Protein AF-0000000078038330 (afdb_homodimer)

pLDDT: mean 85.05, std 13.28, range [24.27, 97.88]

InterPro domains:
  IPR000515 ABC transporter type 1, transmembrane domain MetI-like [PF00528] (120-303)
  IPR000515 ABC transporter type 1, transmembrane domain MetI-like [PS50928] (102-296)
  IPR000515 ABC transporter type 1, transmembrane domain MetI-like [cd06261] (102-288)
  IPR035906 MetI-like superfamily [G3DSA:1.10.3720.10] (94-303)
  IPR035906 MetI-like superfamily [SSF161098] (97-295)

Foldseek 3Di:
DPPPPPPPPVVVVVVVVVVVVVLVVQQVVQQPDADPQGTQDGPVLLVVVVVVLVVVVVVVVVVQVVVVVVLVVVVVVVCVVPVVDDRDDDHDPDDDGQVSQAVLLVVLLVLLLVLLLVPQLVLLLVLLQDVVSVVVCVVVLVVLVPDQLVVCLVVLLVVLVVPQVDPDRPDDSLSSSLSNSLSSLLRRLLSVLLSVQLNVQCVVCVVVCVVVVDDPVCCCVPGRVLSSLLSNLVSSLVSSLVSLVVSLVSCCVSVRSHLNVLLNVLVVVSHSSSSSNNVNSVVVSVVVSVVVSVVSVVVSCVSNPPVPPPPD/DPPPPPPPPVVVVVVVVVVVVVLVVQQVVQQPDADPQGTQDGPVLLVVVVVVLVVVVVVVVVVQVVVVVVLVVVVVVVCVVPVPDDRDDDHDPDDDGQVSQAVLLVVLLVLLLVLLLVPQLVLLLVLLQDVVSVVVCVVVLVVLVPDQLVVCLVVLLVVLVVPQVDPDRPDDSLSSSLSNSLSSLLRRLLSVLLSVQLNVQCVVCVVVCVVVVDDPVCCCVPGRVLSSLLSNLVSSLVSSLRSLVVSLVSCCVSVRSHLNVLLNVLVVVSHSSSSSNNVNSVVVSVVVSVVVSVVSVVVSCVSNPPVPPPPD

Radius of gyration: 28.24 Å; Cα contacts (8 Å, |Δi|>4): 788; chains: 2; bounding box: 91×78×74 Å

Organism: Hydrogenophilus thermoluteolus (NCBI:txid297)

Structure (mmCIF, N/CA/C/O backbone):
data_AF-0000000078038330-model_v1
#
loop_
_entity.id
_entity.type
_entity.pdbx_description
1 polymer 'Nitrate ABC transporter, permease component'
#
loop_
_atom_site.group_PDB
_atom_site.id
_atom_site.type_symbol
_atom_site.label_atom_id
_atom_site.label_alt_id
_atom_site.label_comp_id
_atom_site.label_asym_id
_atom_site.label_entity_id
_atom_site.label_seq_id
_atom_site.pdbx_PDB_ins_code
_atom_site.Cartn_x
_atom_site.Cartn_y
_atom_site.Cartn_z
_atom_site.occupancy
_atom_site.B_iso_or_equiv
_atom_site.auth_seq_id
_atom_site.auth_comp_id
_atom_site.auth_asym_id
_atom_site.auth_atom_id
_atom_site.pdbx_PDB_model_num
ATOM 1 N N . MET A 1 1 ? 12.523 20.406 35.438 1 24.95 1 MET A N 1
ATOM 2 C CA . MET A 1 1 ? 12.234 18.984 35.438 1 24.95 1 MET A CA 1
ATOM 3 C C . MET A 1 1 ? 10.734 18.734 35.562 1 24.95 1 MET A C 1
ATOM 5 O O . MET A 1 1 ? 10.141 18.984 36.594 1 24.95 1 MET A O 1
ATOM 9 N N . VAL A 1 2 ? 9.953 19.109 34.594 1 35.09 2 VAL A N 1
ATOM 10 C CA . VAL A 1 2 ? 8.508 18.938 34.719 1 35.09 2 VAL A CA 1
ATOM 11 C C . VAL A 1 2 ? 8.18 17.469 35.031 1 35.09 2 VAL A C 1
ATOM 13 O O . VAL A 1 2 ? 8.719 16.562 34.406 1 35.09 2 VAL A O 1
ATOM 16 N N . PRO A 1 3 ? 7.789 17.141 36.188 1 35.69 3 PRO A N 1
ATOM 17 C CA . PRO A 1 3 ? 7.59 15.734 36.562 1 35.69 3 PRO A CA 1
ATOM 18 C C . PRO A 1 3 ? 6.773 14.953 35.531 1 35.69 3 PRO A C 1
ATOM 20 O O . PRO A 1 3 ? 5.914 15.523 34.844 1 35.69 3 PRO A O 1
ATOM 23 N N . PHE A 1 4 ? 7.371 14.062 34.844 1 39.66 4 PHE A N 1
ATOM 24 C CA . PHE A 1 4 ? 6.672 13.07 34.031 1 39.66 4 PHE A CA 1
ATOM 25 C C . PHE A 1 4 ? 5.445 12.547 34.781 1 39.66 4 PHE A C 1
ATOM 27 O O . PHE A 1 4 ? 5.57 11.805 35.75 1 39.66 4 PHE A O 1
ATOM 34 N N . ARG A 1 5 ? 4.488 13.359 35.219 1 39.62 5 ARG A N 1
ATOM 35 C CA . ARG A 1 5 ? 3.328 12.844 35.938 1 39.62 5 ARG A CA 1
ATOM 36 C C . ARG A 1 5 ? 2.727 11.648 35.188 1 39.62 5 ARG A C 1
ATOM 38 O O . ARG A 1 5 ? 2.434 11.719 34 1 39.62 5 ARG A O 1
ATOM 45 N N . LEU A 1 6 ? 3.057 10.445 35.531 1 45.06 6 LEU A N 1
ATOM 46 C CA . LEU A 1 6 ? 2.412 9.219 35.094 1 45.06 6 LEU A CA 1
ATOM 47 C C . LEU A 1 6 ? 0.909 9.414 34.938 1 45.06 6 LEU A C 1
ATOM 49 O O . LEU A 1 6 ? 0.263 10.031 35.781 1 45.06 6 LEU A O 1
ATOM 53 N N . PRO A 1 7 ? 0.403 9.539 33.75 1 52.84 7 PRO A N 1
ATOM 54 C CA . PRO A 1 7 ? -1.05 9.719 33.688 1 52.84 7 PRO A CA 1
ATOM 55 C C . PRO A 1 7 ? -1.791 8.914 34.75 1 52.84 7 PRO A C 1
ATOM 57 O O . PRO A 1 7 ? -1.314 7.859 35.188 1 52.84 7 PRO A O 1
ATOM 60 N N . PRO A 1 8 ? -2.543 9.43 35.688 1 54.97 8 PRO A N 1
ATOM 61 C CA . PRO A 1 8 ? -3.256 8.719 36.75 1 54.97 8 PRO A CA 1
ATOM 62 C C . PRO A 1 8 ? -3.875 7.406 36.281 1 54.97 8 PRO A C 1
ATOM 64 O O . PRO A 1 8 ? -4.125 7.234 35.062 1 54.97 8 PRO A O 1
ATOM 67 N N . LEU A 1 9 ? -3.781 6.281 37.062 1 53.94 9 LEU A N 1
ATOM 68 C CA . LEU A 1 9 ? -4.348 4.949 36.875 1 53.94 9 LEU A CA 1
ATOM 69 C C . LEU A 1 9 ? -5.695 5.023 36.156 1 53.94 9 LEU A C 1
ATOM 71 O O . LEU A 1 9 ? -6.027 4.148 35.344 1 53.94 9 LEU A O 1
ATOM 75 N N . ARG A 1 10 ? -6.395 6.062 36.344 1 60.06 10 ARG A N 1
ATOM 76 C CA . ARG A 1 10 ? -7.707 6.277 35.719 1 60.06 10 ARG A CA 1
ATOM 77 C C . ARG A 1 10 ? -7.582 6.504 34.219 1 60.06 10 ARG A C 1
ATOM 79 O O . ARG A 1 10 ? -8.461 6.102 33.469 1 60.06 10 ARG A O 1
ATOM 86 N N . SER A 1 11 ? -6.387 7.008 33.875 1 70.75 11 SER A N 1
ATOM 87 C CA . SER A 1 11 ? -6.203 7.305 32.469 1 70.75 11 SER A CA 1
ATOM 88 C C . SER A 1 11 ? -5.914 6.035 31.656 1 70.75 11 SER A C 1
ATOM 90 O O . SER A 1 11 ? -6.215 5.961 30.469 1 70.75 11 SER A O 1
ATOM 92 N N . LEU A 1 12 ? -5.492 4.961 32.406 1 77.56 12 LEU A N 1
ATOM 93 C CA . LEU A 1 12 ? -5.148 3.725 31.734 1 77.56 12 LEU A CA 1
ATOM 94 C C . LEU A 1 12 ? -6.332 2.764 31.719 1 77.56 12 LEU A C 1
ATOM 96 O O . LEU A 1 12 ? -6.293 1.737 31.031 1 77.56 12 LEU A O 1
ATOM 100 N N . LEU A 1 13 ? -7.344 3.102 32.438 1 82.38 13 LEU A N 1
ATOM 101 C CA . LEU A 1 13 ? -8.492 2.203 32.531 1 82.38 13 LEU A CA 1
ATOM 102 C C . LEU A 1 13 ? -9.234 2.137 31.188 1 82.38 13 LEU A C 1
ATOM 104 O O . LEU A 1 13 ? -9.648 1.059 30.75 1 82.38 13 LEU A O 1
ATOM 108 N N . ALA A 1 14 ? -9.336 3.297 30.594 1 83.38 14 ALA A N 1
ATOM 109 C CA . ALA A 1 14 ? -10.109 3.338 29.359 1 83.38 14 ALA A CA 1
ATOM 110 C C . ALA A 1 14 ? -9.43 2.518 28.266 1 83.38 14 ALA A C 1
ATOM 112 O O . ALA A 1 14 ? -10.055 1.657 27.641 1 83.38 14 ALA A O 1
ATOM 113 N N . PRO A 1 15 ? -8.141 2.672 28.125 1 84.75 15 PRO A N 1
ATOM 114 C CA . PRO A 1 15 ? -7.465 1.843 27.125 1 84.75 15 PRO A CA 1
ATOM 115 C C . PRO A 1 15 ? -7.52 0.354 27.453 1 84.75 15 PRO A C 1
ATOM 117 O O . PRO A 1 15 ? -7.637 -0.481 26.547 1 84.75 15 PRO A O 1
ATOM 120 N N . LEU A 1 16 ? -7.422 0.046 28.688 1 88.69 16 LEU A N 1
ATOM 121 C CA . LEU A 1 16 ? -7.461 -1.355 29.094 1 88.69 16 LEU A CA 1
ATOM 122 C C . LEU A 1 16 ? -8.836 -1.957 28.828 1 88.69 16 LEU A C 1
ATOM 124 O O . LEU A 1 16 ? -8.945 -3.115 28.422 1 88.69 16 LEU A O 1
ATOM 128 N N . ILE A 1 17 ? -9.82 -1.185 29.047 1 87.62 17 ILE A N 1
ATOM 129 C CA . ILE A 1 17 ? -11.18 -1.644 28.797 1 87.62 17 ILE A CA 1
ATOM 130 C C . ILE A 1 17 ? -11.391 -1.822 27.297 1 87.62 17 ILE A C 1
ATOM 132 O O . ILE A 1 17 ? -12 -2.805 26.859 1 87.62 17 ILE A O 1
ATOM 136 N N . GLY A 1 18 ? -10.898 -0.874 26.609 1 85.38 18 GLY A N 1
ATOM 137 C CA . GLY A 1 18 ? -11.023 -0.982 25.172 1 85.38 18 GLY A CA 1
ATOM 138 C C . GLY A 1 18 ? -10.344 -2.217 24.609 1 85.38 18 GLY A C 1
ATOM 139 O O . GLY A 1 18 ? -10.914 -2.914 23.766 1 85.38 18 GLY A O 1
ATOM 140 N N . LEU A 1 19 ? -9.203 -2.48 25.078 1 88.44 19 LEU A N 1
ATOM 141 C CA . LEU A 1 19 ? -8.445 -3.631 24.609 1 88.44 19 LEU A CA 1
ATOM 142 C C . LEU A 1 19 ? -9.125 -4.934 25 1 88.44 19 LEU A C 1
ATOM 144 O O . LEU A 1 19 ? -9.195 -5.875 24.203 1 88.44 19 LEU A O 1
ATOM 148 N N . THR A 1 20 ? -9.586 -4.973 26.25 1 89.44 20 THR A N 1
ATOM 149 C CA . THR A 1 20 ? -10.258 -6.172 26.734 1 89.44 20 THR A CA 1
ATOM 150 C C . THR A 1 20 ? -11.547 -6.422 25.953 1 89.44 20 THR A C 1
ATOM 152 O O . THR A 1 20 ? -11.852 -7.562 25.609 1 89.44 20 THR A O 1
ATOM 155 N N . LEU A 1 21 ? -12.219 -5.336 25.688 1 87.94 21 LEU A N 1
ATOM 156 C CA . LEU A 1 21 ? -13.438 -5.461 24.906 1 87.94 21 LEU A CA 1
ATOM 157 C C . LEU A 1 21 ? -13.133 -5.93 23.484 1 87.94 21 LEU A C 1
ATOM 159 O O . LEU A 1 21 ? -13.875 -6.73 22.906 1 87.94 21 LEU A O 1
ATOM 163 N N . PHE A 1 22 ? -12.125 -5.398 22.953 1 89 22 PHE A N 1
ATOM 164 C CA . PHE A 1 22 ? -11.727 -5.801 21.609 1 89 22 PHE A CA 1
ATOM 165 C C . PHE A 1 22 ? -11.375 -7.281 21.562 1 89 22 PHE A C 1
ATOM 167 O O . PHE A 1 22 ? -11.797 -8 20.656 1 89 22 PHE A O 1
ATOM 174 N N . LEU A 1 23 ? -10.648 -7.773 22.531 1 88.94 23 LEU A N 1
ATOM 175 C CA . LEU A 1 23 ? -10.242 -9.172 22.578 1 88.94 23 LEU A CA 1
ATOM 176 C C . LEU A 1 23 ? -11.453 -10.086 22.781 1 88.94 23 LEU A C 1
ATOM 178 O O . LEU A 1 23 ? -11.523 -11.172 22.203 1 88.94 23 LEU A O 1
ATOM 182 N N . ALA A 1 24 ? -12.375 -9.602 23.562 1 88.75 24 ALA A N 1
ATOM 183 C CA . ALA A 1 24 ? -13.594 -10.375 23.812 1 88.75 24 ALA A CA 1
ATOM 184 C C . ALA A 1 24 ? -14.453 -10.469 22.547 1 88.75 24 ALA A C 1
ATOM 186 O O . ALA A 1 24 ? -14.961 -11.539 22.219 1 88.75 24 ALA A O 1
ATOM 187 N N . VAL A 1 25 ? -14.523 -9.383 21.891 1 87.81 25 VAL A N 1
ATOM 188 C CA . VAL A 1 25 ? -15.297 -9.359 20.656 1 87.81 25 VAL A CA 1
ATOM 189 C C . VAL A 1 25 ? -14.617 -10.227 19.594 1 87.81 25 VAL A C 1
ATOM 191 O O . VAL A 1 25 ? -15.281 -10.977 18.875 1 87.81 25 VAL A O 1
ATOM 194 N N . TRP A 1 26 ? -13.344 -10.141 19.578 1 88.75 26 TRP A N 1
ATOM 195 C CA . TRP A 1 26 ? -12.57 -10.961 18.656 1 88.75 26 TRP A CA 1
ATOM 196 C C . TRP A 1 26 ? -12.789 -12.445 18.922 1 88.75 26 TRP A C 1
ATOM 198 O O . TRP A 1 26 ? -13.094 -13.211 18.016 1 88.75 26 TRP A O 1
ATOM 208 N N . GLN A 1 27 ? -12.734 -12.781 20.125 1 88.56 27 GLN A N 1
ATOM 209 C CA . GLN A 1 27 ? -12.938 -14.18 20.516 1 88.56 27 GLN A CA 1
ATOM 210 C C . GLN A 1 27 ? -14.352 -14.641 20.172 1 88.56 27 GLN A C 1
ATOM 212 O O . GLN A 1 27 ? -14.547 -15.75 19.672 1 88.56 27 GLN A O 1
ATOM 217 N N . GLY A 1 28 ? -15.289 -13.82 20.422 1 87.31 28 GLY A N 1
ATOM 218 C CA . GLY A 1 28 ? -16.688 -14.156 20.141 1 87.31 28 GLY A CA 1
ATOM 219 C C . GLY A 1 28 ? -16.984 -14.289 18.672 1 87.31 28 GLY A C 1
ATOM 220 O O . GLY A 1 28 ? -17.641 -15.242 18.25 1 87.31 28 GLY A O 1
ATOM 221 N N . VAL A 1 29 ? -16.5 -13.383 17.906 1 84.25 29 VAL A N 1
ATOM 222 C CA . VAL A 1 29 ? -16.766 -13.383 16.469 1 84.25 29 VAL A CA 1
ATOM 223 C C . VAL A 1 29 ? -16.016 -14.531 15.805 1 84.25 29 VAL A C 1
ATOM 225 O O . VAL A 1 29 ? -16.562 -15.211 14.93 1 84.25 29 VAL A O 1
ATOM 228 N N . ALA A 1 30 ? -14.82 -14.734 16.203 1 85.5 30 ALA A N 1
ATOM 229 C CA . ALA A 1 30 ? -14 -15.789 15.625 1 85.5 30 ALA A CA 1
ATOM 230 C C . ALA A 1 30 ? -14.633 -17.156 15.852 1 85.5 30 ALA A C 1
ATOM 232 O O . ALA A 1 30 ? -14.586 -18.031 14.977 1 85.5 30 ALA A O 1
ATOM 233 N N . SER A 1 31 ? -15.273 -17.312 16.984 1 84.25 31 SER A N 1
ATOM 234 C CA . SER A 1 31 ? -15.852 -18.609 17.359 1 84.25 31 SER A CA 1
ATOM 235 C C . SER A 1 31 ? -17.078 -18.922 16.516 1 84.25 31 SER A C 1
ATOM 237 O O . SER A 1 31 ? -17.484 -20.078 16.422 1 84.25 31 SER A O 1
ATOM 239 N N . GLN A 1 32 ? -17.562 -17.875 15.82 1 83.31 32 GLN A N 1
ATOM 240 C CA . GLN A 1 32 ? -18.781 -18.078 15.062 1 83.31 32 GLN A CA 1
ATOM 241 C C . GLN A 1 32 ? -18.5 -18.281 13.578 1 83.31 32 GLN A C 1
ATOM 243 O O . GLN A 1 32 ? -19.391 -18.594 12.797 1 83.31 32 GLN A O 1
ATOM 248 N N . ILE A 1 33 ? -17.344 -18.125 13.266 1 80.69 33 ILE A N 1
ATOM 249 C CA . ILE A 1 33 ? -16.984 -18.203 11.852 1 80.69 33 ILE A CA 1
ATOM 250 C C . ILE A 1 33 ? -16.328 -19.547 11.562 1 80.69 33 ILE A C 1
ATOM 252 O O . ILE A 1 33 ? -15.219 -19.812 12.031 1 80.69 33 ILE A O 1
ATOM 256 N N . ASP A 1 34 ? -17.031 -20.312 10.805 1 81.62 34 ASP A N 1
ATOM 257 C CA . ASP A 1 34 ? -16.516 -21.609 10.367 1 81.62 34 ASP A CA 1
ATOM 258 C C . ASP A 1 34 ? -15.977 -21.531 8.938 1 81.62 34 ASP A C 1
ATOM 260 O O . ASP A 1 34 ? -16.688 -21.094 8.023 1 81.62 34 ASP A O 1
ATOM 264 N N . THR A 1 35 ? -14.789 -21.859 8.844 1 80.44 35 THR A N 1
ATOM 265 C CA . THR A 1 35 ? -14.172 -21.828 7.523 1 80.44 35 THR A CA 1
ATOM 266 C C . THR A 1 35 ? -13.883 -23.234 7.02 1 80.44 35 THR A C 1
ATOM 268 O O . THR A 1 35 ? -14.117 -24.219 7.734 1 80.44 35 THR A O 1
ATOM 271 N N . SER A 1 36 ? -13.438 -23.312 5.812 1 77.81 36 SER A N 1
ATOM 272 C CA . SER A 1 36 ? -13.078 -24.594 5.234 1 77.81 36 SER A CA 1
ATOM 273 C C . SER A 1 36 ? -11.875 -25.203 5.953 1 77.81 36 SER A C 1
ATOM 275 O O . SER A 1 36 ? -11.695 -26.422 5.941 1 77.81 36 SER A O 1
ATOM 277 N N . LEU A 1 37 ? -11.109 -24.359 6.672 1 75.31 37 LEU A N 1
ATOM 278 C CA . LEU A 1 37 ? -9.906 -24.828 7.344 1 75.31 37 LEU A CA 1
ATOM 279 C C . LEU A 1 37 ? -10.117 -24.922 8.852 1 75.31 37 LEU A C 1
ATOM 281 O O . LEU A 1 37 ? -9.164 -25.094 9.609 1 75.31 37 LEU A O 1
ATOM 285 N N . GLY A 1 38 ? -11.375 -24.703 9.242 1 77.56 38 GLY A N 1
ATOM 286 C CA . GLY A 1 38 ? -11.68 -24.75 10.664 1 77.56 38 GLY A CA 1
ATOM 287 C C . GLY A 1 38 ? -12.211 -23.422 11.195 1 77.56 38 GLY A C 1
ATOM 288 O O . GLY A 1 38 ? -12.703 -22.594 10.422 1 77.56 38 GLY A O 1
ATOM 289 N N . LYS A 1 39 ? -12.125 -23.375 12.461 1 81.25 39 LYS A N 1
ATOM 290 C CA . LYS A 1 39 ? -12.641 -22.156 13.086 1 81.25 39 LYS A CA 1
ATOM 291 C C . LYS A 1 39 ? -11.672 -20.984 12.914 1 81.25 39 LYS A C 1
ATOM 293 O O . LYS A 1 39 ? -10.453 -21.172 12.961 1 81.25 39 LYS A O 1
ATOM 298 N N . PHE A 1 40 ? -12.273 -19.922 12.641 1 87.06 40 PHE A N 1
ATOM 299 C CA . PHE A 1 40 ? -11.461 -18.719 12.586 1 87.06 40 PHE A CA 1
ATOM 300 C C . PHE A 1 40 ? -10.719 -18.5 13.898 1 87.06 40 PHE A C 1
ATOM 302 O O . PHE A 1 40 ? -11.297 -18.625 14.977 1 87.06 40 PHE A O 1
ATOM 309 N N . PRO A 1 41 ? -9.445 -18.219 13.82 1 88.25 41 PRO A N 1
ATOM 310 C CA . PRO A 1 41 ? -8.641 -18.188 15.039 1 88.25 41 PRO A CA 1
ATOM 311 C C . PRO A 1 41 ? -8.938 -16.984 15.914 1 88.25 41 PRO A C 1
ATOM 313 O O . PRO A 1 41 ? -8.969 -15.844 15.422 1 88.25 41 PRO A O 1
ATOM 316 N N . GLY A 1 42 ? -9.188 -17.297 17.156 1 89.38 42 GLY A N 1
ATOM 317 C CA . GLY A 1 42 ? -9.328 -16.25 18.156 1 89.38 42 GLY A CA 1
ATOM 318 C C . GLY A 1 42 ? -8.023 -15.898 18.844 1 89.38 42 GLY A C 1
ATOM 319 O O . GLY A 1 42 ? -6.953 -16.359 18.422 1 89.38 42 GLY A O 1
ATOM 320 N N . PRO A 1 43 ? -8.117 -15.039 19.812 1 91.69 43 PRO A N 1
ATOM 321 C CA . PRO A 1 43 ? -6.902 -14.641 20.531 1 91.69 43 PRO A CA 1
ATOM 322 C C . PRO A 1 43 ? -6.223 -15.805 21.234 1 91.69 43 PRO A C 1
ATOM 324 O O . PRO A 1 43 ? -4.992 -15.844 21.328 1 91.69 43 PRO A O 1
ATOM 327 N N . ILE A 1 44 ? -6.965 -16.75 21.672 1 90.06 44 ILE A N 1
ATOM 328 C CA . ILE A 1 44 ? -6.414 -17.875 22.391 1 90.06 44 ILE A CA 1
ATOM 329 C C . ILE A 1 44 ? -5.621 -18.766 21.438 1 90.06 44 ILE A C 1
ATOM 331 O O . ILE A 1 44 ? -4.484 -19.156 21.734 1 90.06 44 ILE A O 1
ATOM 335 N N . GLU A 1 45 ? -6.199 -19.078 20.297 1 89.38 45 GLU A N 1
ATOM 336 C CA . GLU A 1 45 ? -5.523 -19.891 19.281 1 89.38 45 GLU A CA 1
ATOM 337 C C . GLU A 1 45 ? -4.285 -19.172 18.75 1 89.38 45 GLU A C 1
ATOM 339 O O . GLU A 1 45 ? -3.268 -19.812 18.469 1 89.38 45 GLU A O 1
ATOM 344 N N . THR A 1 46 ? -4.414 -17.938 18.609 1 91.88 46 THR A N 1
ATOM 345 C CA . THR A 1 46 ? -3.295 -17.141 18.109 1 91.88 46 THR A CA 1
ATOM 346 C C . THR A 1 46 ? -2.131 -17.188 19.094 1 91.88 46 THR A C 1
ATOM 348 O O . THR A 1 46 ? -0.975 -17.328 18.688 1 91.88 46 THR A O 1
ATOM 351 N N . TRP A 1 47 ? -2.434 -17.109 20.328 1 92.06 47 TRP A N 1
ATOM 352 C CA . TRP A 1 47 ? -1.398 -17.141 21.359 1 92.06 47 TRP A CA 1
ATOM 353 C C . TRP A 1 47 ? -0.736 -18.516 21.406 1 92.06 47 TRP A C 1
ATOM 355 O O . TRP A 1 47 ? 0.482 -18.609 21.578 1 92.06 47 TRP A O 1
ATOM 365 N N . GLN A 1 48 ? -1.494 -19.516 21.281 1 90.88 48 GLN A N 1
ATOM 366 C CA . GLN A 1 48 ? -0.96 -20.875 21.281 1 90.88 48 GLN A CA 1
ATOM 367 C C . GLN A 1 48 ? 0.013 -21.094 20.125 1 90.88 48 GLN A C 1
ATOM 369 O O . GLN A 1 48 ? 1.089 -21.656 20.312 1 90.88 48 GLN A O 1
ATOM 374 N N . GLN A 1 49 ? -0.401 -20.625 19 1 90.69 49 GLN A N 1
ATOM 375 C CA . GLN A 1 49 ? 0.467 -20.781 17.844 1 90.69 49 GLN A CA 1
ATOM 376 C C . GLN A 1 49 ? 1.71 -19.906 17.953 1 90.69 49 GLN A C 1
ATOM 378 O O . GLN A 1 49 ? 2.783 -20.281 17.484 1 90.69 49 GLN A O 1
ATOM 383 N N . PHE A 1 50 ? 1.541 -18.812 18.578 1 92.81 50 PHE A N 1
ATOM 384 C CA . PHE A 1 50 ? 2.705 -17.984 18.828 1 92.81 50 PHE A CA 1
ATOM 385 C C . PHE A 1 50 ? 3.738 -18.734 19.672 1 92.81 50 PHE A C 1
ATOM 387 O O . PHE A 1 50 ? 4.93 -18.703 19.359 1 92.81 50 PHE A O 1
ATOM 394 N N . THR A 1 51 ? 3.301 -19.406 20.656 1 91.81 51 THR A N 1
ATOM 395 C CA . THR A 1 51 ? 4.188 -20.156 21.531 1 91.81 51 THR A CA 1
ATOM 396 C C . THR A 1 51 ? 4.82 -21.328 20.781 1 91.81 51 THR A C 1
ATOM 398 O O . THR A 1 51 ? 5.992 -21.656 21 1 91.81 51 THR A O 1
ATOM 401 N N . ASN A 1 52 ? 4.016 -21.891 19.891 1 90.75 52 ASN A N 1
ATOM 402 C CA . ASN A 1 52 ? 4.547 -22.969 19.062 1 90.75 52 ASN A CA 1
ATOM 403 C C . ASN A 1 52 ? 5.68 -22.484 18.172 1 90.75 52 ASN A C 1
ATOM 405 O O . ASN A 1 52 ? 6.676 -23.188 17.984 1 90.75 52 ASN A O 1
ATOM 409 N N . LEU A 1 53 ? 5.496 -21.328 17.672 1 90.75 53 LEU A N 1
ATOM 410 C CA . LEU A 1 53 ? 6.504 -20.766 16.781 1 90.75 53 LEU A CA 1
ATOM 411 C C . LEU A 1 53 ? 7.777 -20.422 17.547 1 90.75 53 LEU A C 1
ATOM 413 O O . LEU A 1 53 ? 8.883 -20.594 17.016 1 90.75 53 LEU A O 1
ATOM 417 N N . ILE A 1 54 ? 7.613 -20.047 18.781 1 90.69 54 ILE A N 1
ATOM 418 C CA . ILE A 1 54 ? 8.766 -19.75 19.625 1 90.69 54 ILE A CA 1
ATOM 419 C C . ILE A 1 54 ? 9.5 -21.031 19.984 1 90.69 54 ILE A C 1
ATOM 421 O O . ILE A 1 54 ? 10.734 -21.078 20 1 90.69 54 ILE A O 1
ATOM 425 N N . GLU A 1 55 ? 8.734 -22.031 20.203 1 89.56 55 GLU A N 1
ATOM 426 C CA . GLU A 1 55 ? 9.32 -23.328 20.516 1 89.56 55 GLU A CA 1
ATOM 427 C C . GLU A 1 55 ? 10.07 -23.891 19.312 1 89.56 55 GLU A C 1
ATOM 429 O O . GLU A 1 55 ? 11.133 -24.5 19.469 1 89.56 55 GLU A O 1
ATOM 434 N N . GLU A 1 56 ? 9.484 -23.688 18.172 1 88.38 56 GLU A N 1
ATOM 435 C CA . GLU A 1 56 ? 10.164 -24.109 16.953 1 88.38 56 GLU A CA 1
ATOM 436 C C . GLU A 1 56 ? 11.5 -23.391 16.781 1 88.38 56 GLU A C 1
ATOM 438 O O . GLU A 1 56 ? 12.477 -24 16.328 1 88.38 56 GLU A O 1
ATOM 443 N N . TYR A 1 57 ? 11.547 -22.219 17.156 1 86.88 57 TYR A N 1
ATOM 444 C CA . TYR A 1 57 ? 12.773 -21.438 17.078 1 86.88 57 TYR A CA 1
ATOM 445 C C . TYR A 1 57 ? 13.828 -21.984 18.031 1 86.88 57 TYR A C 1
ATOM 447 O O . TYR A 1 57 ? 14.992 -22.141 17.656 1 86.88 57 TYR A O 1
ATOM 455 N N . GLN A 1 58 ? 13.375 -22.344 19.188 1 87.56 58 GLN A N 1
ATOM 456 C CA . GLN A 1 58 ? 14.297 -22.859 20.188 1 87.56 58 GLN A CA 1
ATOM 457 C C . GLN A 1 58 ? 14.836 -24.234 19.766 1 87.56 58 GLN A C 1
ATOM 459 O O . GLN A 1 58 ? 16.031 -24.5 19.938 1 87.56 58 GLN A O 1
ATOM 464 N N . GLN A 1 59 ? 13.953 -24.953 19.172 1 87.44 59 GLN A N 1
ATOM 465 C CA . GLN A 1 59 ? 14.367 -26.281 18.719 1 87.44 59 GLN A CA 1
ATOM 466 C C . GLN A 1 59 ? 15.352 -26.188 17.562 1 87.44 59 GLN A C 1
ATOM 468 O O . GLN A 1 59 ? 16.312 -26.953 17.5 1 87.44 59 GLN A O 1
ATOM 473 N N . GLU A 1 60 ? 15.078 -25.266 16.672 1 85.81 60 GLU A N 1
ATOM 474 C CA . GLU A 1 60 ? 15.977 -25.078 15.539 1 85.81 60 GLU A CA 1
ATOM 475 C C . GLU A 1 60 ? 17.344 -24.578 15.992 1 85.81 60 GLU A C 1
ATOM 477 O O . GLU A 1 60 ? 18.359 -24.922 15.398 1 85.81 60 GLU A O 1
ATOM 482 N N . LYS A 1 61 ? 17.344 -23.781 16.984 1 84.94 61 LYS A N 1
ATOM 483 C CA . LYS A 1 61 ? 18.625 -23.297 17.516 1 84.94 61 LYS A CA 1
ATOM 484 C C . LYS A 1 61 ? 19.422 -24.438 18.125 1 84.94 61 LYS A C 1
ATOM 486 O O . LYS A 1 61 ? 20.656 -24.484 17.984 1 84.94 61 LYS A O 1
ATOM 491 N N . VAL A 1 62 ? 18.766 -25.297 18.719 1 86.75 62 VAL A N 1
ATOM 492 C CA . VAL A 1 62 ? 19.422 -26.453 19.328 1 86.75 62 VAL A CA 1
ATOM 493 C C . VAL A 1 62 ? 19.969 -27.359 18.234 1 86.75 62 VAL A C 1
ATOM 495 O O . VAL A 1 62 ? 21.094 -27.859 18.344 1 86.75 62 VAL A O 1
ATOM 498 N N . ARG A 1 63 ? 19.156 -27.5 17.188 1 87 63 ARG A N 1
ATOM 499 C CA . ARG 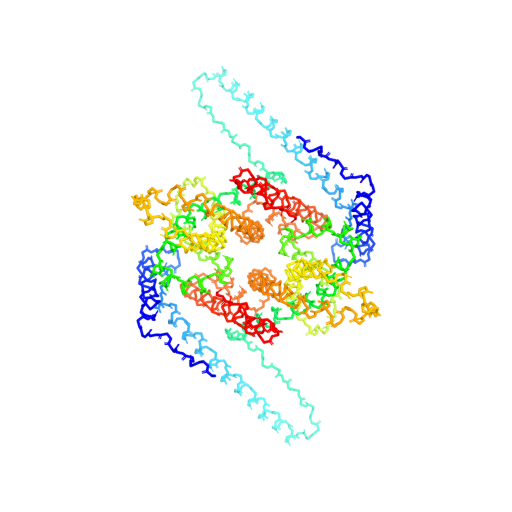A 1 63 ? 19.609 -28.312 16.062 1 87 63 ARG A CA 1
ATOM 500 C C . ARG A 1 63 ? 20.828 -27.703 15.391 1 87 63 ARG A C 1
ATOM 502 O O . ARG A 1 63 ? 21.75 -28.406 14.992 1 87 63 ARG A O 1
ATOM 509 N N . GLU A 1 64 ? 20.781 -26.469 15.234 1 86.25 64 GLU A N 1
ATOM 510 C CA . GLU A 1 64 ? 21.906 -25.75 14.641 1 86.25 64 GLU A CA 1
ATOM 511 C C . GLU A 1 64 ? 23.172 -25.906 15.492 1 86.25 64 GLU A C 1
ATOM 513 O O . GLU A 1 64 ? 24.25 -26.141 14.961 1 86.25 64 GLU A O 1
ATOM 518 N N . GLN A 1 65 ? 23.016 -25.766 16.75 1 86.44 65 GLN A N 1
ATOM 519 C CA . GLN A 1 65 ? 24.156 -25.906 17.656 1 86.44 65 GLN A CA 1
ATOM 520 C C . GLN A 1 65 ? 24.734 -27.312 17.578 1 86.44 65 GLN A C 1
ATOM 522 O O . GLN A 1 65 ? 25.953 -27.484 17.578 1 86.44 65 GLN A O 1
ATOM 527 N N . LYS A 1 66 ? 23.812 -28.203 17.453 1 87.5 66 LYS A N 1
ATOM 528 C CA . LYS A 1 66 ? 24.266 -29.578 17.359 1 87.5 66 LYS A CA 1
ATOM 529 C C . LYS A 1 66 ? 24.984 -29.844 16.031 1 87.5 66 LYS A C 1
ATOM 531 O O . LYS A 1 66 ? 25.969 -30.578 16 1 87.5 66 LYS A O 1
ATOM 536 N N . PHE A 1 67 ? 24.469 -29.266 15.016 1 87.56 67 PHE A N 1
ATOM 537 C CA . PHE A 1 67 ? 25.094 -29.391 13.703 1 87.56 67 PHE A CA 1
ATOM 538 C C . PHE A 1 67 ? 26.516 -28.859 13.727 1 87.56 67 PHE A C 1
ATOM 540 O O . PHE A 1 67 ? 27.438 -29.516 13.242 1 87.56 67 PHE A O 1
ATOM 547 N N . TYR A 1 68 ? 26.719 -27.703 14.258 1 87.69 68 TYR A N 1
ATOM 548 C CA . TYR A 1 68 ? 28.047 -27.094 14.289 1 87.69 68 TYR A CA 1
ATOM 549 C C . TYR A 1 68 ? 28.969 -27.844 15.258 1 87.69 68 TYR A C 1
ATOM 551 O O . TYR A 1 68 ? 30.172 -27.953 15.023 1 87.69 68 TYR A O 1
ATOM 559 N N . GLU A 1 69 ? 28.359 -28.344 16.312 1 89 69 GLU A N 1
ATOM 560 C CA . GLU A 1 69 ? 29.156 -29.141 17.25 1 89 69 GLU A CA 1
ATOM 561 C C . GLU A 1 69 ? 29.641 -30.422 16.609 1 89 69 GLU A C 1
ATOM 563 O O . GLU A 1 69 ? 30.797 -30.812 16.781 1 89 69 GLU A O 1
ATOM 568 N N . GLN A 1 70 ? 28.766 -31.016 15.852 1 89.44 70 GLN A N 1
ATOM 569 C CA . GLN A 1 70 ? 29.141 -32.219 15.141 1 89.44 70 GLN A CA 1
ATOM 570 C C . GLN A 1 70 ? 30.219 -31.938 14.094 1 89.44 70 GLN A C 1
ATOM 572 O O . GLN A 1 70 ? 31.141 -32.75 13.906 1 89.44 70 GLN A O 1
ATOM 577 N N . GLN A 1 71 ? 30 -30.828 13.406 1 89.19 71 GLN A N 1
ATOM 578 C CA . GLN A 1 71 ? 31 -30.422 12.422 1 89.19 71 GLN A CA 1
ATOM 579 C C . GLN A 1 71 ? 32.344 -30.188 13.078 1 89.19 71 GLN A C 1
ATOM 581 O O . GLN A 1 71 ? 33.375 -30.547 12.516 1 89.19 71 GLN A O 1
ATOM 586 N N . ARG A 1 72 ? 32.344 -29.547 14.234 1 88.25 72 ARG A N 1
ATOM 587 C CA . ARG A 1 72 ? 33.562 -29.297 14.969 1 88.25 72 ARG A CA 1
ATOM 588 C C . ARG A 1 72 ? 34.281 -30.594 15.352 1 88.25 72 ARG A C 1
ATOM 590 O O . ARG A 1 72 ? 35.469 -30.734 15.195 1 88.25 72 ARG A O 1
ATOM 597 N N . ILE A 1 73 ? 33.469 -31.5 15.812 1 90.44 73 ILE A N 1
ATOM 598 C CA . ILE A 1 73 ? 34 -32.781 16.234 1 90.44 73 ILE A CA 1
ATOM 599 C C . ILE A 1 73 ? 34.594 -33.531 15.031 1 90.44 73 ILE A C 1
ATOM 601 O O . ILE A 1 73 ? 35.688 -34.094 15.117 1 90.44 73 ILE A O 1
ATOM 605 N N . ARG A 1 74 ? 33.875 -33.406 13.906 1 89.12 74 ARG A N 1
ATOM 606 C CA . ARG A 1 74 ? 34.344 -34.062 12.688 1 89.12 74 ARG A CA 1
ATOM 607 C C . ARG A 1 74 ? 35.625 -33.438 12.164 1 89.12 74 ARG A C 1
ATOM 609 O O . ARG A 1 74 ? 36.531 -34.156 11.734 1 89.12 74 ARG A O 1
ATOM 616 N N . ASN A 1 75 ? 35.656 -32.156 12.164 1 89.5 75 ASN A N 1
ATOM 617 C CA . ASN A 1 75 ? 36.844 -31.438 11.703 1 89.5 75 ASN A CA 1
ATOM 618 C C . ASN A 1 75 ? 38.031 -31.719 12.602 1 89.5 75 ASN A C 1
ATOM 620 O O . ASN A 1 75 ? 39.156 -31.844 12.117 1 89.5 75 ASN A O 1
ATOM 624 N N . GLU A 1 76 ? 37.812 -31.75 13.906 1 89.12 76 GLU A N 1
ATOM 625 C CA . GLU A 1 76 ? 38.906 -32.062 14.844 1 89.12 76 GLU A CA 1
ATOM 626 C C . GLU A 1 76 ? 39.438 -33.438 14.609 1 89.12 76 GLU A C 1
ATOM 628 O O . GLU A 1 76 ? 40.656 -33.656 14.656 1 89.12 76 GLU A O 1
ATOM 633 N N . LYS A 1 77 ? 38.562 -34.344 14.367 1 90.44 77 LYS A N 1
ATOM 634 C CA . LYS A 1 77 ? 39 -35.719 14.086 1 90.44 77 LYS A CA 1
ATOM 635 C C . LYS A 1 77 ? 39.812 -35.812 12.797 1 90.44 77 LYS A C 1
ATOM 637 O O . LYS A 1 77 ? 40.812 -36.5 12.719 1 90.44 77 LYS A O 1
ATOM 642 N N . LYS A 1 78 ? 39.312 -35.062 11.758 1 89.12 78 LYS A N 1
ATOM 643 C CA . LYS A 1 78 ? 40 -35.031 10.469 1 89.12 78 LYS A CA 1
ATOM 644 C C . LYS A 1 78 ? 41.406 -34.438 10.617 1 89.12 78 LYS A C 1
ATOM 646 O O . LYS A 1 78 ? 42.375 -34.906 10 1 89.12 78 LYS A O 1
ATOM 651 N N . LEU A 1 79 ? 41.5 -33.406 11.422 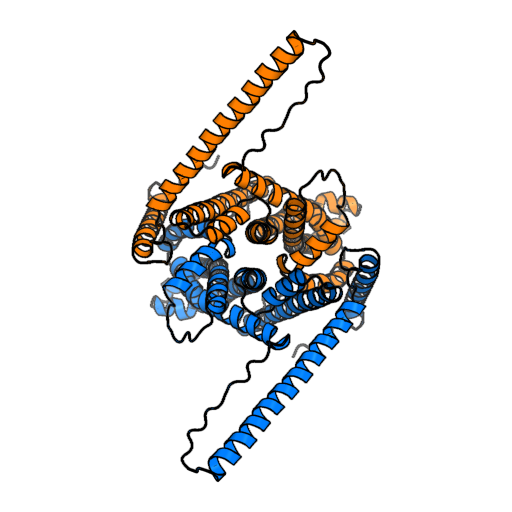1 89.12 79 LEU A N 1
ATOM 652 C CA . LEU A 1 79 ? 42.781 -32.75 11.625 1 89.12 79 LEU A CA 1
ATOM 653 C C . LEU A 1 79 ? 43.719 -33.625 12.445 1 89.12 79 LEU A C 1
ATOM 655 O O . LEU A 1 79 ? 44.938 -33.531 12.273 1 89.12 79 LEU A O 1
ATOM 659 N N . GLN A 1 80 ? 43.188 -34.406 13.367 1 89.44 80 GLN A N 1
ATOM 660 C CA . GLN A 1 80 ? 44 -35.344 14.141 1 89.44 80 GLN A CA 1
ATOM 661 C C . GLN A 1 80 ? 44.594 -36.438 13.242 1 89.44 80 GLN A C 1
ATOM 663 O O . GLN A 1 80 ? 45.75 -36.844 13.438 1 89.44 80 GLN A O 1
ATOM 668 N N . GLU A 1 81 ? 43.906 -36.781 12.172 1 89.81 81 GLU A N 1
ATOM 669 C CA . GLU A 1 81 ? 44.344 -37.812 11.242 1 89.81 81 GLU A CA 1
ATOM 670 C C . GLU A 1 81 ? 45.312 -37.25 10.203 1 89.81 81 GLU A C 1
ATOM 672 O O . GLU A 1 81 ? 46.281 -37.875 9.844 1 89.81 81 GLU A O 1
ATOM 677 N N . ASN A 1 82 ? 44.875 -36.062 9.773 1 88.31 82 ASN A N 1
ATOM 678 C CA . ASN A 1 82 ? 45.719 -35.344 8.82 1 88.31 82 ASN A CA 1
ATOM 679 C C . ASN A 1 82 ? 45.844 -33.875 9.156 1 88.31 82 ASN A C 1
ATOM 681 O O . ASN A 1 82 ? 44.938 -33.094 8.852 1 88.31 82 ASN A O 1
ATOM 685 N N . PRO A 1 83 ? 46.938 -33.5 9.734 1 87.44 83 PRO A N 1
ATOM 686 C CA . PRO A 1 83 ? 47.094 -32.094 10.18 1 87.44 83 PRO A CA 1
ATOM 687 C C . PRO A 1 83 ? 47 -31.109 9.023 1 87.44 83 PRO A C 1
ATOM 689 O O . PRO A 1 83 ? 46.75 -29.922 9.25 1 87.44 83 PRO A O 1
ATOM 692 N N . ASN A 1 84 ? 47.219 -31.594 7.82 1 86.56 84 ASN A N 1
ATOM 693 C CA . ASN A 1 84 ? 47.188 -30.688 6.68 1 86.56 84 ASN A CA 1
ATOM 694 C C . ASN A 1 84 ? 45.875 -30.781 5.922 1 86.56 84 ASN A C 1
ATOM 696 O O . ASN A 1 84 ? 45.781 -30.328 4.777 1 86.56 84 ASN A O 1
ATOM 700 N N . ALA A 1 85 ? 44.844 -31.422 6.562 1 85.06 85 ALA A N 1
ATOM 701 C CA . ALA A 1 85 ? 43.531 -31.609 5.902 1 85.06 85 ALA A CA 1
ATOM 702 C C . ALA A 1 85 ? 42.844 -30.266 5.68 1 85.06 85 ALA A C 1
ATOM 704 O O . ALA A 1 85 ? 42.906 -29.375 6.52 1 85.06 85 ALA A O 1
ATOM 705 N N . LYS A 1 86 ? 42.281 -30 4.488 1 83 86 LYS A N 1
ATOM 706 C CA . LYS A 1 86 ? 41.5 -28.812 4.188 1 83 86 LYS A CA 1
ATOM 707 C C . LYS A 1 86 ? 40.125 -28.875 4.848 1 83 86 LYS A C 1
ATOM 709 O O . LYS A 1 86 ? 39.344 -29.797 4.582 1 83 86 LYS A O 1
ATOM 714 N N . ILE A 1 87 ? 39.875 -28.047 5.957 1 81.81 87 ILE A N 1
ATOM 715 C CA . ILE A 1 87 ? 38.594 -28 6.695 1 81.81 87 ILE A CA 1
ATOM 716 C C . ILE A 1 87 ? 37.594 -27.125 5.957 1 81.81 87 ILE A C 1
ATOM 718 O O . ILE A 1 87 ? 37.969 -26.016 5.508 1 81.81 87 ILE A O 1
ATOM 722 N N . VAL A 1 88 ? 36.531 -27.766 5.547 1 78.56 88 VAL A N 1
ATOM 723 C CA . VAL A 1 88 ? 35.469 -27 4.91 1 78.56 88 VAL A CA 1
ATOM 724 C C . VAL A 1 88 ? 34.312 -26.828 5.875 1 78.56 88 VAL A C 1
ATOM 726 O O . VAL A 1 88 ? 33.781 -27.812 6.402 1 78.56 88 VAL A O 1
ATOM 729 N N . TRP A 1 89 ? 34 -25.672 6.379 1 79.25 89 TRP A N 1
ATOM 730 C CA . TRP A 1 89 ? 32.844 -25.391 7.215 1 79.25 89 TRP A CA 1
ATOM 731 C C . TRP A 1 89 ? 31.594 -25.203 6.367 1 79.25 89 TRP A C 1
ATOM 733 O O . TRP A 1 89 ? 31.578 -24.359 5.461 1 79.25 89 TRP A O 1
ATOM 743 N N . ARG A 1 90 ? 30.688 -26.172 6.652 1 78 90 ARG A N 1
ATOM 744 C CA . ARG A 1 90 ? 29.406 -26.047 5.969 1 78 90 ARG A CA 1
ATOM 745 C C . ARG A 1 90 ? 28.438 -25.219 6.781 1 78 90 ARG A C 1
ATOM 747 O O . ARG A 1 90 ? 28.406 -25.297 8.008 1 78 90 ARG A O 1
ATOM 754 N N . GLU A 1 91 ? 27.766 -24.281 6.145 1 76.88 91 GLU A N 1
ATOM 755 C CA . GLU A 1 91 ? 26.781 -23.453 6.824 1 76.88 91 GLU A CA 1
ATOM 756 C C . GLU A 1 91 ? 25.469 -24.203 7.012 1 76.88 91 GLU A C 1
ATOM 758 O O . GLU A 1 91 ? 25.094 -25.031 6.18 1 76.88 91 GLU A O 1
ATOM 763 N N . TYR A 1 92 ? 25 -24.078 8.281 1 77.31 92 TYR A N 1
ATOM 764 C CA . TYR A 1 92 ? 23.734 -24.719 8.594 1 77.31 92 TYR A CA 1
ATOM 765 C C . TYR A 1 92 ? 22.625 -24.219 7.684 1 77.31 92 TYR A C 1
ATOM 767 O O . TYR A 1 92 ? 22.391 -23.016 7.578 1 77.31 92 TYR A O 1
ATOM 775 N N . ARG A 1 93 ? 22.109 -25.094 6.867 1 69.12 93 ARG A N 1
ATOM 776 C CA . ARG A 1 93 ? 21.047 -24.734 5.938 1 69.12 93 ARG A CA 1
ATOM 777 C C . ARG A 1 93 ? 19.688 -25.172 6.457 1 69.12 93 ARG A C 1
ATOM 779 O O . ARG A 1 93 ? 19 -25.984 5.82 1 69.12 93 ARG A O 1
ATOM 786 N N . GLY A 1 94 ? 19.438 -24.75 7.723 1 71.75 94 GLY A N 1
ATOM 787 C CA . GLY A 1 94 ? 18.109 -25.109 8.211 1 71.75 94 GLY A CA 1
ATOM 788 C C . GLY A 1 94 ? 17.016 -24.203 7.695 1 71.75 94 GLY A C 1
ATOM 789 O O . GLY A 1 94 ? 17.297 -23.172 7.062 1 71.75 94 GLY A O 1
ATOM 790 N N . MET A 1 95 ? 15.797 -24.609 7.805 1 78.69 95 MET A N 1
ATOM 791 C CA . MET A 1 95 ? 14.656 -23.797 7.387 1 78.69 95 MET A CA 1
ATOM 792 C C . MET A 1 95 ? 14.562 -22.516 8.203 1 78.69 95 MET A C 1
ATOM 794 O O . MET A 1 95 ? 14.805 -22.531 9.414 1 78.69 95 MET A O 1
ATOM 798 N N . PRO A 1 96 ? 14.453 -21.469 7.598 1 83.94 96 PRO A N 1
ATOM 799 C CA . PRO A 1 96 ? 14.328 -20.219 8.352 1 83.94 96 PRO A CA 1
ATOM 800 C C . PRO A 1 96 ? 13.188 -20.25 9.367 1 83.94 96 PRO A C 1
ATOM 802 O O . PRO A 1 96 ? 12.102 -20.766 9.062 1 83.94 96 PRO A O 1
ATOM 805 N N . THR A 1 97 ? 13.547 -19.844 10.594 1 89.12 97 THR A N 1
ATOM 806 C CA . THR A 1 97 ? 12.562 -19.766 11.672 1 89.12 97 THR A CA 1
ATOM 807 C C . THR A 1 97 ? 11.719 -18.5 11.539 1 89.12 97 THR A C 1
ATOM 809 O O . THR A 1 97 ? 12.008 -17.641 10.711 1 89.12 97 THR A O 1
ATOM 812 N N . TYR A 1 98 ? 10.688 -18.453 12.367 1 93.62 98 TYR A N 1
ATOM 813 C CA . TYR A 1 98 ? 9.789 -17.312 12.375 1 93.62 98 TYR A CA 1
ATOM 814 C C . TYR A 1 98 ? 10.539 -16.031 12.711 1 93.62 98 TYR A C 1
ATOM 816 O O . TYR A 1 98 ? 10.336 -14.992 12.07 1 93.62 98 TYR A O 1
ATOM 824 N N . LEU A 1 99 ? 11.477 -16.062 13.609 1 92.75 99 LEU A N 1
ATOM 825 C CA . LEU A 1 99 ? 12.258 -14.898 14.008 1 92.75 99 LEU A CA 1
ATOM 826 C C . LEU A 1 99 ? 13.219 -14.484 12.898 1 92.75 99 LEU A C 1
ATOM 828 O O . LEU A 1 99 ? 13.5 -13.297 12.719 1 92.75 99 LEU A O 1
ATOM 832 N N . ASP A 1 100 ? 13.703 -15.461 12.18 1 92.31 100 ASP A N 1
ATOM 833 C CA . ASP A 1 100 ? 14.555 -15.156 11.031 1 92.31 100 ASP A CA 1
ATOM 834 C C . ASP A 1 100 ? 13.773 -14.398 9.961 1 92.31 100 ASP A C 1
ATOM 836 O O . ASP A 1 100 ? 14.312 -13.492 9.32 1 92.31 100 ASP A O 1
ATOM 840 N N . LYS A 1 101 ? 12.555 -14.781 9.828 1 95.06 101 LYS A N 1
ATOM 841 C CA . LYS A 1 101 ? 11.703 -14.125 8.836 1 95.06 101 LYS A CA 1
ATOM 842 C C . LYS A 1 101 ? 11.391 -12.688 9.242 1 95.06 101 LYS A C 1
ATOM 844 O O . LYS A 1 101 ? 11.32 -11.797 8.391 1 95.06 101 LYS A O 1
ATOM 849 N N . ILE A 1 102 ? 11.266 -12.492 10.547 1 96.25 102 ILE A N 1
ATOM 850 C CA . ILE A 1 102 ? 11.047 -11.148 11.062 1 96.25 102 ILE A CA 1
ATOM 851 C C . ILE A 1 102 ? 12.273 -10.281 10.789 1 96.25 102 ILE A C 1
ATOM 853 O O . ILE A 1 102 ? 12.148 -9.156 10.312 1 96.25 102 ILE A O 1
ATOM 857 N N . GLN A 1 103 ? 13.422 -10.812 11.047 1 95.69 103 GLN A N 1
ATOM 858 C CA . GLN A 1 103 ? 14.664 -10.086 10.836 1 95.69 103 GLN A CA 1
ATOM 859 C C . GLN A 1 103 ? 14.867 -9.758 9.359 1 95.69 103 GLN A C 1
ATOM 861 O O . GLN A 1 103 ? 15.328 -8.664 9.016 1 95.69 103 GLN A O 1
ATOM 866 N N . ARG A 1 104 ? 14.539 -10.711 8.555 1 95.44 104 ARG A N 1
ATOM 867 C CA . ARG A 1 104 ? 14.648 -10.5 7.113 1 95.44 104 ARG A CA 1
ATOM 868 C C . ARG A 1 104 ? 13.766 -9.344 6.66 1 95.44 104 ARG A C 1
ATOM 870 O O . ARG A 1 104 ? 14.195 -8.492 5.875 1 95.44 104 ARG A O 1
ATOM 877 N N . SER A 1 105 ? 12.555 -9.328 7.133 1 97.56 105 SER A N 1
ATOM 878 C CA . SER A 1 105 ? 11.641 -8.242 6.797 1 97.56 105 SER A CA 1
ATOM 879 C C . SER A 1 105 ? 12.164 -6.902 7.289 1 97.56 105 SER A C 1
ATOM 881 O O . SER A 1 105 ? 12.102 -5.902 6.566 1 97.56 105 SER A O 1
ATOM 883 N N . LEU A 1 106 ? 12.734 -6.895 8.461 1 97.88 106 LEU A N 1
ATOM 884 C CA . LEU A 1 106 ? 13.234 -5.656 9.055 1 97.88 106 LEU A CA 1
ATOM 885 C C . LEU A 1 106 ? 14.438 -5.137 8.281 1 97.88 106 LEU A C 1
ATOM 887 O O . LEU A 1 106 ? 14.555 -3.934 8.039 1 97.88 106 LEU A O 1
ATOM 891 N N . ILE A 1 107 ? 15.289 -6.016 7.879 1 97.25 107 ILE A N 1
ATOM 892 C CA . ILE A 1 107 ? 16.484 -5.629 7.121 1 97.25 107 ILE A CA 1
ATOM 893 C C . ILE A 1 107 ? 16.062 -5.129 5.738 1 97.25 107 ILE A C 1
ATOM 895 O O . ILE A 1 107 ? 16.625 -4.141 5.242 1 97.25 107 ILE A O 1
ATOM 899 N N . THR A 1 108 ? 15.141 -5.809 5.18 1 96.94 108 THR A N 1
ATOM 900 C CA . THR A 1 108 ? 14.688 -5.449 3.84 1 96.94 108 THR A CA 1
ATOM 901 C C . THR A 1 108 ? 14.039 -4.066 3.842 1 96.94 108 THR A C 1
ATOM 903 O O . THR A 1 108 ? 14.336 -3.236 2.98 1 96.94 108 THR A O 1
ATOM 906 N N . VAL A 1 109 ? 13.156 -3.824 4.789 1 97.31 109 VAL A N 1
ATOM 907 C CA . VAL A 1 109 ? 12.469 -2.537 4.84 1 97.31 109 VAL A CA 1
ATOM 908 C C . VAL A 1 109 ? 13.469 -1.432 5.176 1 97.31 109 VAL A C 1
ATOM 910 O O . VAL A 1 109 ? 13.391 -0.328 4.633 1 97.31 109 VAL A O 1
ATOM 913 N N . ALA A 1 110 ? 14.383 -1.708 6.082 1 97.31 110 ALA A N 1
ATOM 914 C CA . ALA A 1 110 ? 15.391 -0.725 6.461 1 97.31 110 ALA A CA 1
ATOM 915 C C . ALA A 1 110 ? 16.281 -0.368 5.27 1 97.31 110 ALA A C 1
ATOM 917 O O . ALA A 1 110 ? 16.578 0.806 5.043 1 97.31 110 ALA A O 1
ATOM 918 N N . SER A 1 111 ? 16.672 -1.357 4.566 1 97.19 111 SER A N 1
ATOM 919 C CA . SER A 1 111 ? 17.547 -1.14 3.414 1 97.19 111 SER A CA 1
ATOM 920 C C . SER A 1 111 ? 16.844 -0.326 2.3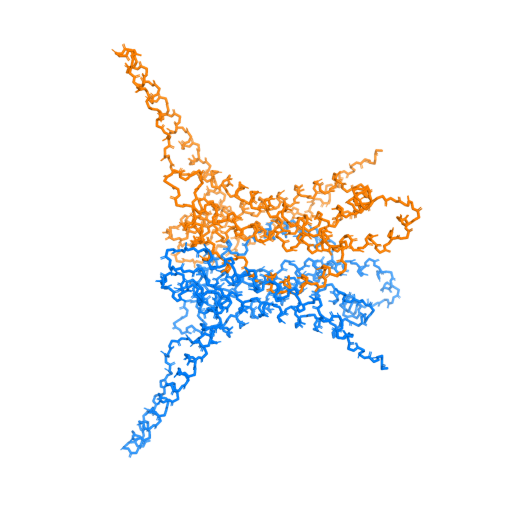34 1 97.19 111 SER A C 1
ATOM 922 O O . SER A 1 111 ? 17.406 0.625 1.794 1 97.19 111 SER A O 1
ATOM 924 N N . GLY A 1 112 ? 15.672 -0.721 1.994 1 97.19 112 GLY A N 1
ATOM 925 C CA . GLY A 1 112 ? 14.906 0.019 1.001 1 97.19 112 GLY A CA 1
ATOM 926 C C . GLY A 1 112 ? 14.594 1.441 1.428 1 97.19 112 GLY A C 1
ATOM 927 O O . GLY A 1 112 ? 14.719 2.375 0.633 1 97.19 112 GLY A O 1
ATOM 928 N N . PHE A 1 113 ? 14.18 1.583 2.689 1 97.38 113 PHE A N 1
ATOM 929 C CA . PHE A 1 113 ? 13.836 2.887 3.246 1 97.38 113 PHE A CA 1
ATOM 930 C C . PHE A 1 113 ? 15.055 3.809 3.246 1 97.38 113 PHE A C 1
ATOM 932 O O . PHE A 1 113 ? 14.953 4.977 2.857 1 97.38 113 PHE A O 1
ATOM 939 N N . LEU A 1 114 ? 16.156 3.297 3.67 1 97.19 114 LEU A N 1
ATOM 940 C CA . LEU A 1 114 ? 17.375 4.102 3.742 1 97.19 114 LEU A CA 1
ATOM 941 C C . LEU A 1 114 ? 17.844 4.496 2.348 1 97.19 114 LEU A C 1
ATOM 943 O O . LEU A 1 114 ? 18.234 5.645 2.121 1 97.19 114 LEU A O 1
ATOM 947 N N . LEU A 1 115 ? 17.828 3.568 1.467 1 96.94 115 LEU A N 1
ATOM 948 C CA . LEU A 1 115 ? 18.234 3.863 0.097 1 96.94 115 LEU A CA 1
ATOM 949 C C . LEU A 1 115 ? 17.297 4.883 -0.541 1 96.94 115 LEU A C 1
ATOM 951 O O . LEU A 1 115 ? 17.75 5.801 -1.23 1 96.94 115 LEU A O 1
ATOM 955 N N . GLY A 1 116 ? 16 4.688 -0.363 1 97.12 116 GLY A N 1
ATOM 956 C CA . GLY A 1 116 ? 15.031 5.641 -0.865 1 97.12 116 GLY A CA 1
ATOM 957 C C . GLY A 1 116 ? 15.188 7.027 -0.273 1 97.12 116 GLY A C 1
ATOM 958 O O . GLY A 1 116 ? 15.094 8.023 -0.988 1 97.12 116 GLY A O 1
ATOM 959 N N . SER A 1 117 ? 15.453 7.059 0.986 1 96.06 117 SER A N 1
ATOM 960 C CA . SER A 1 117 ? 15.633 8.336 1.671 1 96.06 117 SER A CA 1
ATOM 961 C C . SER A 1 117 ? 16.891 9.047 1.185 1 96.06 117 SER A C 1
ATOM 963 O O . SER A 1 117 ? 16.906 10.273 1.062 1 96.06 117 SER A O 1
ATOM 965 N N . LEU A 1 118 ? 17.953 8.258 0.971 1 96.38 118 LEU A N 1
ATOM 966 C CA . LEU A 1 118 ? 19.219 8.82 0.503 1 96.38 118 LEU A CA 1
ATOM 967 C C . LEU A 1 118 ? 19.047 9.5 -0.852 1 96.38 118 LEU A C 1
ATOM 969 O O . LEU A 1 118 ? 19.734 10.469 -1.158 1 96.38 118 LEU A O 1
ATOM 973 N N . ILE A 1 119 ? 18.125 9.039 -1.583 1 96.25 119 ILE A N 1
ATOM 974 C CA . ILE A 1 119 ? 17.859 9.609 -2.902 1 96.25 119 ILE A CA 1
ATOM 975 C C . ILE A 1 119 ? 16.828 10.719 -2.789 1 96.25 119 ILE A C 1
ATOM 977 O O . ILE A 1 119 ? 16.984 11.797 -3.363 1 96.25 119 ILE A O 1
ATOM 981 N N . ALA A 1 120 ? 15.797 10.508 -2.053 1 96.62 120 ALA A N 1
ATOM 982 C CA . ALA A 1 120 ? 14.641 11.398 -1.976 1 96.62 120 ALA A CA 1
ATOM 983 C C . ALA A 1 120 ? 15 12.719 -1.304 1 96.62 120 ALA A C 1
ATOM 985 O O . ALA A 1 120 ? 14.523 13.781 -1.707 1 96.62 120 ALA A O 1
ATOM 986 N N . ILE A 1 121 ? 15.812 12.672 -0.285 1 93.94 121 ILE A N 1
ATOM 987 C CA . ILE A 1 121 ? 16.141 13.859 0.493 1 93.94 121 ILE A CA 1
ATOM 988 C C . ILE A 1 121 ? 16.906 14.859 -0.382 1 93.94 121 ILE A C 1
ATOM 990 O O . ILE A 1 121 ? 16.5 16.016 -0.519 1 93.94 121 ILE A O 1
ATOM 994 N N . PRO A 1 122 ? 18.031 14.445 -1.063 1 92.88 122 PRO A N 1
ATOM 995 C CA . PRO A 1 122 ? 18.734 15.391 -1.932 1 92.88 122 PRO A CA 1
ATOM 996 C C . PRO A 1 122 ? 17.859 15.906 -3.07 1 92.88 122 PRO A C 1
ATOM 998 O O . PRO A 1 122 ? 17.922 17.094 -3.414 1 92.88 122 PRO A O 1
ATOM 1001 N N . VAL A 1 123 ? 17.062 15.078 -3.66 1 93.56 123 VAL A N 1
ATOM 1002 C CA . VAL A 1 123 ? 16.188 15.484 -4.75 1 93.56 123 VAL A CA 1
ATOM 1003 C C . VAL A 1 123 ? 15.164 16.484 -4.234 1 93.56 123 VAL A C 1
ATOM 1005 O O . VAL A 1 123 ? 14.883 17.5 -4.887 1 93.56 123 VAL A O 1
ATOM 1008 N N . GLY A 1 124 ? 14.562 16.172 -3.078 1 93.31 124 GLY A N 1
ATOM 1009 C CA . GLY A 1 124 ? 13.617 17.094 -2.463 1 93.31 124 GLY A CA 1
ATOM 1010 C C . GLY A 1 124 ? 14.219 18.453 -2.154 1 93.31 124 GLY A C 1
ATOM 1011 O O . GLY A 1 124 ? 13.57 19.484 -2.363 1 93.31 124 GLY A O 1
ATOM 1012 N N . LEU A 1 125 ? 15.445 18.453 -1.67 1 89.69 125 LEU A N 1
ATOM 1013 C CA . LEU A 1 125 ? 16.141 19.703 -1.373 1 89.69 125 LEU A CA 1
ATOM 1014 C C . LEU A 1 125 ? 16.375 20.5 -2.645 1 89.69 125 LEU A C 1
ATOM 1016 O O . LEU A 1 125 ? 16.141 21.719 -2.672 1 89.69 125 LEU A O 1
ATOM 1020 N N . LEU A 1 126 ? 16.766 19.781 -3.674 1 88.44 126 LEU A N 1
ATOM 1021 C CA . LEU A 1 126 ? 17.078 20.438 -4.938 1 88.44 126 LEU A CA 1
ATOM 1022 C C . LEU A 1 126 ? 15.828 21.062 -5.559 1 88.44 126 LEU A C 1
ATOM 1024 O O . LEU A 1 126 ? 15.867 22.188 -6.055 1 88.44 126 LEU A O 1
ATOM 1028 N N . ILE A 1 127 ? 14.758 20.406 -5.516 1 89.81 127 ILE A N 1
ATOM 1029 C CA . ILE A 1 127 ? 13.508 20.859 -6.121 1 89.81 127 ILE A CA 1
ATOM 1030 C C . ILE A 1 127 ? 12.883 21.953 -5.25 1 89.81 127 ILE A C 1
ATOM 1032 O O . ILE A 1 127 ? 12.203 22.844 -5.754 1 89.81 127 ILE A O 1
ATOM 1036 N N . GLY A 1 128 ? 13.156 21.875 -3.99 1 86.88 128 GLY A N 1
ATOM 1037 C CA . GLY A 1 128 ? 12.602 22.859 -3.07 1 86.88 128 GLY A CA 1
ATOM 1038 C C . GLY A 1 128 ? 13.281 24.219 -3.162 1 86.88 128 GLY A C 1
ATOM 1039 O O . GLY A 1 128 ? 12.664 25.25 -2.887 1 86.88 128 GLY A O 1
ATOM 1040 N N . ILE A 1 129 ? 14.508 24.266 -3.521 1 83.88 129 ILE A N 1
ATOM 1041 C CA . ILE A 1 129 ? 15.289 25.5 -3.566 1 83.88 129 ILE A CA 1
ATOM 1042 C C . ILE A 1 129 ? 14.969 26.266 -4.844 1 83.88 129 ILE A C 1
ATOM 1044 O O . ILE A 1 129 ? 14.922 27.5 -4.84 1 83.88 129 ILE A O 1
ATOM 1048 N N . SER A 1 130 ? 14.711 25.547 -5.914 1 84.56 130 SER A N 1
ATOM 1049 C CA . SER A 1 130 ? 14.5 26.172 -7.215 1 84.56 130 SER A CA 1
ATOM 1050 C C . SER A 1 130 ? 13.047 26.047 -7.664 1 84.56 130 SER A C 1
ATOM 1052 O O . SER A 1 130 ? 12.555 24.922 -7.863 1 84.56 130 SER A O 1
ATOM 1054 N N . LYS A 1 131 ? 12.438 27.125 -7.922 1 83.25 131 LYS A N 1
ATOM 1055 C CA . LYS A 1 131 ? 11.062 27.125 -8.414 1 83.25 131 LYS A CA 1
ATOM 1056 C C . LYS A 1 131 ? 10.977 26.516 -9.805 1 83.25 131 LYS A C 1
ATOM 1058 O O . LYS A 1 131 ? 9.992 25.828 -10.133 1 83.25 131 LYS A O 1
ATOM 1063 N N . THR A 1 132 ? 12.008 26.766 -10.562 1 84.94 132 THR A N 1
ATOM 1064 C CA . THR A 1 132 ? 12.039 26.219 -11.914 1 84.94 132 THR A CA 1
ATOM 1065 C C . THR A 1 132 ? 12.172 24.703 -11.891 1 84.94 132 THR A C 1
ATOM 1067 O O . THR A 1 132 ? 11.5 24 -12.656 1 84.94 132 THR A O 1
ATOM 1070 N N . ALA A 1 133 ? 13.008 24.281 -10.977 1 87.56 133 ALA A N 1
ATOM 1071 C CA . ALA A 1 133 ? 13.188 22.828 -10.844 1 87.56 133 ALA A CA 1
ATOM 1072 C C . ALA A 1 133 ? 11.906 22.172 -10.352 1 87.56 133 ALA A C 1
ATOM 1074 O O . ALA A 1 133 ? 11.523 21.094 -10.836 1 87.56 133 ALA A O 1
ATOM 1075 N N . TYR A 1 134 ? 11.258 22.828 -9.492 1 89.12 134 TYR A N 1
ATOM 1076 C CA . TYR A 1 134 ? 10.008 22.297 -8.961 1 89.12 134 TYR A CA 1
ATOM 1077 C C . TYR A 1 134 ? 8.945 22.219 -10.047 1 89.12 134 TYR A C 1
ATOM 1079 O O . TYR A 1 134 ? 8.273 21.188 -10.188 1 89.12 134 TYR A O 1
ATOM 1087 N N . SER A 1 135 ? 8.859 23.219 -10.812 1 88.81 135 SER A N 1
ATOM 1088 C CA . SER A 1 135 ? 7.844 23.281 -11.859 1 88.81 135 SER A CA 1
ATOM 1089 C C . SER A 1 135 ? 8.117 22.234 -12.945 1 88.81 135 SER A C 1
ATOM 1091 O O . SER A 1 135 ? 7.184 21.703 -13.555 1 88.81 135 SER A O 1
ATOM 1093 N N . ALA A 1 136 ? 9.359 21.953 -13.156 1 88.94 136 ALA A N 1
ATOM 1094 C CA . ALA A 1 136 ? 9.758 21 -14.188 1 88.94 136 ALA A CA 1
ATOM 1095 C C . ALA A 1 136 ? 9.523 19.562 -13.727 1 88.94 136 ALA A C 1
ATOM 1097 O O . ALA A 1 136 ? 9.117 18.703 -14.516 1 88.94 136 ALA A O 1
ATOM 1098 N N . ILE A 1 137 ? 9.672 19.297 -12.461 1 90.81 137 ILE A N 1
ATOM 1099 C CA . ILE A 1 137 ? 9.664 17.922 -11.969 1 90.81 137 ILE A CA 1
ATOM 1100 C C . ILE A 1 137 ? 8.281 17.578 -11.422 1 90.81 137 ILE A C 1
ATOM 1102 O O . ILE A 1 137 ? 7.895 16.406 -11.391 1 90.81 137 ILE A O 1
ATOM 1106 N N . ASN A 1 138 ? 7.539 18.547 -11.109 1 88.75 138 ASN A N 1
ATOM 1107 C CA . ASN A 1 138 ? 6.25 18.344 -10.445 1 88.75 138 ASN A CA 1
ATOM 1108 C C . ASN A 1 138 ? 5.309 17.5 -11.297 1 88.75 138 ASN A C 1
ATOM 1110 O O . ASN A 1 138 ? 4.676 16.578 -10.781 1 88.75 138 ASN A O 1
ATOM 1114 N N . PRO A 1 139 ? 5.246 17.75 -12.57 1 87.19 139 PRO A N 1
ATOM 1115 C CA . PRO A 1 139 ? 4.352 16.906 -13.367 1 87.19 139 PRO A CA 1
ATOM 1116 C C . PRO A 1 139 ? 4.77 15.438 -13.383 1 87.19 139 PRO A C 1
ATOM 1118 O O . PRO A 1 139 ? 3.914 14.547 -13.438 1 87.19 139 PRO A O 1
ATOM 1121 N N . ILE A 1 140 ? 6.008 15.195 -13.312 1 89.38 140 ILE A N 1
ATOM 1122 C CA . ILE A 1 140 ? 6.531 13.836 -13.281 1 89.38 140 ILE A CA 1
ATOM 1123 C C . ILE A 1 140 ? 6.145 13.164 -11.969 1 89.38 140 ILE A C 1
ATOM 1125 O O . ILE A 1 140 ? 5.676 12.023 -11.961 1 89.38 140 ILE A O 1
ATOM 1129 N N . ILE A 1 141 ? 6.242 13.906 -10.922 1 90.38 141 ILE A N 1
ATOM 1130 C CA . ILE A 1 141 ? 5.898 13.406 -9.602 1 90.38 141 ILE A CA 1
ATOM 1131 C C . ILE A 1 141 ? 4.406 13.078 -9.547 1 90.38 141 ILE A C 1
ATOM 1133 O O . ILE A 1 141 ? 4.016 12.023 -9.031 1 90.38 141 ILE A O 1
ATOM 1137 N N . GLN A 1 142 ? 3.574 13.859 -10.133 1 87.38 142 GLN A N 1
ATOM 1138 C CA . GLN A 1 142 ? 2.121 13.727 -10.07 1 87.38 142 GLN A CA 1
ATOM 1139 C C . GLN A 1 142 ? 1.653 12.477 -10.805 1 87.38 142 GLN A C 1
ATOM 1141 O O . GLN A 1 142 ? 0.66 11.852 -10.422 1 87.38 142 GLN A O 1
ATOM 1146 N N . VAL A 1 143 ? 2.389 12.078 -11.75 1 86.31 143 VAL A N 1
ATOM 1147 C CA . VAL A 1 143 ? 1.978 10.922 -12.539 1 86.31 143 VAL A CA 1
ATOM 1148 C C . VAL A 1 143 ? 2.594 9.648 -11.961 1 86.31 143 VAL A C 1
ATOM 1150 O O . VAL A 1 143 ? 1.97 8.586 -11.984 1 86.31 143 VAL A O 1
ATOM 1153 N N . LEU A 1 144 ? 3.76 9.758 -11.445 1 90.62 144 LEU A N 1
ATOM 1154 C CA . LEU A 1 144 ? 4.484 8.578 -10.977 1 90.62 144 LEU A CA 1
ATOM 1155 C C . LEU A 1 144 ? 4.074 8.219 -9.555 1 90.62 144 LEU A C 1
ATOM 1157 O O . LEU A 1 144 ? 4.055 7.043 -9.188 1 90.62 144 LEU A O 1
ATOM 1161 N N . LYS A 1 145 ? 3.701 9.211 -8.797 1 90.75 145 LYS A N 1
ATOM 1162 C CA . LYS A 1 145 ? 3.412 9.031 -7.375 1 90.75 145 LYS A CA 1
ATOM 1163 C C . LYS A 1 145 ? 2.229 8.094 -7.168 1 90.75 145 LYS A C 1
ATOM 1165 O O . LYS A 1 145 ? 2.268 7.219 -6.297 1 90.75 145 LYS A O 1
ATOM 1170 N N . PRO A 1 146 ? 1.209 8.188 -8.016 1 90.88 146 PRO A N 1
ATOM 1171 C CA . PRO A 1 146 ? 0.038 7.336 -7.781 1 90.88 146 PRO A CA 1
ATOM 1172 C C . PRO A 1 146 ? 0.263 5.891 -8.211 1 90.88 146 PRO A C 1
ATOM 1174 O O . PRO A 1 146 ? -0.532 5.012 -7.875 1 90.88 146 PRO A O 1
ATOM 1177 N N . ILE A 1 147 ? 1.309 5.68 -8.922 1 93.19 147 ILE A N 1
ATOM 1178 C CA . ILE A 1 147 ? 1.595 4.32 -9.367 1 93.19 147 ILE A CA 1
ATOM 1179 C C . ILE A 1 147 ? 1.974 3.457 -8.164 1 93.19 147 ILE A C 1
ATOM 1181 O O . ILE A 1 147 ? 2.893 3.795 -7.414 1 93.19 147 ILE A O 1
ATOM 1185 N N . SER A 1 148 ? 1.236 2.451 -7.996 1 93.06 148 SER A N 1
ATOM 1186 C CA . SER A 1 148 ? 1.562 1.514 -6.926 1 93.06 148 SER A CA 1
ATOM 1187 C C . SER A 1 148 ? 2.986 0.987 -7.066 1 93.06 148 SER A C 1
ATOM 1189 O O . SER A 1 148 ? 3.387 0.545 -8.148 1 93.06 148 SER A O 1
ATOM 1191 N N . PRO A 1 149 ? 3.723 1.034 -6.012 1 93.62 149 PRO A N 1
ATOM 1192 C CA . PRO A 1 149 ? 5.062 0.445 -6.086 1 93.62 149 PRO A CA 1
ATOM 1193 C C . PRO A 1 149 ? 5.039 -1.029 -6.48 1 93.62 149 PRO A C 1
ATOM 1195 O O . PRO A 1 149 ? 5.98 -1.521 -7.105 1 93.62 149 PRO A O 1
ATOM 1198 N N . LEU A 1 150 ? 3.975 -1.665 -6.176 1 93.69 150 LEU A N 1
ATOM 1199 C CA . LEU A 1 150 ? 3.867 -3.086 -6.492 1 93.69 150 LEU A CA 1
ATOM 1200 C C . LEU A 1 150 ? 3.592 -3.295 -7.977 1 93.69 150 LEU A C 1
ATOM 1202 O O . LEU A 1 150 ? 3.799 -4.391 -8.5 1 93.69 150 LEU A O 1
ATOM 1206 N N . ALA A 1 151 ? 3.072 -2.273 -8.656 1 94.44 151 ALA A N 1
ATOM 1207 C CA . ALA A 1 151 ? 2.889 -2.357 -10.102 1 94.44 151 ALA A CA 1
ATOM 1208 C C . ALA A 1 151 ? 4.23 -2.453 -10.82 1 94.44 151 ALA A C 1
ATOM 1210 O O . ALA A 1 151 ? 4.316 -3.004 -11.922 1 94.44 151 ALA A O 1
ATOM 1211 N N . TRP A 1 152 ? 5.273 -1.988 -10.141 1 94.25 152 TRP A N 1
ATOM 1212 C CA . TRP A 1 152 ? 6.617 -1.994 -10.711 1 94.25 152 TRP A CA 1
ATOM 1213 C C . TRP A 1 152 ? 7.305 -3.332 -10.461 1 94.25 152 TRP A C 1
ATOM 1215 O O . TRP A 1 152 ? 8.352 -3.613 -11.047 1 94.25 152 TRP A O 1
ATOM 1225 N N . LEU A 1 153 ? 6.746 -4.164 -9.641 1 94.38 153 LEU A N 1
ATOM 1226 C CA . LEU A 1 153 ? 7.422 -5.359 -9.148 1 94.38 153 LEU A CA 1
ATOM 1227 C C . LEU A 1 153 ? 7.844 -6.258 -10.305 1 94.38 153 LEU A C 1
ATOM 1229 O O . LEU A 1 153 ? 9 -6.691 -10.367 1 94.38 153 LEU A O 1
ATOM 1233 N N . PRO A 1 154 ? 6.949 -6.488 -11.266 1 92.38 154 PRO A N 1
ATOM 1234 C CA . PRO A 1 154 ? 7.363 -7.359 -12.375 1 92.38 154 PRO A CA 1
ATOM 1235 C C . PRO A 1 154 ? 8.539 -6.793 -13.164 1 92.38 154 PRO A C 1
ATOM 1237 O O . PRO A 1 154 ? 9.477 -7.523 -13.492 1 92.38 154 PRO A O 1
ATOM 1240 N N . LEU A 1 155 ? 8.508 -5.52 -13.406 1 90.75 155 LEU A N 1
ATOM 1241 C CA . LEU A 1 155 ? 9.586 -4.875 -14.156 1 90.75 155 LEU A CA 1
ATOM 1242 C C . LEU A 1 155 ? 10.883 -4.875 -13.352 1 90.75 155 LEU A C 1
ATOM 1244 O O . LEU A 1 155 ? 11.961 -5.113 -13.906 1 90.75 155 LEU A O 1
ATOM 1248 N N . VAL A 1 156 ? 10.773 -4.613 -12.07 1 92.31 156 VAL A N 1
ATOM 1249 C CA . VAL A 1 156 ? 11.938 -4.629 -11.188 1 92.31 156 VAL A CA 1
ATOM 1250 C C . VAL A 1 156 ? 12.547 -6.031 -11.156 1 92.31 156 VAL A C 1
ATOM 1252 O O . VAL A 1 156 ? 13.766 -6.188 -11.195 1 92.31 156 VAL A O 1
ATOM 1255 N N . THR A 1 157 ? 11.695 -7.012 -11.086 1 91.62 157 THR A N 1
ATOM 1256 C CA . THR A 1 157 ? 12.141 -8.398 -11.039 1 91.62 157 THR A CA 1
ATOM 1257 C C . THR A 1 157 ? 12.945 -8.75 -12.289 1 91.62 157 THR A C 1
ATOM 1259 O O . THR A 1 157 ? 14.016 -9.359 -12.188 1 91.62 157 THR A O 1
ATOM 1262 N N . ILE A 1 158 ? 12.453 -8.352 -13.422 1 88.31 158 ILE A N 1
ATOM 1263 C CA . ILE A 1 158 ? 13.102 -8.695 -14.68 1 88.31 158 ILE A CA 1
ATOM 1264 C C . ILE A 1 158 ? 14.43 -7.949 -14.797 1 88.31 158 ILE A C 1
ATOM 1266 O O . ILE A 1 158 ? 15.43 -8.516 -15.242 1 88.31 158 ILE A O 1
ATOM 1270 N N . VAL A 1 159 ? 14.461 -6.723 -14.375 1 87.81 159 VAL A N 1
ATOM 1271 C CA . VAL A 1 159 ? 15.672 -5.914 -14.453 1 87.81 159 VAL A CA 1
ATOM 1272 C C . VAL A 1 159 ? 16.734 -6.477 -13.508 1 87.81 159 VAL A C 1
ATOM 1274 O O . VAL A 1 159 ? 17.906 -6.59 -13.883 1 87.81 159 VAL A O 1
ATOM 1277 N N . ILE A 1 160 ? 16.344 -6.812 -12.312 1 88.88 160 ILE A N 1
ATOM 1278 C CA . ILE A 1 160 ? 17.281 -7.355 -11.336 1 88.88 160 ILE A CA 1
ATOM 1279 C C . ILE A 1 160 ? 17.812 -8.703 -11.828 1 88.88 160 ILE A C 1
ATOM 1281 O O . ILE A 1 160 ? 19 -9 -11.68 1 88.88 160 ILE A O 1
ATOM 1285 N N . SER A 1 161 ? 16.938 -9.516 -12.422 1 84.62 161 SER A N 1
ATOM 1286 C CA . SER A 1 161 ? 17.344 -10.82 -12.938 1 84.62 161 SER A CA 1
ATOM 1287 C C . SER A 1 161 ? 18.344 -10.672 -14.078 1 84.62 161 SER A C 1
ATOM 1289 O O . SER A 1 161 ? 19.234 -11.516 -14.25 1 84.62 161 SER A O 1
ATOM 1291 N N . ALA A 1 162 ? 18.219 -9.648 -14.781 1 80.88 162 ALA A N 1
ATOM 1292 C CA . ALA A 1 162 ? 19.078 -9.414 -15.938 1 80.88 162 ALA A CA 1
ATOM 1293 C C . ALA A 1 162 ? 20.422 -8.82 -15.508 1 80.88 162 ALA A C 1
ATOM 1295 O O . ALA A 1 162 ? 21.469 -9.148 -16.078 1 80.88 162 ALA A O 1
ATOM 1296 N N . VAL A 1 163 ? 20.375 -7.992 -14.547 1 78.19 163 VAL A N 1
ATOM 1297 C CA . VAL A 1 163 ? 21.562 -7.242 -14.18 1 78.19 163 VAL A CA 1
ATOM 1298 C C . VAL A 1 163 ? 22.375 -8.031 -13.148 1 78.19 163 VAL A C 1
ATOM 1300 O O . VAL A 1 163 ? 23.594 -8 -13.156 1 78.19 163 VAL A O 1
ATOM 1303 N N . TYR A 1 164 ? 21.672 -8.609 -12.281 1 74.25 164 TYR A N 1
ATOM 1304 C CA . TYR A 1 164 ? 22.344 -9.32 -11.203 1 74.25 164 TYR A CA 1
ATOM 1305 C C . TYR A 1 164 ? 22.609 -10.773 -11.594 1 74.25 164 TYR A C 1
ATOM 1307 O O . TYR A 1 164 ? 22.125 -11.695 -10.922 1 74.25 164 TYR A O 1
ATOM 1315 N N . GLU A 1 165 ? 23.062 -11.039 -12.68 1 67.12 165 GLU A N 1
ATOM 1316 C CA . GLU A 1 165 ? 23.391 -12.391 -13.133 1 67.12 165 GLU A CA 1
ATOM 1317 C C . GLU A 1 165 ? 24.703 -12.875 -12.516 1 67.12 165 GLU A C 1
ATOM 1319 O O . GLU A 1 165 ? 25.188 -13.953 -12.852 1 67.12 165 GLU A O 1
ATOM 1324 N N . SER A 1 166 ? 25 -12.359 -11.383 1 59.81 166 SER A N 1
ATOM 1325 C CA . SER A 1 166 ? 26.297 -12.789 -10.867 1 59.81 166 SER A CA 1
ATOM 1326 C C . SER A 1 166 ? 26.219 -14.203 -10.297 1 59.81 166 SER A C 1
ATOM 1328 O O . SER A 1 166 ? 25.172 -14.625 -9.805 1 59.81 166 SER A O 1
ATOM 1330 N N . GLU A 1 167 ? 27.078 -15.109 -10.664 1 56.09 167 GLU A N 1
ATOM 1331 C CA . GLU A 1 167 ? 27.266 -16.484 -10.203 1 56.09 167 GLU A CA 1
ATOM 1332 C C . GLU A 1 167 ? 27.281 -16.562 -8.68 1 56.09 167 GLU A C 1
ATOM 1334 O O . GLU A 1 167 ? 26.891 -17.578 -8.109 1 56.09 167 GLU A O 1
ATOM 1339 N N . SER A 1 168 ? 27.828 -15.656 -8.031 1 54.19 168 SER A N 1
ATOM 1340 C CA . SER A 1 168 ? 27.875 -15.656 -6.578 1 54.19 168 SER A CA 1
ATOM 1341 C C . SER A 1 168 ? 27.094 -14.477 -5.992 1 54.19 168 SER A C 1
ATOM 1343 O O . SER A 1 168 ? 27.688 -13.469 -5.609 1 54.19 168 SER A O 1
ATOM 1345 N N . PRO A 1 169 ? 25.766 -14.594 -5.977 1 61.78 169 PRO A N 1
ATOM 1346 C CA . PRO A 1 169 ? 24.984 -13.391 -5.676 1 61.78 169 PRO A CA 1
ATOM 1347 C C . PRO A 1 169 ? 25.094 -12.969 -4.211 1 61.78 169 PRO A C 1
ATOM 1349 O O . PRO A 1 169 ? 25.016 -13.82 -3.316 1 61.78 169 PRO A O 1
ATOM 1352 N N . LEU A 1 170 ? 25.797 -11.883 -3.84 1 64.75 170 LEU A N 1
ATOM 1353 C CA . LEU A 1 170 ? 25.875 -11.32 -2.494 1 64.75 170 LEU A CA 1
ATOM 1354 C C . LEU A 1 170 ? 24.484 -11.164 -1.891 1 64.75 170 LEU A C 1
ATOM 1356 O O . LEU A 1 170 ? 24.312 -11.305 -0.678 1 64.75 170 LEU A O 1
ATOM 1360 N N . PHE A 1 171 ? 23.516 -11.016 -2.805 1 80.88 171 PHE A N 1
ATOM 1361 C CA . PHE A 1 171 ? 22.172 -10.797 -2.301 1 80.88 171 PHE A CA 1
ATOM 1362 C C . PHE A 1 171 ? 21.172 -11.648 -3.066 1 80.88 171 PHE A C 1
ATOM 1364 O O . PHE A 1 171 ? 21.375 -11.969 -4.234 1 80.88 171 PHE A O 1
ATOM 1371 N N . ASP A 1 172 ? 20.219 -12.156 -2.324 1 87.31 172 ASP A N 1
ATOM 1372 C CA . ASP A 1 172 ? 19.094 -12.883 -2.91 1 87.31 172 ASP A CA 1
ATOM 1373 C C . ASP A 1 172 ? 18.281 -11.977 -3.83 1 87.31 172 ASP A C 1
ATOM 1375 O O . ASP A 1 172 ? 18.031 -10.805 -3.508 1 87.31 172 ASP A O 1
ATOM 1379 N N . LYS A 1 173 ? 17.984 -12.5 -5.047 1 90.56 173 LYS A N 1
ATOM 1380 C CA . LYS A 1 173 ? 17.219 -11.734 -6.023 1 90.56 173 LYS A CA 1
ATOM 1381 C C . LYS A 1 173 ? 15.883 -11.273 -5.426 1 90.56 173 LYS A C 1
ATOM 1383 O O . LYS A 1 173 ? 15.445 -10.148 -5.684 1 90.56 173 LYS A O 1
ATOM 1388 N N . ALA A 1 174 ? 15.312 -12.164 -4.602 1 92.69 174 ALA A N 1
ATOM 1389 C CA . ALA A 1 174 ? 14.039 -11.836 -3.967 1 92.69 174 ALA A CA 1
ATOM 1390 C C . ALA A 1 174 ? 14.195 -10.672 -2.992 1 92.69 174 ALA A C 1
ATOM 1392 O O . ALA A 1 174 ? 13.328 -9.805 -2.906 1 92.69 174 ALA A O 1
ATOM 1393 N N . TYR A 1 175 ? 15.352 -10.656 -2.346 1 94.31 175 TYR A N 1
ATOM 1394 C CA . TYR A 1 175 ? 15.664 -9.562 -1.428 1 94.31 175 TYR A CA 1
ATOM 1395 C C . TYR A 1 175 ? 15.82 -8.242 -2.178 1 94.31 175 TYR A C 1
ATOM 1397 O O . TYR A 1 175 ? 15.227 -7.234 -1.792 1 94.31 175 TYR A O 1
ATOM 1405 N N . LEU A 1 176 ? 16.547 -8.281 -3.23 1 94.56 176 LEU A N 1
ATOM 1406 C CA . LEU A 1 176 ? 16.812 -7.074 -4.012 1 94.56 176 LEU A CA 1
ATOM 1407 C C . LEU A 1 176 ? 15.523 -6.543 -4.629 1 94.56 176 LEU A C 1
ATOM 1409 O O . LEU A 1 176 ? 15.297 -5.328 -4.648 1 94.56 176 LEU A O 1
ATOM 1413 N N . THR A 1 177 ? 14.703 -7.434 -5.105 1 95.25 177 THR A N 1
ATOM 1414 C CA . THR A 1 177 ? 13.438 -7.047 -5.711 1 95.25 177 THR A CA 1
ATOM 1415 C C . THR A 1 177 ? 12.539 -6.355 -4.691 1 95.25 177 THR A C 1
ATOM 1417 O O . THR A 1 177 ? 12 -5.273 -4.953 1 95.25 177 THR A O 1
ATOM 1420 N N . SER A 1 178 ? 12.445 -6.98 -3.535 1 96.19 178 SER A N 1
ATOM 1421 C CA . SER A 1 178 ? 11.617 -6.41 -2.479 1 96.19 178 SER A CA 1
ATOM 1422 C C . SER A 1 178 ? 12.18 -5.082 -1.987 1 96.19 178 SER A C 1
ATOM 1424 O O . SER A 1 178 ? 11.43 -4.141 -1.731 1 96.19 178 SER A O 1
ATOM 1426 N N . MET A 1 179 ? 13.469 -5.031 -1.875 1 96.19 179 MET A N 1
ATOM 1427 C CA . MET A 1 179 ? 14.133 -3.818 -1.406 1 96.19 179 MET A CA 1
ATOM 1428 C C . MET A 1 179 ? 13.891 -2.66 -2.369 1 96.19 179 MET A C 1
ATOM 1430 O O . MET A 1 179 ? 13.602 -1.542 -1.942 1 96.19 179 MET A O 1
ATOM 1434 N N . PHE A 1 180 ? 13.977 -2.908 -3.617 1 96 180 PHE A N 1
ATOM 1435 C CA . PHE A 1 180 ? 13.805 -1.859 -4.617 1 96 180 PHE A CA 1
ATOM 1436 C C . PHE A 1 180 ? 12.367 -1.357 -4.637 1 96 180 PHE A C 1
ATOM 1438 O O . PHE A 1 180 ? 12.125 -0.164 -4.82 1 96 180 PHE A O 1
ATOM 1445 N N . VAL A 1 181 ? 11.445 -2.26 -4.527 1 95.31 181 VAL A N 1
ATOM 1446 C CA . VAL A 1 181 ? 10.039 -1.875 -4.48 1 95.31 181 VAL A CA 1
ATOM 1447 C C . VAL A 1 181 ? 9.789 -0.983 -3.268 1 95.31 181 VAL A C 1
ATOM 1449 O O . VAL A 1 181 ? 9.102 0.036 -3.371 1 95.31 181 VAL A O 1
ATOM 1452 N N . VAL A 1 182 ? 10.359 -1.351 -2.141 1 95.56 182 VAL A N 1
ATOM 1453 C CA . VAL A 1 182 ? 10.242 -0.568 -0.915 1 95.56 182 VAL A CA 1
ATOM 1454 C C . VAL A 1 182 ? 10.906 0.792 -1.102 1 95.56 182 VAL A C 1
ATOM 1456 O O . VAL A 1 182 ? 10.406 1.809 -0.612 1 95.56 182 VAL A O 1
ATOM 1459 N N . MET A 1 183 ? 12.016 0.809 -1.775 1 96.25 183 MET A N 1
ATOM 1460 C CA . MET A 1 183 ? 12.719 2.057 -2.059 1 96.25 183 MET A CA 1
ATOM 1461 C C . MET A 1 183 ? 11.82 3.029 -2.812 1 96.25 183 MET A C 1
ATOM 1463 O O . MET A 1 183 ? 11.789 4.219 -2.498 1 96.25 183 MET A O 1
ATOM 1467 N N . LEU A 1 184 ? 11.078 2.531 -3.746 1 93.94 184 LEU A N 1
ATOM 1468 C CA . LEU A 1 184 ? 10.211 3.363 -4.57 1 93.94 184 LEU A CA 1
ATOM 1469 C C . LEU A 1 184 ? 9.125 4.016 -3.729 1 93.94 184 LEU A C 1
ATOM 1471 O O . LEU A 1 184 ? 8.742 5.16 -3.977 1 93.94 184 LEU A O 1
ATOM 1475 N N . CYS A 1 185 ? 8.672 3.336 -2.691 1 89.19 185 CYS A N 1
ATOM 1476 C CA . CYS A 1 185 ? 7.621 3.832 -1.811 1 89.19 185 CYS A CA 1
ATOM 1477 C C . CYS A 1 185 ? 8.125 4.992 -0.96 1 89.19 185 CYS A C 1
ATOM 1479 O O . CYS A 1 185 ? 7.348 5.859 -0.561 1 89.19 185 CYS A O 1
ATOM 1481 N N . SER A 1 186 ? 9.352 5 -0.714 1 90.5 186 SER A N 1
ATOM 1482 C CA . SER A 1 186 ? 9.93 5.98 0.201 1 90.5 186 SER A CA 1
ATOM 1483 C C . SER A 1 186 ? 10.297 7.266 -0.528 1 90.5 186 SER A C 1
ATOM 1485 O O . SER A 1 186 ? 10.633 8.273 0.104 1 90.5 186 SER A O 1
ATOM 1487 N N . LEU A 1 187 ? 10.195 7.27 -1.812 1 94.25 187 LEU A N 1
ATOM 1488 C CA . LEU A 1 187 ? 10.68 8.383 -2.615 1 94.25 187 LEU A CA 1
ATOM 1489 C C . LEU A 1 187 ? 9.711 9.562 -2.561 1 94.25 187 LEU A C 1
ATOM 1491 O O . LEU A 1 187 ? 10.086 10.656 -2.15 1 94.25 187 LEU A O 1
ATOM 1495 N N . TRP A 1 188 ? 8.484 9.281 -2.738 1 93.12 188 TRP A N 1
ATOM 1496 C CA . TRP A 1 188 ? 7.551 10.344 -3.102 1 93.12 188 TRP A CA 1
ATOM 1497 C C . TRP A 1 188 ? 7.156 11.172 -1.88 1 93.12 188 TRP A C 1
ATOM 1499 O O . TRP A 1 188 ? 7.281 12.398 -1.884 1 93.12 188 TRP A O 1
ATOM 1509 N N . PRO A 1 189 ? 6.707 10.547 -0.776 1 92.19 189 PRO A N 1
ATOM 1510 C CA . PRO A 1 189 ? 6.375 11.375 0.39 1 92.19 189 PRO A CA 1
ATOM 1511 C C . PRO A 1 189 ? 7.574 12.172 0.909 1 92.19 189 PRO A C 1
ATOM 1513 O O . PRO A 1 189 ? 7.422 13.32 1.321 1 92.19 189 PRO A O 1
ATOM 1516 N N . THR A 1 190 ? 8.727 11.594 0.845 1 95.56 190 THR A N 1
ATOM 1517 C CA . THR A 1 190 ? 9.93 12.258 1.325 1 95.56 190 THR A CA 1
ATOM 1518 C C . THR A 1 190 ? 10.289 13.438 0.427 1 95.56 190 THR A C 1
ATOM 1520 O O . THR A 1 190 ? 10.602 14.523 0.916 1 95.56 190 THR A O 1
ATOM 1523 N N . ILE A 1 191 ? 10.195 13.258 -0.85 1 95.69 191 ILE A N 1
ATOM 1524 C CA . ILE A 1 191 ? 10.508 14.32 -1.802 1 95.69 191 ILE A CA 1
ATOM 1525 C C . ILE A 1 191 ? 9.547 15.484 -1.612 1 95.69 191 ILE A C 1
ATOM 1527 O O . ILE A 1 191 ? 9.977 16.641 -1.49 1 95.69 191 ILE A O 1
ATOM 1531 N N . ILE A 1 192 ? 8.305 15.203 -1.521 1 92.81 192 ILE A N 1
ATOM 1532 C CA . ILE A 1 192 ? 7.258 16.219 -1.48 1 92.81 192 ILE A CA 1
ATOM 1533 C C . ILE A 1 192 ? 7.344 17 -0.169 1 92.81 192 ILE A C 1
ATOM 1535 O O . ILE A 1 192 ? 7.312 18.234 -0.169 1 92.81 192 ILE A O 1
ATOM 1539 N N . ASN A 1 193 ? 7.508 16.297 0.951 1 92.94 193 ASN A N 1
ATOM 1540 C CA . ASN A 1 193 ? 7.562 16.969 2.248 1 92.94 193 ASN A CA 1
ATOM 1541 C C . ASN A 1 193 ? 8.852 17.766 2.414 1 92.94 193 ASN A C 1
ATOM 1543 O O . ASN A 1 193 ? 8.852 18.844 3.006 1 92.94 193 ASN A O 1
ATOM 1547 N N . THR A 1 194 ? 9.898 17.188 1.902 1 93.62 194 THR A N 1
ATOM 1548 C CA . THR A 1 194 ? 11.164 17.906 1.954 1 93.62 194 THR A CA 1
ATOM 1549 C C . THR A 1 194 ? 11.102 19.172 1.101 1 93.62 194 THR A C 1
ATOM 1551 O O . THR A 1 194 ? 11.5 20.25 1.546 1 93.62 194 THR A O 1
ATOM 1554 N N . ALA A 1 195 ? 10.586 19.062 -0.069 1 93.06 195 ALA A N 1
ATOM 1555 C CA . ALA A 1 195 ? 10.453 20.219 -0.96 1 93.06 195 ALA A CA 1
ATOM 1556 C C . ALA A 1 195 ? 9.531 21.281 -0.36 1 93.06 195 ALA A C 1
ATOM 1558 O O . ALA A 1 195 ? 9.812 22.469 -0.443 1 93.06 195 ALA A O 1
ATOM 1559 N N . ALA A 1 196 ? 8.477 20.828 0.193 1 89.38 196 ALA A N 1
ATOM 1560 C CA . ALA A 1 196 ? 7.543 21.75 0.83 1 89.38 196 ALA A CA 1
ATOM 1561 C C . ALA A 1 196 ? 8.195 22.469 2.004 1 89.38 196 ALA A C 1
ATOM 1563 O O . ALA A 1 196 ? 7.961 23.656 2.213 1 89.38 196 ALA A O 1
ATOM 1564 N N . GLY A 1 197 ? 8.93 21.719 2.775 1 87.81 197 GLY A N 1
ATOM 1565 C CA . GLY A 1 197 ? 9.656 22.328 3.879 1 87.81 197 GLY A CA 1
ATOM 1566 C C . GLY A 1 197 ? 10.625 23.406 3.43 1 87.81 197 GLY A C 1
ATOM 1567 O O . GLY A 1 197 ? 10.648 24.5 3.984 1 87.81 197 GLY A O 1
ATOM 1568 N N . VAL A 1 198 ? 11.367 23.125 2.432 1 87.38 198 VAL A N 1
ATOM 1569 C CA . VAL A 1 198 ? 12.336 24.078 1.89 1 87.38 198 VAL A CA 1
ATOM 1570 C C . VAL A 1 198 ? 11.609 25.281 1.309 1 87.38 198 VAL A C 1
ATOM 1572 O O . VAL A 1 198 ? 12.039 26.422 1.507 1 87.38 198 VAL A O 1
ATOM 1575 N N . GLY A 1 199 ? 10.586 25.016 0.629 1 84.25 199 GLY A N 1
ATOM 1576 C CA . GLY A 1 199 ? 9.812 26.094 0.045 1 84.25 199 GLY A CA 1
ATOM 1577 C C . GLY A 1 199 ? 9.258 27.062 1.078 1 84.25 199 GLY A C 1
ATOM 1578 O O . GLY A 1 199 ? 9.25 28.281 0.863 1 84.25 199 GLY A O 1
ATOM 1579 N N . SER A 1 200 ? 8.836 26.547 2.143 1 82.31 200 SER A N 1
ATOM 1580 C CA . SER A 1 200 ? 8.273 27.375 3.201 1 82.31 200 SER A CA 1
ATOM 1581 C C . SER A 1 200 ? 9.344 28.25 3.844 1 82.31 200 SER A C 1
ATOM 1583 O O . SER A 1 200 ? 9.102 29.422 4.148 1 82.31 200 SER A O 1
ATOM 1585 N N . VAL A 1 201 ? 10.453 27.734 3.996 1 78.31 201 VAL A N 1
ATOM 1586 C CA . VAL A 1 201 ? 11.555 28.453 4.637 1 78.31 201 VAL A CA 1
ATOM 1587 C C . VAL A 1 201 ? 12.086 29.547 3.699 1 78.31 201 VAL A C 1
ATOM 1589 O O . VAL A 1 201 ? 12.398 30.656 4.137 1 78.31 201 VAL A O 1
ATOM 1592 N N . THR A 1 202 ? 12.18 29.188 2.498 1 69.94 202 THR A N 1
ATOM 1593 C CA . THR A 1 202 ? 12.719 30.125 1.522 1 69.94 202 THR A CA 1
ATOM 1594 C C . THR A 1 202 ? 11.805 31.344 1.372 1 69.94 202 THR A C 1
ATOM 1596 O O . THR A 1 202 ? 12.281 32.469 1.185 1 69.94 202 THR A O 1
ATOM 1599 N N . ARG A 1 203 ? 10.664 31.062 1.474 1 72.31 203 ARG A N 1
ATOM 1600 C CA . ARG A 1 203 ? 9.711 32.156 1.367 1 72.31 203 ARG A CA 1
ATOM 1601 C C . ARG A 1 203 ? 9.758 33.062 2.607 1 72.31 203 ARG A C 1
ATOM 1603 O O . ARG A 1 203 ? 9.68 34.281 2.504 1 72.31 203 ARG A O 1
ATOM 1610 N N . ASP A 1 204 ? 9.953 32.438 3.688 1 68.88 204 ASP A N 1
ATOM 1611 C CA . ASP A 1 204 ? 9.914 33.156 4.945 1 68.88 204 ASP A CA 1
ATOM 1612 C C . ASP A 1 204 ? 11.258 33.812 5.242 1 68.88 204 ASP A C 1
ATOM 1614 O O . ASP A 1 204 ? 11.312 34.906 5.844 1 68.88 204 ASP A O 1
ATOM 1618 N N . MET A 1 205 ? 12.273 33.062 4.832 1 65.5 205 MET A N 1
ATOM 1619 C CA . MET A 1 205 ? 13.578 33.531 5.281 1 65.5 205 MET A CA 1
ATOM 1620 C C . MET A 1 205 ? 14.352 34.156 4.141 1 65.5 205 MET A C 1
ATOM 1622 O O . MET A 1 205 ? 15.539 34.438 4.266 1 65.5 205 MET A O 1
ATOM 1626 N N . GLN A 1 206 ? 13.75 34.25 2.928 1 63.06 206 GLN A N 1
ATOM 1627 C CA . GLN A 1 206 ? 14.461 34.812 1.783 1 63.06 206 GLN A CA 1
ATOM 1628 C C . GLN A 1 206 ? 14.969 36.219 2.094 1 63.06 206 GLN A C 1
ATOM 1630 O O . GLN A 1 206 ? 16.078 36.594 1.695 1 63.06 206 GLN A O 1
ATOM 1635 N N . ASN A 1 207 ? 14.203 36.812 2.865 1 63.19 207 ASN A N 1
ATOM 1636 C CA . ASN A 1 207 ? 14.594 38.188 3.188 1 63.19 207 ASN A CA 1
ATOM 1637 C C . ASN A 1 207 ? 15.75 38.219 4.188 1 63.19 207 ASN A C 1
ATOM 1639 O O . ASN A 1 207 ? 16.625 39.094 4.109 1 63.19 207 ASN A O 1
ATOM 1643 N N . VAL A 1 208 ? 15.703 37.219 4.969 1 62.88 208 VAL A N 1
ATOM 1644 C CA . VAL A 1 208 ? 16.719 37.188 6.016 1 62.88 208 VAL A CA 1
ATOM 1645 C C . VAL A 1 208 ? 18.078 36.844 5.414 1 62.88 208 VAL A C 1
ATOM 1647 O O . VAL A 1 208 ? 19.094 37.406 5.785 1 62.88 208 VAL A O 1
ATOM 1650 N N . SER A 1 209 ? 18.156 35.969 4.469 1 60.28 209 SER A N 1
ATOM 1651 C CA . SER A 1 209 ? 19.406 35.531 3.877 1 60.28 209 SER A CA 1
ATOM 1652 C C . SER A 1 209 ? 20.031 36.625 3.014 1 60.28 209 SER A C 1
ATOM 1654 O O . SER A 1 209 ? 21.25 36.719 2.91 1 60.28 209 SER A O 1
ATOM 1656 N N . ARG A 1 210 ? 19.203 37.344 2.41 1 62.44 210 ARG A N 1
ATOM 1657 C CA . ARG A 1 210 ? 19.672 38.438 1.56 1 62.44 210 ARG A CA 1
ATOM 1658 C C . ARG A 1 210 ? 20.375 39.5 2.385 1 62.44 210 ARG A C 1
ATOM 1660 O O . ARG A 1 210 ? 21.375 40.094 1.938 1 62.44 210 ARG A O 1
ATOM 1667 N N . VAL A 1 211 ? 19.906 39.531 3.525 1 63.78 211 VAL A N 1
ATOM 1668 C CA . VAL A 1 211 ? 20.484 40.562 4.379 1 63.78 211 VAL A CA 1
ATOM 1669 C C . VAL A 1 211 ? 21.812 40.062 4.945 1 63.78 211 VAL A C 1
ATOM 1671 O O . VAL A 1 211 ? 22.766 40.844 5.062 1 63.78 211 VAL A O 1
ATOM 1674 N N . LEU A 1 212 ? 21.922 38.812 5.164 1 67 212 LEU A N 1
ATOM 1675 C CA . LEU A 1 212 ? 23.109 38.281 5.816 1 67 212 LEU A CA 1
ATOM 1676 C C . LEU A 1 212 ? 24.172 37.875 4.785 1 67 212 LEU A C 1
ATOM 1678 O O . LEU A 1 212 ? 25.297 37.531 5.145 1 67 212 LEU A O 1
ATOM 1682 N N . ARG A 1 213 ? 23.984 38.156 3.564 1 68.69 213 ARG A N 1
ATOM 1683 C CA . ARG A 1 213 ? 24.906 37.906 2.465 1 68.69 213 ARG A CA 1
ATOM 1684 C C . ARG A 1 213 ? 25.5 36.5 2.576 1 68.69 213 ARG A C 1
ATOM 1686 O O . ARG A 1 213 ? 26.719 36.344 2.48 1 68.69 213 ARG A O 1
ATOM 1693 N N . LEU A 1 214 ? 24.844 35.5 2.975 1 69.31 214 LEU A N 1
ATOM 1694 C CA . LEU A 1 214 ? 25.328 34.125 3.129 1 69.31 214 LEU A CA 1
ATOM 1695 C C . LEU A 1 214 ? 25.5 33.469 1.771 1 69.31 214 LEU A C 1
ATOM 1697 O O . LEU A 1 214 ? 24.766 33.781 0.826 1 69.31 214 LEU A O 1
ATOM 1701 N N . SER A 1 215 ? 26.656 32.719 1.699 1 78.12 215 SER A N 1
ATOM 1702 C CA . SER A 1 215 ? 26.828 31.891 0.51 1 78.12 215 SER A CA 1
ATOM 1703 C C . SER A 1 215 ? 25.688 30.875 0.375 1 78.12 215 SER A C 1
ATOM 1705 O O . SER A 1 215 ? 25.094 30.484 1.372 1 78.12 215 SER A O 1
ATOM 1707 N N . PRO A 1 216 ? 25.281 30.609 -0.83 1 74.12 216 PRO A N 1
ATOM 1708 C CA . PRO A 1 216 ? 24.172 29.688 -1.052 1 74.12 216 PRO A CA 1
ATOM 1709 C C . PRO A 1 216 ? 24.344 28.375 -0.298 1 74.12 216 PRO A C 1
ATOM 1711 O O . PRO A 1 216 ? 23.359 27.812 0.211 1 74.12 216 PRO A O 1
ATOM 1714 N N . LEU A 1 217 ? 25.516 27.906 -0.197 1 79.5 217 LEU A N 1
ATOM 1715 C CA . LEU A 1 217 ? 25.75 26.641 0.491 1 79.5 217 LEU A CA 1
ATOM 1716 C C . LEU A 1 217 ? 25.625 26.812 2 1 79.5 217 LEU A C 1
ATOM 1718 O O . LEU A 1 217 ? 25.125 25.922 2.691 1 79.5 217 LEU A O 1
ATOM 1722 N N . THR A 1 218 ? 26.078 27.969 2.455 1 77.94 218 THR A N 1
ATOM 1723 C CA . THR A 1 218 ? 25.969 28.25 3.881 1 77.94 218 THR A CA 1
ATOM 1724 C C . THR A 1 218 ? 24.516 28.5 4.273 1 77.94 218 THR A C 1
ATOM 1726 O O . THR A 1 218 ? 24.078 28.078 5.348 1 77.94 218 THR A O 1
ATOM 1729 N N . HIS A 1 219 ? 23.844 29.156 3.381 1 76.5 219 HIS A N 1
ATOM 1730 C CA . HIS A 1 219 ? 22.422 29.391 3.6 1 76.5 219 HIS A CA 1
ATOM 1731 C C . HIS A 1 219 ? 21.641 28.078 3.652 1 76.5 219 HIS A C 1
ATOM 1733 O O . HIS A 1 219 ? 20.781 27.891 4.508 1 76.5 219 HIS A O 1
ATOM 1739 N N . LEU A 1 220 ? 22.031 27.203 2.836 1 75.81 220 LEU A N 1
ATOM 1740 C CA . LEU A 1 220 ? 21.359 25.906 2.773 1 75.81 220 LEU A CA 1
ATOM 1741 C C . LEU A 1 220 ? 21.672 25.078 4.02 1 75.81 220 LEU A C 1
ATOM 1743 O O . LEU A 1 220 ? 20.766 24.5 4.625 1 75.81 220 LEU A O 1
ATOM 1747 N N . ARG A 1 221 ? 22.812 25.062 4.406 1 80.06 221 ARG A N 1
ATOM 1748 C CA . ARG A 1 221 ? 23.266 24.188 5.484 1 80.06 221 ARG A CA 1
ATOM 1749 C C . ARG A 1 221 ? 22.875 24.75 6.844 1 80.06 221 ARG A C 1
ATOM 1751 O O . ARG A 1 221 ? 22.5 24 7.754 1 80.06 221 ARG A O 1
ATOM 1758 N N . LYS A 1 222 ? 22.812 26.078 6.969 1 77.94 222 LYS A N 1
ATOM 1759 C CA . LYS A 1 222 ? 22.656 26.672 8.297 1 77.94 222 LYS A CA 1
ATOM 1760 C C . LYS A 1 222 ? 21.234 27.156 8.531 1 77.94 222 LYS A C 1
ATOM 1762 O O . LYS A 1 222 ? 20.781 27.266 9.672 1 77.94 222 LYS A O 1
ATOM 1767 N N . ILE A 1 223 ? 20.578 27.359 7.477 1 76.5 223 ILE A N 1
ATOM 1768 C CA . ILE A 1 223 ? 19.25 27.922 7.672 1 76.5 223 ILE A CA 1
ATOM 1769 C C . ILE A 1 223 ? 18.188 26.984 7.098 1 76.5 223 ILE A C 1
ATOM 1771 O O . ILE A 1 223 ? 17.328 26.5 7.824 1 76.5 223 ILE A O 1
ATOM 1775 N N . VAL A 1 224 ? 18.391 26.656 5.895 1 78.75 224 VAL A N 1
ATOM 1776 C CA . VAL A 1 224 ? 17.359 25.922 5.188 1 78.75 224 VAL A CA 1
ATOM 1777 C C . VAL A 1 224 ? 17.266 24.5 5.742 1 78.75 224 VAL A C 1
ATOM 1779 O O . VAL A 1 224 ? 16.172 24.031 6.074 1 78.75 224 VAL A O 1
ATOM 1782 N N . LEU A 1 225 ? 18.391 23.859 5.938 1 82.25 225 LEU A N 1
ATOM 1783 C CA . LEU A 1 225 ? 18.406 22.453 6.328 1 82.25 225 LEU A CA 1
ATOM 1784 C C . LEU A 1 225 ? 17.828 22.281 7.727 1 82.25 225 LEU A C 1
ATOM 1786 O O . LEU A 1 225 ? 16.953 21.422 7.938 1 82.25 225 LEU A O 1
ATOM 1790 N N . PRO A 1 226 ? 18.234 23.078 8.641 1 81.25 226 PRO A N 1
ATOM 1791 C CA . PRO A 1 226 ? 17.672 22.938 9.977 1 81.25 226 PRO A CA 1
ATOM 1792 C C . PRO A 1 226 ? 16.172 23.234 10.023 1 81.25 226 PRO A C 1
ATOM 1794 O O . PRO A 1 226 ? 15.43 22.609 10.789 1 81.25 226 PRO A O 1
ATOM 1797 N N . CYS A 1 227 ? 15.688 24.156 9.227 1 81.44 227 CYS A N 1
ATOM 1798 C CA . CYS A 1 227 ? 14.289 24.547 9.227 1 81.44 227 CYS A CA 1
ATOM 1799 C C . CYS A 1 227 ? 13.43 23.531 8.484 1 81.44 227 CYS A C 1
ATOM 1801 O O . CYS A 1 227 ? 12.219 23.469 8.695 1 81.44 227 CYS A O 1
ATOM 1803 N N . THR A 1 228 ? 14.078 22.734 7.68 1 88.38 228 THR A N 1
ATOM 1804 C CA . THR A 1 228 ? 13.344 21.766 6.863 1 88.38 228 THR A CA 1
ATOM 1805 C C . THR A 1 228 ? 13.312 20.406 7.539 1 88.38 228 THR A C 1
ATOM 1807 O O . THR A 1 228 ? 12.562 19.516 7.125 1 88.38 228 THR A O 1
ATOM 1810 N N . ILE A 1 229 ? 14 20.203 8.641 1 88.5 229 ILE A N 1
ATOM 1811 C CA . ILE A 1 229 ? 14.195 18.922 9.289 1 88.5 229 ILE A CA 1
ATOM 1812 C C . ILE A 1 229 ? 12.852 18.375 9.758 1 88.5 229 ILE A C 1
ATOM 1814 O O . ILE A 1 229 ? 12.508 17.219 9.484 1 88.5 229 ILE A O 1
ATOM 1818 N N . PRO A 1 230 ? 11.984 19.234 10.367 1 86.62 230 PRO A N 1
ATOM 1819 C CA . PRO A 1 230 ? 10.703 18.688 10.828 1 86.62 230 PRO A CA 1
ATOM 1820 C C . PRO A 1 230 ? 9.82 18.203 9.68 1 86.62 230 PRO A C 1
ATOM 1822 O O . PRO A 1 230 ? 9.242 17.125 9.766 1 86.62 230 PRO A O 1
ATOM 1825 N N . SER A 1 231 ? 9.797 19 8.641 1 89.19 231 SER A N 1
ATOM 1826 C CA . SER A 1 231 ? 9.008 18.609 7.484 1 89.19 231 SER A CA 1
ATOM 1827 C C . SER A 1 231 ? 9.586 17.375 6.801 1 89.19 231 SER A C 1
ATOM 1829 O O . SER A 1 231 ? 8.852 16.516 6.312 1 89.19 231 SER A O 1
ATOM 1831 N N . MET A 1 232 ? 10.844 17.297 6.75 1 92.75 232 MET A N 1
ATOM 1832 C CA . MET A 1 232 ? 11.531 16.156 6.176 1 92.75 232 MET A CA 1
ATOM 1833 C C . MET A 1 232 ? 11.211 14.875 6.953 1 92.75 232 MET A C 1
ATOM 1835 O O . MET A 1 232 ? 10.938 13.836 6.359 1 92.75 232 MET A O 1
ATOM 1839 N N . PHE A 1 233 ? 11.188 14.992 8.258 1 92.5 233 PHE A N 1
ATOM 1840 C CA . PHE A 1 233 ? 10.938 13.82 9.094 1 92.5 233 PHE A CA 1
ATOM 1841 C C . PHE A 1 233 ? 9.477 13.398 9.008 1 92.5 233 PHE A C 1
ATOM 1843 O O . PHE A 1 233 ? 9.164 12.211 9.125 1 92.5 233 PHE A O 1
ATOM 1850 N N . THR A 1 234 ? 8.609 14.383 8.789 1 89.56 234 THR A N 1
ATOM 1851 C CA . THR A 1 234 ? 7.215 14.031 8.539 1 89.56 234 THR A CA 1
ATOM 1852 C C . THR A 1 234 ? 7.098 13.156 7.293 1 89.56 234 THR A C 1
ATOM 1854 O O . THR A 1 234 ? 6.387 12.148 7.297 1 89.56 234 THR A O 1
ATOM 1857 N N . GLY A 1 235 ? 7.848 13.523 6.277 1 92.88 235 GLY A N 1
ATOM 1858 C CA . GLY A 1 235 ? 7.875 12.734 5.059 1 92.88 235 GLY A CA 1
ATOM 1859 C C . GLY A 1 235 ? 8.492 11.359 5.254 1 92.88 235 GLY A C 1
ATOM 1860 O O . GLY A 1 235 ? 7.988 10.367 4.719 1 92.88 235 GLY A O 1
ATOM 1861 N N . LEU A 1 236 ? 9.516 11.336 6.082 1 95.5 236 LEU A N 1
ATOM 1862 C CA . LEU A 1 236 ? 10.188 10.07 6.363 1 95.5 236 LEU A CA 1
ATOM 1863 C C . LEU A 1 236 ? 9.281 9.141 7.16 1 95.5 236 LEU A C 1
ATOM 1865 O O . LEU A 1 236 ? 9.242 7.934 6.906 1 95.5 236 LEU A O 1
ATOM 1869 N N . ARG A 1 237 ? 8.555 9.695 8.07 1 93.38 237 ARG A N 1
ATOM 1870 C CA . ARG A 1 237 ? 7.637 8.898 8.867 1 93.38 237 ARG A CA 1
ATOM 1871 C C . ARG A 1 237 ? 6.523 8.312 8.008 1 93.38 237 ARG A C 1
ATOM 1873 O O . ARG A 1 237 ? 6.215 7.125 8.109 1 93.38 237 ARG A O 1
ATOM 1880 N N . ILE A 1 238 ? 5.992 9.094 7.148 1 90 238 ILE A N 1
ATOM 1881 C CA . ILE A 1 238 ? 4.941 8.641 6.238 1 90 238 ILE A CA 1
ATOM 1882 C C . ILE A 1 238 ? 5.488 7.562 5.309 1 90 238 ILE A C 1
ATOM 1884 O O . ILE A 1 238 ? 4.852 6.523 5.113 1 90 238 ILE A O 1
ATOM 1888 N N . SER A 1 239 ? 6.668 7.805 4.82 1 95.31 239 SER A N 1
ATOM 1889 C CA . SER A 1 239 ? 7.293 6.867 3.895 1 95.31 239 SER A CA 1
ATOM 1890 C C . SER A 1 239 ? 7.566 5.527 4.57 1 95.31 239 SER A C 1
ATOM 1892 O O . SER A 1 239 ? 7.406 4.473 3.951 1 95.31 239 SER A O 1
ATOM 1894 N N . LEU A 1 240 ? 7.984 5.582 5.797 1 95.81 240 LEU A N 1
ATOM 1895 C CA . LEU A 1 240 ? 8.273 4.34 6.508 1 95.81 240 LEU A CA 1
ATOM 1896 C C . LEU A 1 240 ? 6.996 3.531 6.727 1 95.81 240 LEU A C 1
ATOM 1898 O O . LEU A 1 240 ? 7.008 2.307 6.598 1 95.81 240 LEU A O 1
ATOM 1902 N N . GLY A 1 241 ? 5.965 4.242 7.109 1 93.12 241 GLY A N 1
ATOM 1903 C CA . GLY A 1 241 ? 4.684 3.566 7.254 1 93.12 241 GLY A CA 1
ATOM 1904 C C . GLY A 1 241 ? 4.223 2.887 5.98 1 93.12 241 GLY A C 1
ATOM 1905 O O . GLY A 1 241 ? 3.807 1.726 6.008 1 93.12 241 GLY A O 1
ATOM 1906 N N . ILE A 1 242 ? 4.375 3.557 4.91 1 91.88 242 ILE A N 1
ATOM 1907 C CA . ILE A 1 242 ? 3.969 3.021 3.615 1 91.88 242 ILE A CA 1
ATOM 1908 C C . ILE A 1 242 ? 4.898 1.879 3.213 1 91.88 242 ILE A C 1
ATOM 1910 O O . ILE A 1 242 ? 4.449 0.859 2.686 1 91.88 242 ILE A O 1
ATOM 1914 N N . ALA A 1 243 ? 6.164 2.098 3.479 1 96.06 243 ALA A N 1
ATOM 1915 C CA . ALA A 1 243 ? 7.16 1.084 3.145 1 96.06 243 ALA A CA 1
ATOM 1916 C C . ALA A 1 243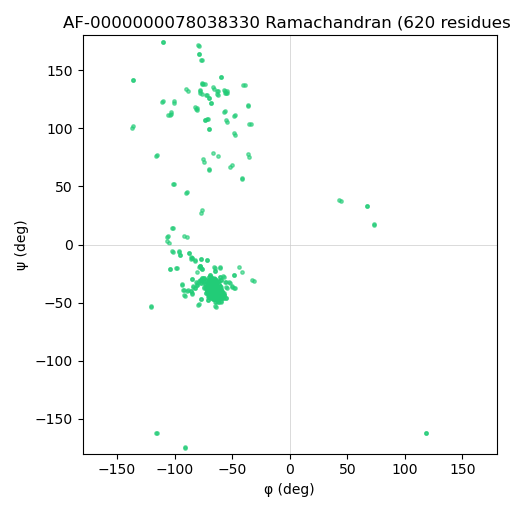 ? 6.863 -0.233 3.855 1 96.06 243 ALA A C 1
ATOM 1918 O O . ALA A 1 243 ? 6.941 -1.305 3.25 1 96.06 243 ALA A O 1
ATOM 1919 N N . TRP A 1 244 ? 6.527 -0.158 5.109 1 95.75 244 TRP A N 1
ATOM 1920 C CA . TRP A 1 244 ? 6.207 -1.348 5.891 1 95.75 244 TRP A CA 1
ATOM 1921 C C . TRP A 1 244 ? 4.969 -2.045 5.34 1 95.75 244 TRP A C 1
ATOM 1923 O O . TRP A 1 244 ? 4.945 -3.27 5.207 1 95.75 244 TRP A O 1
ATOM 1933 N N . MET A 1 245 ? 4.004 -1.262 4.957 1 93.25 245 MET A N 1
ATOM 1934 C CA . MET A 1 245 ? 2.754 -1.789 4.422 1 93.25 245 MET A CA 1
ATOM 1935 C C . MET A 1 245 ? 2.986 -2.496 3.09 1 93.25 245 MET A C 1
ATOM 1937 O O . MET A 1 245 ? 2.463 -3.59 2.863 1 93.25 245 MET A O 1
ATOM 1941 N N . VAL A 1 246 ? 3.785 -1.923 2.25 1 93.69 246 VAL A N 1
ATOM 1942 C CA . VAL A 1 246 ? 4.027 -2.432 0.904 1 93.69 246 VAL A CA 1
ATOM 1943 C C . VAL A 1 246 ? 4.969 -3.631 0.965 1 93.69 246 VAL A C 1
ATOM 1945 O O . VAL A 1 246 ? 4.852 -4.562 0.164 1 93.69 246 VAL A O 1
ATOM 1948 N N . LEU A 1 247 ? 5.852 -3.645 1.951 1 96.5 247 LEU A N 1
ATOM 1949 C CA . LEU A 1 247 ? 6.844 -4.707 2.08 1 96.5 247 LEU A CA 1
ATOM 1950 C C . LEU A 1 247 ? 6.172 -6.066 2.209 1 96.5 247 LEU A C 1
ATOM 1952 O O . LEU A 1 247 ? 6.621 -7.047 1.611 1 96.5 247 LEU A O 1
ATOM 1956 N N . ILE A 1 248 ? 5.121 -6.125 2.969 1 96.12 248 ILE A N 1
ATOM 1957 C CA . ILE A 1 248 ? 4.445 -7.395 3.225 1 96.12 248 ILE A CA 1
ATOM 1958 C C . ILE A 1 248 ? 3.936 -7.98 1.91 1 96.12 248 ILE A C 1
ATOM 1960 O O . ILE A 1 248 ? 4.145 -9.164 1.629 1 96.12 248 ILE A O 1
ATOM 1964 N N . ALA A 1 249 ? 3.383 -7.125 1.096 1 94.75 249 ALA A N 1
ATOM 1965 C CA . ALA A 1 249 ? 2.881 -7.578 -0.199 1 94.75 249 ALA A CA 1
ATOM 1966 C C . ALA A 1 249 ? 4.027 -7.938 -1.138 1 94.75 249 ALA A C 1
ATOM 1968 O O . ALA A 1 249 ? 3.947 -8.914 -1.882 1 94.75 249 ALA A O 1
ATOM 1969 N N . ALA A 1 250 ? 5.062 -7.145 -1.103 1 95.81 250 ALA A N 1
ATOM 1970 C CA . ALA A 1 250 ? 6.223 -7.398 -1.957 1 95.81 250 ALA A CA 1
ATOM 1971 C C . ALA A 1 250 ? 6.852 -8.75 -1.643 1 95.81 250 ALA A C 1
ATOM 1973 O O . ALA A 1 250 ? 7.258 -9.477 -2.551 1 95.81 250 ALA A O 1
ATOM 1974 N N . GLU A 1 251 ? 6.898 -9.086 -0.367 1 95.81 251 GLU A N 1
ATOM 1975 C CA . GLU A 1 251 ? 7.492 -10.352 0.054 1 95.81 251 GLU A CA 1
ATOM 1976 C C . GLU A 1 251 ? 6.621 -11.531 -0.358 1 95.81 251 GLU A C 1
ATOM 1978 O O . GLU A 1 251 ? 7.129 -12.625 -0.617 1 95.81 251 GLU A O 1
ATOM 1983 N N . MET A 1 252 ? 5.297 -11.289 -0.418 1 95.12 252 MET A N 1
ATOM 1984 C CA . MET A 1 252 ? 4.395 -12.336 -0.881 1 95.12 252 MET A CA 1
ATOM 1985 C C . MET A 1 252 ? 4.613 -12.625 -2.363 1 95.12 252 MET A C 1
ATOM 1987 O O . MET A 1 252 ? 4.668 -13.789 -2.771 1 95.12 252 MET A O 1
ATOM 1991 N N . LEU A 1 253 ? 4.805 -11.578 -3.109 1 94.12 253 LEU A N 1
ATOM 1992 C CA . LEU A 1 253 ? 4.836 -11.703 -4.562 1 94.12 253 LEU A CA 1
ATOM 1993 C C . LEU A 1 253 ? 6.23 -12.078 -5.043 1 94.12 253 LEU A C 1
ATOM 1995 O O . LEU A 1 253 ? 6.379 -12.891 -5.961 1 94.12 253 LEU A O 1
ATOM 1999 N N . ALA A 1 254 ? 7.246 -11.477 -4.414 1 93.69 254 ALA A N 1
ATOM 2000 C CA . ALA A 1 254 ? 8.625 -11.734 -4.805 1 93.69 254 ALA A CA 1
ATOM 2001 C C . ALA A 1 254 ? 9.172 -12.984 -4.109 1 93.69 254 ALA A C 1
ATOM 2003 O O . ALA A 1 254 ? 10.281 -13.43 -4.402 1 93.69 254 ALA A O 1
ATOM 2004 N N . GLN A 1 255 ? 8.469 -13.438 -3.17 1 92.06 255 GLN A N 1
ATOM 2005 C CA . GLN A 1 255 ? 8.828 -14.648 -2.436 1 92.06 255 GLN A CA 1
ATOM 2006 C C . GLN A 1 255 ? 10.102 -14.43 -1.615 1 92.06 255 GLN A C 1
ATOM 2008 O O . GLN A 1 255 ? 10.969 -15.305 -1.563 1 92.06 255 GLN A O 1
ATOM 2013 N N . ASN A 1 256 ? 10.273 -13.234 -1.146 1 92.81 256 ASN A N 1
ATOM 2014 C CA . ASN A 1 256 ? 11.312 -12.953 -0.16 1 92.81 256 ASN A CA 1
ATOM 2015 C C . ASN A 1 256 ? 10.984 -13.57 1.195 1 92.81 256 ASN A C 1
ATOM 2017 O O . ASN A 1 256 ? 9.883 -13.375 1.719 1 92.81 256 ASN A O 1
ATOM 2021 N N . PRO A 1 257 ? 11.875 -14.344 1.735 1 93.44 257 PRO A N 1
ATOM 2022 C CA . PRO A 1 257 ? 11.562 -15.102 2.951 1 93.44 257 PRO A CA 1
ATOM 2023 C C . PRO A 1 257 ? 11.43 -14.203 4.184 1 93.44 257 PRO A C 1
ATOM 2025 O O . PRO A 1 257 ? 12.164 -14.375 5.156 1 93.44 257 PRO A O 1
ATOM 2028 N N . GLY A 1 258 ? 10.523 -13.398 4.227 1 96.19 258 GLY A N 1
ATOM 2029 C CA . GLY A 1 258 ? 10.141 -12.555 5.344 1 96.19 258 GLY A CA 1
ATOM 2030 C C . GLY A 1 258 ? 8.75 -12.867 5.875 1 96.19 258 GLY A C 1
ATOM 2031 O O . GLY A 1 258 ? 8.25 -13.977 5.688 1 96.19 258 GLY A O 1
ATOM 2032 N N . LEU A 1 259 ? 8.172 -12.031 6.578 1 96.31 259 LEU A N 1
ATOM 2033 C CA . LEU A 1 259 ? 6.855 -12.203 7.18 1 96.31 259 LEU A CA 1
ATOM 2034 C C . LEU A 1 259 ? 5.785 -12.359 6.109 1 96.31 259 LEU A C 1
ATOM 2036 O O . LEU A 1 259 ? 4.848 -13.141 6.273 1 96.31 259 LEU A O 1
ATOM 2040 N N . GLY A 1 260 ? 5.953 -11.602 5.078 1 96.12 260 GLY A N 1
ATOM 2041 C CA . GLY A 1 260 ? 4.988 -11.703 3.996 1 96.12 260 GLY A CA 1
ATOM 2042 C C . GLY A 1 260 ? 4.941 -13.078 3.365 1 96.12 260 GLY A C 1
ATOM 2043 O O . GLY A 1 260 ? 3.861 -13.625 3.123 1 96.12 260 GLY A O 1
ATOM 2044 N N . LYS A 1 261 ? 6.062 -13.57 3.043 1 96 261 LYS A N 1
ATOM 2045 C CA . LYS A 1 261 ? 6.113 -14.914 2.473 1 96 261 LYS A CA 1
ATOM 2046 C C . LYS A 1 261 ? 5.574 -15.953 3.453 1 96 261 LYS A C 1
ATOM 2048 O O . LYS A 1 261 ? 4.953 -16.938 3.045 1 96 261 LYS A O 1
ATOM 2053 N N . PHE A 1 262 ? 5.895 -15.766 4.746 1 95.44 262 PHE A N 1
ATOM 2054 C CA . PHE A 1 262 ? 5.371 -16.672 5.762 1 95.44 262 PHE A CA 1
ATOM 2055 C C . PHE A 1 262 ? 3.85 -16.734 5.699 1 95.44 262 PHE A C 1
ATOM 2057 O O . PHE A 1 262 ? 3.27 -17.812 5.699 1 95.44 262 PHE A O 1
ATOM 2064 N N . VAL A 1 263 ? 3.234 -15.578 5.598 1 94.94 263 VAL A N 1
ATOM 2065 C CA . VAL A 1 263 ? 1.78 -15.484 5.531 1 94.94 263 VAL A CA 1
ATOM 2066 C C . VAL A 1 263 ? 1.272 -16.203 4.277 1 94.94 263 VAL A C 1
ATOM 2068 O O . VAL A 1 263 ? 0.319 -16.984 4.344 1 94.94 263 VAL A O 1
ATOM 2071 N N . TRP A 1 264 ? 1.951 -15.992 3.213 1 93.69 264 TRP A N 1
ATOM 2072 C CA . TRP A 1 264 ? 1.538 -16.562 1.933 1 93.69 264 TRP A CA 1
ATOM 2073 C C . TRP A 1 264 ? 1.717 -18.078 1.926 1 93.69 264 TRP A C 1
ATOM 2075 O O . TRP A 1 264 ? 0.854 -18.812 1.435 1 93.69 264 TRP A O 1
ATOM 2085 N N . ASP A 1 265 ? 2.811 -18.516 2.459 1 93.56 265 ASP A N 1
ATOM 2086 C CA . ASP A 1 265 ? 3.08 -19.953 2.523 1 93.56 265 ASP A CA 1
ATOM 2087 C C . ASP A 1 265 ? 2.049 -20.672 3.393 1 93.56 265 ASP A C 1
ATOM 2089 O O . ASP A 1 265 ? 1.574 -21.75 3.039 1 93.56 265 ASP A O 1
ATOM 2093 N N . GLU A 1 266 ? 1.776 -20.078 4.48 1 91.5 266 GLU A N 1
ATOM 2094 C CA . GLU A 1 266 ? 0.783 -20.672 5.367 1 91.5 266 GLU A CA 1
ATOM 2095 C C . GLU A 1 266 ? -0.594 -20.719 4.711 1 91.5 266 GLU A C 1
ATOM 2097 O O . GLU A 1 266 ? -1.356 -21.656 4.902 1 91.5 266 GLU A O 1
ATOM 2102 N N . PHE A 1 267 ? -0.889 -19.734 3.977 1 91.5 267 PHE A N 1
ATOM 2103 C CA . PHE A 1 267 ? -2.154 -19.672 3.252 1 91.5 267 PHE A CA 1
ATOM 2104 C C . PHE A 1 267 ? -2.246 -20.797 2.225 1 91.5 267 PHE A C 1
ATOM 2106 O O . PHE A 1 267 ? -3.297 -21.422 2.072 1 91.5 267 PHE A O 1
ATOM 2113 N N . GLN A 1 268 ? -1.181 -21.016 1.562 1 89 268 GLN A N 1
ATOM 2114 C CA . GLN A 1 268 ? -1.159 -22.031 0.515 1 89 268 GLN A CA 1
ATOM 2115 C C . GLN A 1 268 ? -1.175 -23.438 1.11 1 89 268 GLN A C 1
ATOM 2117 O O . GLN A 1 268 ? -1.694 -24.375 0.496 1 89 268 GLN A O 1
ATOM 2122 N N . ASN A 1 269 ? -0.552 -23.609 2.227 1 86.75 269 ASN A N 1
ATOM 2123 C CA . ASN A 1 269 ? -0.541 -24.906 2.898 1 86.75 269 ASN A CA 1
ATOM 2124 C C . ASN A 1 269 ? -1.947 -25.344 3.301 1 86.75 269 ASN A C 1
ATOM 2126 O O . ASN A 1 269 ? -2.283 -26.531 3.215 1 86.75 269 ASN A O 1
ATOM 2130 N N . GLY A 1 270 ? -2.775 -24.422 3.814 1 79.25 270 GLY A N 1
ATOM 2131 C CA . GLY A 1 270 ? -4.191 -24.672 4.047 1 79.25 270 GLY A CA 1
ATOM 2132 C C . GLY A 1 270 ? -4.449 -25.578 5.238 1 79.25 270 GLY A C 1
ATOM 2133 O O . GLY A 1 270 ? -5.512 -26.203 5.332 1 79.25 270 GLY A O 1
ATOM 2134 N N . SER A 1 271 ? -3.514 -25.734 6.086 1 78.44 271 SER A N 1
ATOM 2135 C CA . SER A 1 271 ? -3.736 -26.562 7.27 1 78.44 271 SER A CA 1
ATOM 2136 C C . SER A 1 271 ? -4.555 -25.812 8.312 1 78.44 271 SER A C 1
ATOM 2138 O O . SER A 1 271 ? -4.727 -24.594 8.219 1 78.44 271 SER A O 1
ATOM 2140 N N . SER A 1 272 ? -5.156 -26.547 9.18 1 74.88 272 SER A N 1
ATOM 2141 C CA . SER A 1 272 ? -5.969 -25.953 10.234 1 74.88 272 SER A CA 1
ATOM 2142 C C . SER A 1 272 ? -5.141 -25.016 11.117 1 74.88 272 SER A C 1
ATOM 2144 O O . SER A 1 272 ? -5.645 -24 11.594 1 74.88 272 SER A O 1
ATOM 2146 N N . GLN A 1 273 ? -3.922 -25.328 11.227 1 83.06 273 GLN A N 1
ATOM 2147 C CA . GLN A 1 273 ? -3.043 -24.516 12.055 1 83.06 273 GLN A CA 1
ATOM 2148 C C . GLN A 1 273 ? -2.557 -23.281 11.289 1 83.06 273 GLN A C 1
ATOM 2150 O O . GLN A 1 273 ? -2.084 -22.312 11.898 1 83.06 273 GLN A O 1
ATOM 2155 N N . SER A 1 274 ? -2.768 -23.328 10.062 1 88.25 274 SER A N 1
ATOM 2156 C CA . SER A 1 274 ? -2.26 -22.281 9.195 1 88.25 274 SER A CA 1
ATOM 2157 C C . SER A 1 274 ? -2.98 -20.953 9.445 1 88.25 274 SER A C 1
ATOM 2159 O O . SER A 1 274 ? -2.361 -19.891 9.43 1 88.25 274 SER A O 1
ATOM 2161 N N . LEU A 1 275 ? -4.211 -21.047 9.852 1 88.38 275 LEU A N 1
ATOM 2162 C CA . LEU A 1 275 ? -4.977 -19.828 10.062 1 88.38 275 LEU A CA 1
ATOM 2163 C C . LEU A 1 275 ? -4.5 -19.094 11.305 1 88.38 275 LEU A C 1
ATOM 2165 O O . LEU A 1 275 ? -4.348 -17.859 11.289 1 88.38 275 LEU A O 1
ATOM 2169 N N . ALA A 1 276 ? -4.223 -19.859 12.266 1 91.12 276 ALA A N 1
ATOM 2170 C CA . ALA A 1 276 ? -3.746 -19.266 13.508 1 91.12 276 ALA A CA 1
ATOM 2171 C C . ALA A 1 276 ? -2.336 -18.703 13.344 1 91.12 276 ALA A C 1
ATOM 2173 O O . ALA A 1 276 ? -1.998 -17.672 13.922 1 91.12 276 ALA A O 1
ATOM 2174 N N . ARG A 1 277 ? -1.544 -19.422 12.602 1 92.75 277 ARG A N 1
ATOM 2175 C CA . ARG A 1 277 ? -0.187 -18.953 12.344 1 92.75 277 ARG A CA 1
ATOM 2176 C C . ARG A 1 277 ? -0.202 -17.656 11.539 1 92.75 277 ARG A C 1
ATOM 2178 O O . ARG A 1 277 ? 0.625 -16.766 11.766 1 92.75 277 ARG A O 1
ATOM 2185 N N . ILE A 1 278 ? -1.146 -17.562 10.648 1 93.75 278 ILE A N 1
ATOM 2186 C CA . ILE A 1 278 ? -1.309 -16.344 9.875 1 93.75 278 ILE A CA 1
ATOM 2187 C C . ILE A 1 278 ? -1.709 -15.195 10.797 1 93.75 278 ILE A C 1
ATOM 2189 O O . ILE A 1 278 ? -1.193 -14.086 10.68 1 93.75 278 ILE A O 1
ATOM 2193 N N . MET A 1 279 ? -2.576 -15.523 11.742 1 93.69 279 MET A N 1
ATOM 2194 C CA . MET A 1 279 ? -3.016 -14.5 12.68 1 93.69 279 MET A CA 1
ATOM 2195 C C . MET A 1 279 ? -1.851 -14.016 13.539 1 93.69 279 MET A C 1
ATOM 2197 O O . MET A 1 279 ? -1.761 -12.828 13.852 1 93.69 279 MET A O 1
ATOM 2201 N N . VAL A 1 280 ? -1.009 -14.906 13.906 1 94.56 280 VAL A N 1
ATOM 2202 C CA . VAL A 1 280 ? 0.18 -14.523 14.656 1 94.56 280 VAL A CA 1
ATOM 2203 C C . VAL A 1 280 ? 1.019 -13.547 13.836 1 94.56 280 VAL A C 1
ATOM 2205 O O . VAL A 1 280 ? 1.506 -12.547 14.367 1 94.56 280 VAL A O 1
ATOM 2208 N N . ALA A 1 281 ? 1.184 -13.891 12.586 1 95.56 281 ALA A N 1
ATOM 2209 C CA . ALA A 1 281 ? 1.968 -13.031 11.703 1 95.56 281 ALA A CA 1
ATOM 2210 C C . ALA A 1 281 ? 1.321 -11.656 11.555 1 95.56 281 ALA A C 1
ATOM 2212 O O . ALA A 1 281 ? 2.014 -10.633 11.555 1 95.56 281 ALA A O 1
ATOM 2213 N N . VAL A 1 282 ? 0.032 -11.602 11.469 1 95.06 282 VAL A N 1
ATOM 2214 C CA . VAL A 1 282 ? -0.708 -10.352 11.312 1 95.06 282 VAL A CA 1
ATOM 2215 C C . VAL A 1 282 ? -0.521 -9.484 12.555 1 95.06 282 VAL A C 1
ATOM 2217 O O . VAL A 1 282 ? -0.258 -8.281 12.445 1 95.06 282 VAL A O 1
ATOM 2220 N N . VAL A 1 283 ? -0.614 -10.078 13.672 1 94.06 283 VAL A N 1
ATOM 2221 C CA . VAL A 1 283 ? -0.436 -9.352 14.93 1 94.06 283 VAL A CA 1
ATOM 2222 C C . VAL A 1 283 ? 1.01 -8.875 15.047 1 94.06 283 VAL A C 1
ATOM 2224 O O . VAL A 1 283 ? 1.263 -7.742 15.469 1 94.06 283 VAL A O 1
ATOM 2227 N N . THR A 1 284 ? 1.922 -9.719 14.672 1 96.12 284 THR A N 1
ATOM 2228 C CA . THR A 1 284 ? 3.338 -9.367 14.695 1 96.12 284 THR A CA 1
ATOM 2229 C C . THR A 1 284 ? 3.617 -8.18 13.781 1 96.12 284 THR A C 1
ATOM 2231 O O . THR A 1 284 ? 4.348 -7.258 14.156 1 96.12 284 THR A O 1
ATOM 2234 N N . ILE A 1 285 ? 3.023 -8.172 12.602 1 96.56 285 ILE A N 1
ATOM 2235 C CA . ILE A 1 285 ? 3.18 -7.09 11.641 1 96.56 285 ILE A CA 1
ATOM 2236 C C . ILE A 1 285 ? 2.662 -5.785 12.242 1 96.56 285 ILE A C 1
ATOM 2238 O O . ILE A 1 285 ? 3.301 -4.738 12.109 1 96.56 285 ILE A O 1
ATOM 2242 N N . GLY A 1 286 ? 1.554 -5.887 12.945 1 95.62 286 GLY A N 1
ATOM 2243 C CA . GLY A 1 286 ? 0.991 -4.715 13.594 1 95.62 286 GLY A CA 1
ATOM 2244 C C . GLY A 1 286 ? 1.874 -4.164 14.703 1 95.62 286 GLY A C 1
ATOM 2245 O O . GLY A 1 286 ? 2.127 -2.959 14.758 1 95.62 286 GLY A O 1
ATOM 2246 N N . ILE A 1 287 ? 2.389 -5 15.477 1 95.44 287 ILE A N 1
ATOM 2247 C CA . ILE A 1 287 ? 3.217 -4.594 16.609 1 95.44 287 ILE A CA 1
ATOM 2248 C C . ILE A 1 287 ? 4.52 -3.98 16.109 1 95.44 287 ILE A C 1
ATOM 2250 O O . ILE A 1 287 ? 4.945 -2.926 16.578 1 95.44 287 ILE A O 1
ATOM 2254 N N . ILE A 1 288 ? 5.133 -4.602 15.148 1 96.62 288 ILE A N 1
ATOM 2255 C CA . ILE A 1 288 ? 6.387 -4.102 14.602 1 96.62 288 ILE A CA 1
ATOM 2256 C C . ILE A 1 288 ? 6.148 -2.762 13.906 1 96.62 288 ILE A C 1
ATOM 2258 O O . ILE A 1 288 ? 6.941 -1.828 14.062 1 96.62 288 ILE A O 1
ATOM 2262 N N . GLY A 1 289 ? 5.066 -2.738 13.148 1 95.31 289 GLY A N 1
ATOM 2263 C CA . GLY A 1 289 ? 4.73 -1.468 12.531 1 95.31 289 GLY A CA 1
ATOM 2264 C C . GLY A 1 289 ? 4.547 -0.344 13.531 1 95.31 289 GLY A C 1
ATOM 2265 O O . GLY A 1 289 ? 4.996 0.78 13.305 1 95.31 289 GLY A O 1
ATOM 2266 N N . PHE A 1 290 ? 3.896 -0.61 14.578 1 94.5 290 PHE A N 1
ATOM 2267 C CA . PHE A 1 290 ? 3.705 0.361 15.648 1 94.5 290 PHE A CA 1
ATOM 2268 C C . PHE A 1 290 ? 5.043 0.78 16.25 1 94.5 290 PHE A C 1
ATOM 2270 O O . PHE A 1 290 ? 5.277 1.967 16.484 1 94.5 290 PHE A O 1
ATOM 2277 N N . LEU A 1 291 ? 5.879 -0.182 16.438 1 95.94 291 LEU A N 1
ATOM 2278 C CA . LEU A 1 291 ? 7.188 0.096 17 1 95.94 291 LEU A CA 1
ATOM 2279 C C . LEU A 1 291 ? 8.031 0.937 16.047 1 95.94 291 LEU A C 1
ATOM 2281 O O . LEU A 1 291 ? 8.766 1.826 16.484 1 95.94 291 LEU A O 1
ATOM 2285 N N . LEU A 1 292 ? 7.98 0.629 14.844 1 95.5 292 LEU A N 1
ATOM 2286 C CA . LEU A 1 292 ? 8.711 1.413 13.852 1 95.5 292 LEU A CA 1
ATOM 2287 C C . LEU A 1 292 ? 8.227 2.859 13.836 1 95.5 292 LEU A C 1
ATOM 2289 O O . LEU A 1 292 ? 9.031 3.787 13.742 1 95.5 292 LEU A O 1
ATOM 2293 N N . ASP A 1 293 ? 6.965 3.029 13.898 1 92.12 293 ASP A N 1
ATOM 2294 C CA . ASP A 1 293 ? 6.387 4.371 13.938 1 92.12 293 ASP A CA 1
ATOM 2295 C C . ASP A 1 293 ? 6.848 5.129 15.188 1 92.12 293 ASP A C 1
ATOM 2297 O O . ASP A 1 293 ? 7.172 6.316 15.109 1 92.12 293 ASP A O 1
ATOM 2301 N N . ARG A 1 294 ? 6.867 4.484 16.312 1 92.25 294 ARG A N 1
ATOM 2302 C CA . ARG A 1 294 ? 7.309 5.098 17.562 1 92.25 294 ARG A CA 1
ATOM 2303 C C . ARG A 1 294 ? 8.789 5.457 17.5 1 92.25 294 ARG A C 1
ATOM 2305 O O . ARG A 1 294 ? 9.203 6.496 18.031 1 92.25 294 ARG A O 1
ATOM 2312 N N . LEU A 1 295 ? 9.484 4.562 16.906 1 93.5 295 LEU A N 1
ATOM 2313 C CA . LEU A 1 295 ? 10.914 4.832 16.75 1 93.5 295 LEU A CA 1
ATOM 2314 C C . LEU A 1 295 ? 11.141 6.074 15.898 1 93.5 295 LEU A C 1
ATOM 2316 O O . LEU A 1 295 ? 12.031 6.883 16.203 1 93.5 295 LEU A O 1
ATOM 2320 N N . MET A 1 296 ? 10.414 6.188 14.891 1 91.94 296 MET A N 1
ATOM 2321 C CA . MET A 1 296 ? 10.539 7.352 14.023 1 91.94 296 MET A CA 1
ATOM 2322 C C . MET A 1 296 ? 10.109 8.625 14.75 1 91.94 296 MET A C 1
ATOM 2324 O O . MET A 1 296 ? 10.719 9.68 14.57 1 91.94 296 MET A O 1
ATOM 2328 N N . LEU A 1 297 ? 9.109 8.57 15.57 1 88.88 297 LEU A N 1
ATOM 2329 C CA . LEU A 1 297 ? 8.656 9.711 16.359 1 88.88 297 LEU A CA 1
ATOM 2330 C C . LEU A 1 297 ? 9.727 10.148 17.344 1 88.88 297 LEU A C 1
ATOM 2332 O O . LEU A 1 297 ? 9.953 11.344 17.547 1 88.88 297 LEU A O 1
ATOM 2336 N N . LEU A 1 298 ? 10.336 9.203 17.906 1 89.88 298 LEU A N 1
ATOM 2337 C CA . LEU A 1 298 ? 11.414 9.5 18.844 1 89.88 298 LEU A CA 1
ATOM 2338 C C . LEU A 1 298 ? 12.594 10.148 18.141 1 89.88 298 LEU A C 1
ATOM 2340 O O . LEU A 1 298 ? 13.195 11.094 18.656 1 89.88 298 LEU A O 1
ATOM 2344 N N . ALA A 1 299 ? 12.891 9.641 17 1 89.81 299 ALA A N 1
ATOM 2345 C CA . ALA A 1 299 ? 13.969 10.227 16.203 1 89.81 299 ALA A CA 1
ATOM 2346 C C . ALA A 1 299 ? 13.641 11.656 15.797 1 89.81 299 ALA A C 1
ATOM 2348 O O . ALA A 1 299 ? 14.516 12.531 15.812 1 89.81 299 ALA A O 1
ATOM 2349 N N . GLN A 1 300 ? 12.445 11.875 15.43 1 85.94 300 GLN A N 1
ATOM 2350 C CA . GLN A 1 300 ? 11.992 13.211 15.062 1 85.94 300 GLN A CA 1
ATOM 2351 C C . GLN A 1 300 ? 12.117 14.18 16.234 1 85.94 300 GLN A C 1
ATOM 2353 O O . GLN A 1 300 ? 12.531 15.328 16.062 1 85.94 300 GLN A O 1
ATOM 2358 N N . ARG A 1 301 ? 11.773 13.773 17.438 1 84.12 301 ARG A N 1
ATOM 2359 C CA . ARG A 1 301 ? 11.836 14.602 18.641 1 84.12 301 ARG A CA 1
ATOM 2360 C C . ARG A 1 301 ? 13.281 14.961 18.969 1 84.12 301 ARG A C 1
ATOM 2362 O O . ARG A 1 301 ? 13.555 16.062 19.469 1 84.12 301 ARG A O 1
ATOM 2369 N N . TRP A 1 302 ? 14.055 14.062 18.688 1 83.06 302 TRP A N 1
ATOM 2370 C CA . TRP A 1 302 ? 15.469 14.289 18.984 1 83.06 302 TRP A CA 1
ATOM 2371 C C . TRP A 1 302 ? 16.062 15.32 18.047 1 83.06 302 TRP A C 1
ATOM 2373 O O . TRP A 1 302 ? 16.953 16.094 18.438 1 83.06 302 TRP A O 1
ATOM 2383 N N . VAL A 1 303 ? 15.625 15.336 16.891 1 77.06 303 VAL A N 1
ATOM 2384 C CA . VAL A 1 303 ? 16.234 16.203 15.875 1 77.06 303 VAL A CA 1
ATOM 2385 C C . VAL A 1 303 ? 15.5 17.531 15.836 1 77.06 303 VAL A C 1
ATOM 2387 O O . VAL A 1 303 ? 16.094 18.578 15.531 1 77.06 303 VAL A O 1
ATOM 2390 N N . SER A 1 304 ? 14.133 17.484 15.977 1 69.25 304 SER A N 1
ATOM 2391 C CA . SER A 1 304 ? 13.367 18.719 15.891 1 69.25 304 SER A CA 1
ATOM 2392 C C . SER A 1 304 ? 13.617 19.609 17.109 1 69.25 304 SER A C 1
ATOM 2394 O O . SER A 1 304 ? 13.672 19.125 18.234 1 69.25 304 SER A O 1
ATOM 2396 N N . TRP A 1 305 ? 14.43 20.547 17 1 56.88 305 TRP A N 1
ATOM 2397 C CA . TRP A 1 305 ? 14.742 21.531 18.016 1 56.88 305 TRP A CA 1
ATOM 2398 C C . TRP A 1 305 ? 13.469 22.188 18.547 1 56.88 305 TRP A C 1
ATOM 2400 O O . TRP A 1 305 ? 13.477 22.812 19.609 1 56.88 305 TRP A O 1
ATOM 2410 N N . ASP A 1 306 ? 12.461 22.312 17.562 1 52.84 306 ASP A N 1
ATOM 2411 C CA . ASP A 1 306 ? 11.289 23.031 18.031 1 52.84 306 ASP A CA 1
ATOM 2412 C C . ASP A 1 306 ? 10.438 22.172 18.969 1 52.84 306 ASP A C 1
ATOM 2414 O O . ASP A 1 306 ? 9.758 21.25 18.516 1 52.84 306 ASP A O 1
ATOM 2418 N N . LYS A 1 307 ? 11.008 22 20.094 1 48.38 307 LYS A N 1
ATOM 2419 C CA . LYS A 1 307 ? 10.414 21.297 21.234 1 48.38 307 LYS A CA 1
ATOM 2420 C C . LYS A 1 307 ? 8.945 21.672 21.406 1 48.38 307 LYS A C 1
ATOM 2422 O O . LYS A 1 307 ? 8.258 21.125 22.281 1 48.38 307 LYS A O 1
ATOM 2427 N N . THR A 1 308 ? 8.453 22.75 20.969 1 43.59 308 THR A N 1
ATOM 2428 C CA . THR A 1 308 ? 7.102 23.219 21.25 1 43.59 308 THR A CA 1
ATOM 2429 C C . THR A 1 308 ? 6.074 22.469 20.406 1 43.59 308 THR A C 1
ATOM 2431 O O . THR A 1 308 ? 4.871 22.688 20.547 1 43.59 308 THR A O 1
ATOM 2434 N N . ALA A 1 309 ? 6.504 21.891 19.359 1 43.81 309 ALA A N 1
ATOM 2435 C CA . ALA A 1 309 ? 5.453 21.25 18.578 1 43.81 309 ALA A CA 1
ATOM 2436 C C . ALA A 1 309 ? 4.848 20.078 19.328 1 43.81 309 ALA A C 1
ATOM 2438 O O . ALA A 1 309 ? 5.555 19.109 19.672 1 43.81 309 ALA A O 1
ATOM 2439 N N . THR A 1 310 ? 4.023 20.266 20.219 1 38.66 310 THR A N 1
ATOM 2440 C CA . THR A 1 310 ? 3.252 19.281 20.969 1 38.66 310 THR A CA 1
ATOM 2441 C C . THR A 1 310 ? 2.865 18.109 20.062 1 38.66 310 THR A C 1
ATOM 2443 O O . THR A 1 310 ? 2.121 18.281 19.109 1 38.66 310 THR A O 1
ATOM 2446 N N . LEU A 1 311 ? 3.691 17.25 19.797 1 40.12 311 LEU A N 1
ATOM 2447 C CA . LEU A 1 311 ? 3.465 16 19.078 1 40.12 311 LEU A CA 1
ATOM 2448 C C . LEU A 1 311 ? 2.307 15.227 19.703 1 40.12 311 LEU A C 1
ATOM 2450 O O . LEU A 1 311 ? 2.453 14.625 20.766 1 40.12 311 LEU A O 1
ATOM 2454 N N . ARG A 1 312 ? 1.018 15.711 19.641 1 32.91 312 ARG A N 1
ATOM 2455 C CA . ARG A 1 312 ? -0.099 14.93 20.156 1 32.91 312 ARG A CA 1
ATOM 2456 C C . ARG A 1 312 ? -0.4 13.734 19.266 1 32.91 312 ARG A C 1
ATOM 2458 O O . ARG A 1 312 ? -0.281 13.82 18.047 1 32.91 312 ARG A O 1
ATOM 2465 N N . MET B 1 1 ? -15.141 38.469 -10.234 1 24.27 1 MET B N 1
ATOM 2466 C CA . MET B 1 1 ? -14.758 37.5 -11.258 1 24.27 1 MET B CA 1
ATOM 2467 C C . MET B 1 1 ? -13.25 37.5 -11.484 1 24.27 1 MET B C 1
ATOM 2469 O O . MET B 1 1 ? -12.703 38.469 -12.016 1 24.27 1 MET B O 1
ATOM 2473 N N . VAL B 1 2 ? -12.445 37.125 -10.555 1 33.84 2 VAL B N 1
ATOM 2474 C CA . VAL B 1 2 ? -11 37.188 -10.719 1 33.84 2 VAL B CA 1
ATOM 2475 C C . VAL B 1 2 ? -10.578 36.438 -11.969 1 33.84 2 VAL B C 1
ATOM 2477 O O . VAL B 1 2 ? -11.016 35.312 -12.18 1 33.84 2 VAL B O 1
ATOM 2480 N N . PRO B 1 3 ? -10.227 37.062 -13.016 1 35.12 3 PRO B N 1
ATOM 2481 C CA . PRO B 1 3 ? -9.938 36.375 -14.273 1 35.12 3 PRO B CA 1
ATOM 2482 C C . PRO B 1 3 ? -9.016 35.156 -14.086 1 35.12 3 PRO B C 1
ATOM 2484 O O . PRO B 1 3 ? -8.195 35.156 -13.164 1 35.12 3 PRO B O 1
ATOM 2487 N N . PHE B 1 4 ? -9.508 34 -14.273 1 39.62 4 PHE B N 1
ATOM 2488 C CA . PHE B 1 4 ? -8.703 32.812 -14.398 1 39.62 4 PHE B CA 1
ATOM 2489 C C . PHE B 1 4 ? -7.465 33.062 -15.242 1 39.62 4 PHE B C 1
ATOM 2491 O O . PHE B 1 4 ? -7.566 33.219 -16.469 1 39.62 4 PHE B O 1
ATOM 2498 N N . ARG B 1 5 ? -6.594 34.031 -14.93 1 39.34 5 ARG B N 1
ATOM 2499 C CA . ARG B 1 5 ? -5.426 34.281 -15.766 1 39.34 5 ARG B CA 1
ATOM 2500 C C . ARG B 1 5 ? -4.691 33 -16.094 1 39.34 5 ARG B C 1
ATOM 2502 O O . ARG B 1 5 ? -4.352 32.219 -15.188 1 39.34 5 ARG B O 1
ATOM 2509 N N . LEU B 1 6 ? -4.945 32.344 -17.203 1 44.69 6 LEU B N 1
ATOM 2510 C CA . LEU B 1 6 ? -4.172 31.25 -17.75 1 44.69 6 LEU B CA 1
ATOM 2511 C C . LEU B 1 6 ? -2.688 31.422 -17.453 1 44.69 6 LEU B C 1
ATOM 2513 O O . LEU B 1 6 ? -2.139 32.5 -17.609 1 44.69 6 LEU B O 1
ATOM 2517 N N . PRO B 1 7 ? -2.148 30.703 -16.516 1 52.44 7 PRO B N 1
ATOM 2518 C CA . PRO B 1 7 ? -0.717 30.938 -16.297 1 52.44 7 PRO B CA 1
ATOM 2519 C C . PRO B 1 7 ? 0.038 31.219 -17.594 1 52.44 7 PRO B C 1
ATOM 2521 O O . PRO B 1 7 ? -0.364 30.734 -18.672 1 52.44 7 PRO B O 1
ATOM 2524 N N . PRO B 1 8 ? 0.693 32.281 -17.859 1 54.97 8 PRO B N 1
ATOM 2525 C CA . PRO B 1 8 ? 1.414 32.625 -19.094 1 54.97 8 PRO B CA 1
ATOM 2526 C C . PRO B 1 8 ? 2.168 31.438 -19.672 1 54.97 8 PRO B C 1
ATOM 2528 O O . PRO B 1 8 ? 2.484 30.484 -18.953 1 54.97 8 PRO B O 1
ATOM 2531 N N . LEU B 1 9 ? 2.135 31.203 -21.031 1 53.53 9 LEU B N 1
ATOM 2532 C CA . LEU B 1 9 ? 2.83 30.219 -21.844 1 53.53 9 LEU B CA 1
ATOM 2533 C C . LEU B 1 9 ? 4.191 29.875 -21.234 1 53.53 9 LEU B C 1
ATOM 2535 O O . LEU B 1 9 ? 4.633 28.734 -21.297 1 53.53 9 LEU B O 1
ATOM 2539 N N . ARG B 1 10 ? 4.789 30.797 -20.594 1 59.94 10 ARG B N 1
ATOM 2540 C CA . ARG B 1 10 ? 6.098 30.625 -19.969 1 59.94 10 ARG B CA 1
ATOM 2541 C C . ARG B 1 10 ? 6.023 29.688 -18.766 1 59.94 10 ARG B C 1
ATOM 2543 O O . ARG B 1 10 ? 6.969 28.953 -18.484 1 59.94 10 ARG B O 1
ATOM 2550 N N . SER B 1 11 ? 4.805 29.672 -18.203 1 70.69 11 SER B N 1
ATOM 2551 C CA . SER B 1 11 ? 4.656 28.844 -17.016 1 70.69 11 SER B CA 1
ATOM 2552 C C . SER B 1 11 ? 4.523 27.375 -17.391 1 70.69 11 SER B C 1
ATOM 2554 O O . SER B 1 11 ? 4.887 26.5 -16.594 1 70.69 11 SER B O 1
ATOM 2556 N N . LEU B 1 12 ? 4.172 27.141 -18.703 1 77.5 12 LEU B N 1
ATOM 2557 C CA . LEU B 1 12 ? 3.98 25.75 -19.125 1 77.5 12 LEU B CA 1
ATOM 2558 C C . LEU B 1 12 ? 5.254 25.188 -19.75 1 77.5 12 LEU B C 1
ATOM 2560 O O . LEU B 1 12 ? 5.344 23.984 -20.016 1 77.5 12 LEU B O 1
ATOM 2564 N N . LEU B 1 13 ? 6.203 26.031 -19.969 1 82.38 13 LEU B N 1
ATOM 2565 C CA . LEU B 1 13 ? 7.426 25.594 -20.625 1 82.38 13 LEU B CA 1
ATOM 2566 C C . LEU B 1 13 ? 8.234 24.672 -19.719 1 82.38 13 LEU B C 1
ATOM 2568 O O . LEU B 1 13 ? 8.766 23.656 -20.172 1 82.38 13 LEU B O 1
ATOM 2572 N N . ALA B 1 14 ? 8.242 25.047 -18.469 1 83.5 14 ALA B N 1
ATOM 2573 C CA . ALA B 1 14 ? 9.055 24.266 -17.531 1 83.5 14 ALA B CA 1
ATOM 2574 C C . ALA B 1 14 ? 8.5 22.859 -17.391 1 83.5 14 ALA B C 1
ATOM 2576 O O . ALA B 1 14 ? 9.234 21.875 -17.547 1 83.5 14 ALA B O 1
ATOM 2577 N N . PRO B 1 15 ? 7.215 22.734 -17.234 1 84.94 15 PRO B N 1
ATOM 2578 C CA . PRO B 1 15 ? 6.668 21.375 -17.156 1 84.94 15 PRO B CA 1
ATOM 2579 C C . PRO B 1 15 ? 6.855 20.594 -18.453 1 84.94 15 PRO B C 1
ATOM 2581 O O . PRO B 1 15 ? 7.09 19.375 -18.422 1 84.94 15 PRO B O 1
ATOM 2584 N N . LEU B 1 16 ? 6.738 21.25 -19.547 1 88.75 16 LEU B N 1
ATOM 2585 C CA . LEU B 1 16 ? 6.895 20.562 -20.828 1 88.75 16 LEU B CA 1
ATOM 2586 C C . LEU B 1 16 ? 8.336 20.109 -21.031 1 88.75 16 LEU B C 1
ATOM 2588 O O . LEU B 1 16 ? 8.57 19.016 -21.562 1 88.75 16 LEU B O 1
ATOM 2592 N N . ILE B 1 17 ? 9.227 20.875 -20.578 1 87.75 17 ILE B N 1
ATOM 2593 C CA . ILE B 1 17 ? 10.633 20.516 -20.672 1 87.75 17 ILE B CA 1
ATOM 2594 C C . ILE B 1 17 ? 10.93 19.344 -19.75 1 87.75 17 ILE B C 1
ATOM 2596 O O . ILE B 1 17 ? 11.648 18.406 -20.125 1 87.75 17 ILE B O 1
ATOM 2600 N N . GLY B 1 18 ? 10.375 19.469 -18.609 1 85.38 18 GLY B N 1
ATOM 2601 C CA . GLY B 1 18 ? 10.562 18.375 -17.672 1 85.38 18 GLY B CA 1
ATOM 2602 C C . GLY B 1 18 ? 10.039 17.047 -18.188 1 85.38 18 GLY B C 1
ATOM 2603 O O . GLY B 1 18 ? 10.711 16.016 -18.078 1 85.38 18 GLY B O 1
ATOM 2604 N N . LEU B 1 19 ? 8.906 17.094 -18.766 1 88.5 19 LEU B N 1
ATOM 2605 C CA . LEU B 1 19 ? 8.289 15.875 -19.281 1 88.5 19 LEU B CA 1
ATOM 2606 C C . LEU B 1 19 ? 9.078 15.328 -20.469 1 88.5 19 LEU B C 1
ATOM 2608 O O . LEU B 1 19 ? 9.273 14.109 -20.578 1 88.5 19 LEU B O 1
ATOM 2612 N N . THR B 1 20 ? 9.484 16.234 -21.344 1 89.38 20 THR B N 1
ATOM 2613 C CA . THR B 1 20 ? 10.258 15.82 -22.516 1 89.38 20 THR B CA 1
ATOM 2614 C C . THR B 1 20 ? 11.594 15.219 -22.094 1 89.38 20 THR B C 1
ATOM 2616 O O . THR B 1 20 ? 12.031 14.211 -22.656 1 89.38 20 THR B O 1
ATOM 2619 N N . LEU B 1 21 ? 12.164 15.836 -21.094 1 87.75 21 LEU B N 1
ATOM 2620 C CA . LEU B 1 21 ? 13.422 15.312 -20.578 1 87.75 21 LEU B CA 1
ATOM 2621 C C . LEU B 1 21 ? 13.227 13.945 -19.938 1 87.75 21 LEU B C 1
ATOM 2623 O O . LEU B 1 21 ? 14.07 13.055 -20.078 1 87.75 21 LEU B O 1
ATOM 2627 N N . PHE B 1 22 ? 12.195 13.828 -19.234 1 88.88 22 PHE B N 1
ATOM 2628 C CA . PHE B 1 22 ? 11.891 12.555 -18.594 1 88.88 22 PHE B CA 1
ATOM 2629 C C . PHE B 1 22 ? 11.695 11.461 -19.641 1 88.88 22 PHE B C 1
ATOM 2631 O O . PHE B 1 22 ? 12.219 10.359 -19.5 1 88.88 22 PHE B O 1
ATOM 2638 N N . LEU B 1 23 ? 10.984 11.742 -20.703 1 88.94 23 LEU B N 1
ATOM 2639 C CA . LEU B 1 23 ? 10.719 10.766 -21.75 1 88.94 23 LEU B CA 1
ATOM 2640 C C . LEU B 1 23 ? 12 10.406 -22.5 1 88.94 23 LEU B C 1
ATOM 2642 O O . LEU B 1 23 ? 12.203 9.242 -22.859 1 88.94 23 LEU B O 1
ATOM 2646 N N . ALA B 1 24 ? 12.844 11.383 -22.656 1 88.69 24 ALA B N 1
ATOM 2647 C CA . ALA B 1 24 ? 14.117 11.148 -23.328 1 88.69 24 ALA B CA 1
ATOM 2648 C C . ALA B 1 24 ? 15.031 10.266 -22.484 1 88.69 24 ALA B C 1
ATOM 2650 O O . ALA B 1 24 ? 15.656 9.344 -22.984 1 88.69 24 ALA B O 1
ATOM 2651 N N . VAL B 1 25 ? 15.016 10.555 -21.25 1 87.88 25 VAL B N 1
ATOM 2652 C CA . VAL B 1 25 ? 15.836 9.758 -20.344 1 87.88 25 VAL B CA 1
ATOM 2653 C C . VAL B 1 25 ? 15.289 8.344 -20.234 1 87.88 25 VAL B C 1
ATOM 2655 O O . VAL B 1 25 ? 16.047 7.371 -20.25 1 87.88 25 VAL B O 1
ATOM 2658 N N . TRP B 1 26 ? 14.016 8.266 -20.219 1 88.75 26 TRP B N 1
ATOM 2659 C CA . TRP B 1 26 ? 13.367 6.961 -20.188 1 88.75 26 TRP B CA 1
ATOM 2660 C C . TRP B 1 26 ? 13.719 6.148 -21.438 1 88.75 26 TRP B C 1
ATOM 2662 O O . TRP B 1 26 ? 14.141 4.992 -21.328 1 88.75 26 TRP B O 1
ATOM 2672 N N . GLN B 1 27 ? 13.656 6.781 -22.516 1 88.56 27 GLN B N 1
ATOM 2673 C CA . GLN B 1 27 ? 13.977 6.105 -23.781 1 88.56 27 GLN B CA 1
ATOM 2674 C C . GLN B 1 27 ? 15.438 5.688 -23.812 1 88.56 27 GLN B C 1
ATOM 2676 O O . GLN B 1 27 ? 15.766 4.582 -24.25 1 88.56 27 GLN B O 1
ATOM 2681 N N . GLY B 1 28 ? 16.281 6.508 -23.359 1 87.25 28 GLY B N 1
ATOM 2682 C CA . GLY B 1 28 ? 17.703 6.227 -23.359 1 87.25 28 GLY B CA 1
ATOM 2683 C C . GLY B 1 28 ? 18.094 5.105 -22.406 1 87.25 28 GLY B C 1
ATOM 2684 O O . GLY B 1 28 ? 18.844 4.207 -22.766 1 87.25 28 GLY B O 1
ATOM 2685 N N . VAL B 1 29 ? 17.547 5.137 -21.234 1 84.31 29 VAL B N 1
ATOM 2686 C CA . VAL B 1 29 ? 17.875 4.141 -20.219 1 84.31 29 VAL B CA 1
ATOM 2687 C C . VAL B 1 29 ? 17.266 2.789 -20.609 1 84.31 29 VAL B C 1
ATOM 2689 O O . VAL B 1 29 ? 17.922 1.75 -20.469 1 84.31 29 VAL B O 1
ATOM 2692 N N . ALA B 1 30 ? 16.078 2.816 -21.078 1 85.38 30 ALA B N 1
ATOM 2693 C CA . ALA B 1 30 ? 15.398 1.588 -21.469 1 85.38 30 ALA B CA 1
ATOM 2694 C C . ALA B 1 30 ? 16.156 0.866 -22.594 1 85.38 30 ALA B C 1
ATOM 2696 O O . ALA B 1 30 ? 16.234 -0.365 -22.594 1 85.38 30 ALA B O 1
ATOM 2697 N N . SER B 1 31 ? 16.766 1.635 -23.469 1 84.06 31 SER B N 1
ATOM 2698 C CA . SER B 1 31 ? 17.453 1.061 -24.625 1 84.06 31 SER B CA 1
ATOM 2699 C C . SER B 1 31 ? 18.734 0.36 -24.203 1 84.06 31 SER B C 1
ATOM 2701 O O . SER B 1 31 ? 19.266 -0.471 -24.953 1 84.06 31 SER B O 1
ATOM 2703 N N . GLN B 1 32 ? 19.125 0.631 -22.953 1 83.12 32 GLN B N 1
ATOM 2704 C CA . GLN B 1 32 ? 20.391 0.073 -22.516 1 83.12 32 GLN B CA 1
ATOM 2705 C C . GLN B 1 32 ? 20.188 -1.154 -21.625 1 83.12 32 GLN B C 1
ATOM 2707 O O . GLN B 1 32 ? 21.141 -1.842 -21.281 1 83.12 32 GLN B O 1
ATOM 2712 N N . ILE B 1 33 ? 19.031 -1.383 -21.344 1 80.81 33 ILE B N 1
ATOM 2713 C CA . ILE B 1 33 ? 18.766 -2.488 -20.438 1 80.81 33 ILE B CA 1
ATOM 2714 C C . ILE B 1 33 ? 18.25 -3.691 -21.234 1 80.81 33 ILE B C 1
ATOM 2716 O O . ILE B 1 33 ? 17.156 -3.65 -21.797 1 80.81 33 ILE B O 1
ATOM 2720 N N . ASP B 1 34 ? 19.062 -4.688 -21.219 1 81.62 34 ASP B N 1
ATOM 2721 C CA . ASP B 1 34 ? 18.672 -5.941 -21.859 1 81.62 34 ASP B CA 1
ATOM 2722 C C . ASP B 1 34 ? 18.188 -6.961 -20.828 1 81.62 34 ASP B C 1
ATOM 2724 O O . ASP B 1 34 ? 18.891 -7.246 -19.859 1 81.62 34 ASP B O 1
ATOM 2728 N N . THR B 1 35 ? 17.047 -7.375 -21.047 1 80.5 35 THR B N 1
ATOM 2729 C CA . THR B 1 35 ? 16.484 -8.352 -20.125 1 80.5 35 THR B CA 1
ATOM 2730 C C . THR B 1 35 ? 16.359 -9.719 -20.797 1 80.5 35 THR B C 1
ATOM 2732 O O . THR B 1 35 ? 16.672 -9.867 -21.984 1 80.5 35 THR B O 1
ATOM 2735 N N . SER B 1 36 ? 15.977 -10.688 -20.031 1 78 36 SER B N 1
ATOM 2736 C CA . SER B 1 36 ? 15.766 -12.031 -20.562 1 78 36 SER B CA 1
ATOM 2737 C C . SER B 1 36 ? 14.609 -12.055 -21.547 1 78 36 SER B C 1
ATOM 2739 O O . SER B 1 36 ? 14.547 -12.93 -22.422 1 78 36 SER B O 1
ATOM 2741 N N . LEU B 1 37 ? 13.719 -11.031 -21.469 1 75.81 37 LEU B N 1
ATOM 2742 C CA . LEU B 1 37 ? 12.539 -10.992 -22.328 1 75.81 37 LEU B CA 1
ATOM 2743 C C . LEU B 1 37 ? 12.695 -9.961 -23.438 1 75.81 37 LEU B C 1
ATOM 2745 O O . LEU B 1 37 ? 11.734 -9.648 -24.141 1 75.81 37 LEU B O 1
ATOM 2749 N N . GLY B 1 38 ? 13.906 -9.406 -23.516 1 77.56 38 GLY B N 1
ATOM 2750 C CA . GLY B 1 38 ? 14.156 -8.391 -24.531 1 77.56 38 GLY B CA 1
ATOM 2751 C C . GLY B 1 38 ? 14.531 -7.043 -23.922 1 77.56 38 GLY B C 1
ATOM 2752 O O . GLY B 1 38 ? 14.961 -6.969 -22.781 1 77.56 38 GLY B O 1
ATOM 2753 N N . LYS B 1 39 ? 14.391 -6.105 -24.766 1 81.19 39 LYS B N 1
ATOM 2754 C CA . LYS B 1 39 ? 14.758 -4.77 -24.312 1 81.19 39 LYS B CA 1
ATOM 2755 C C . LYS B 1 39 ? 13.688 -4.184 -23.391 1 81.19 39 LYS B C 1
ATOM 2757 O O . LYS B 1 39 ? 12.492 -4.398 -23.609 1 81.19 39 LYS B O 1
ATOM 2762 N N . PHE B 1 40 ? 14.195 -3.584 -22.422 1 87 40 PHE B N 1
ATOM 2763 C CA . PHE B 1 40 ? 13.273 -2.863 -21.547 1 87 40 PHE B CA 1
ATOM 2764 C C . PHE B 1 40 ? 12.453 -1.852 -22.344 1 87 40 PHE B C 1
ATOM 2766 O O . PHE B 1 40 ? 13 -1.113 -23.172 1 87 40 PHE B O 1
ATOM 2773 N N . PRO B 1 41 ? 11.172 -1.838 -22.141 1 88.25 41 PRO B N 1
ATOM 2774 C CA . PRO B 1 41 ? 10.312 -1.026 -23.016 1 88.25 41 PRO B CA 1
ATOM 2775 C C . PRO B 1 41 ? 10.453 0.47 -22.75 1 88.25 41 PRO B C 1
ATOM 2777 O O . PRO B 1 41 ? 10.391 0.905 -21.594 1 88.25 41 PRO B O 1
ATOM 2780 N N . GLY B 1 42 ? 10.688 1.158 -23.828 1 89.38 42 GLY B N 1
ATOM 2781 C CA . GLY B 1 42 ? 10.688 2.611 -23.766 1 89.38 42 GLY B CA 1
ATOM 2782 C C . GLY B 1 42 ? 9.32 3.215 -24.047 1 89.38 42 GLY B C 1
ATOM 2783 O O . GLY B 1 42 ? 8.32 2.496 -24.141 1 89.38 42 GLY B O 1
ATOM 2784 N N . PRO B 1 43 ? 9.289 4.52 -24.125 1 91.69 43 PRO B N 1
ATOM 2785 C CA . PRO B 1 43 ? 8.008 5.191 -24.391 1 91.69 43 PRO B CA 1
ATOM 2786 C C . PRO B 1 43 ? 7.418 4.824 -25.734 1 91.69 43 PRO B C 1
ATOM 2788 O O . PRO B 1 43 ? 6.191 4.742 -25.875 1 91.69 43 PRO B O 1
ATOM 2791 N N . ILE B 1 44 ? 8.227 4.551 -26.672 1 90 44 ILE B N 1
ATOM 2792 C CA . ILE B 1 44 ? 7.758 4.23 -28.016 1 90 44 ILE B CA 1
ATOM 2793 C C . ILE B 1 44 ? 7.102 2.85 -28.016 1 90 44 ILE B C 1
ATOM 2795 O O . ILE B 1 44 ? 6 2.682 -28.547 1 90 44 ILE B O 1
ATOM 2799 N N . GLU B 1 45 ? 7.754 1.884 -27.422 1 89.38 45 GLU B N 1
ATOM 2800 C CA . GLU B 1 45 ? 7.203 0.535 -27.328 1 89.38 45 GLU B CA 1
ATOM 2801 C C . GLU B 1 45 ? 5.926 0.514 -26.5 1 89.38 45 GLU B C 1
ATOM 2803 O O . GLU B 1 45 ? 4.992 -0.231 -26.797 1 89.38 45 GLU B O 1
ATOM 2808 N N . THR B 1 46 ? 5.941 1.279 -25.5 1 91.94 46 THR B N 1
ATOM 2809 C CA . THR B 1 46 ? 4.773 1.366 -24.641 1 91.94 46 THR B CA 1
ATOM 2810 C C . THR B 1 46 ? 3.576 1.928 -25.406 1 91.94 46 THR B C 1
ATOM 2812 O O . THR B 1 46 ? 2.459 1.421 -25.281 1 91.94 46 THR B O 1
ATOM 2815 N N . TRP B 1 47 ? 3.822 2.902 -26.188 1 92.19 47 TRP B N 1
ATOM 2816 C CA . TRP B 1 47 ? 2.754 3.508 -26.969 1 92.19 47 TRP B CA 1
ATOM 2817 C C . TRP B 1 47 ? 2.227 2.531 -28.016 1 92.19 47 TRP B C 1
ATOM 2819 O O . TRP B 1 47 ? 1.018 2.461 -28.266 1 92.19 47 TRP B O 1
ATOM 2829 N N . GLN B 1 48 ? 3.082 1.814 -28.609 1 90.88 48 GLN B N 1
ATOM 2830 C CA . GLN B 1 48 ? 2.682 0.825 -29.609 1 90.88 48 GLN B CA 1
ATOM 2831 C C . GLN B 1 48 ? 1.785 -0.245 -28.984 1 90.88 48 GLN B C 1
ATOM 2833 O O . GLN B 1 48 ? 0.762 -0.614 -29.578 1 90.88 48 GLN B O 1
ATOM 2838 N N . GLN B 1 49 ? 2.203 -0.676 -27.859 1 90.69 49 GLN B N 1
ATOM 2839 C CA . GLN B 1 49 ? 1.405 -1.707 -27.203 1 90.69 49 GLN B CA 1
ATOM 2840 C C . GLN B 1 49 ? 0.078 -1.141 -26.703 1 90.69 49 GLN B C 1
ATOM 2842 O O . GLN B 1 49 ? -0.932 -1.847 -26.688 1 90.69 49 GLN B O 1
ATOM 2847 N N . PHE B 1 50 ? 0.106 0.071 -26.359 1 92.75 50 PHE B N 1
ATOM 2848 C CA . PHE B 1 50 ? -1.145 0.721 -25.984 1 92.75 50 PHE B CA 1
ATOM 2849 C C . PHE B 1 50 ? -2.135 0.698 -27.156 1 92.75 50 PHE B C 1
ATOM 2851 O O . PHE B 1 50 ? -3.309 0.376 -26.969 1 92.75 50 PHE B O 1
ATOM 2858 N N . THR B 1 51 ? -1.673 0.985 -28.297 1 91.75 51 THR B N 1
ATOM 2859 C CA . THR B 1 51 ? -2.52 0.996 -29.484 1 91.75 51 THR B CA 1
ATOM 2860 C C . THR B 1 51 ? -3.002 -0.414 -29.812 1 91.75 51 THR B C 1
ATOM 2862 O O . THR B 1 51 ? -4.141 -0.598 -30.25 1 91.75 51 THR B O 1
ATOM 2865 N N . ASN B 1 52 ? -2.109 -1.354 -29.578 1 90.81 52 ASN B N 1
ATOM 2866 C CA . ASN B 1 52 ? -2.498 -2.744 -29.797 1 90.81 52 ASN B CA 1
ATOM 2867 C C . ASN B 1 52 ? -3.633 -3.162 -28.875 1 90.81 52 ASN B C 1
ATOM 2869 O O . ASN B 1 52 ? -4.551 -3.873 -29.281 1 90.81 52 ASN B O 1
ATOM 2873 N N . LEU B 1 53 ? -3.541 -2.711 -27.688 1 90.81 53 LEU B N 1
ATOM 2874 C CA . LEU B 1 53 ? -4.559 -3.061 -26.703 1 90.81 53 LEU B CA 1
ATOM 2875 C C . LEU B 1 53 ? -5.895 -2.402 -27.047 1 90.81 53 LEU B C 1
ATOM 2877 O O . LEU B 1 53 ? -6.953 -3 -26.844 1 90.81 53 LEU B O 1
ATOM 2881 N N . ILE B 1 54 ? -5.812 -1.241 -27.625 1 90.69 54 ILE B N 1
ATOM 2882 C CA . ILE B 1 54 ? -7.027 -0.545 -28.047 1 90.69 54 ILE B CA 1
ATOM 2883 C C . ILE B 1 54 ? -7.645 -1.25 -29.25 1 90.69 54 ILE B C 1
ATOM 2885 O O . ILE B 1 54 ? -8.867 -1.378 -29.344 1 90.69 54 ILE B O 1
ATOM 2889 N N . GLU B 1 55 ? -6.797 -1.684 -30.094 1 89.56 55 GLU B N 1
ATOM 2890 C CA . GLU B 1 55 ? -7.266 -2.42 -31.25 1 89.56 55 GLU B CA 1
ATOM 2891 C C . GLU B 1 55 ? -7.914 -3.742 -30.859 1 89.56 55 GLU B C 1
ATOM 2893 O O . GLU B 1 55 ? -8.914 -4.152 -31.438 1 89.56 55 GLU B O 1
ATOM 2898 N N . GLU B 1 56 ? -7.301 -4.359 -29.891 1 88.31 56 GLU B N 1
ATOM 2899 C CA . GLU B 1 56 ? -7.879 -5.594 -29.375 1 88.31 56 GLU B CA 1
ATOM 2900 C C . GLU B 1 56 ? -9.273 -5.352 -28.797 1 88.31 56 GLU B C 1
ATOM 2902 O O . GLU B 1 56 ? -10.164 -6.188 -28.938 1 88.31 56 GLU B O 1
ATOM 2907 N N . TYR B 1 57 ? -9.445 -4.277 -28.203 1 86.88 57 TYR B N 1
ATOM 2908 C CA . TYR B 1 57 ? -10.742 -3.908 -27.641 1 86.88 57 TYR B CA 1
ATOM 2909 C C . TYR B 1 57 ? -11.773 -3.711 -28.75 1 86.88 57 TYR B C 1
ATOM 2911 O O . TYR B 1 57 ? -12.898 -4.199 -28.641 1 86.88 57 TYR B O 1
ATOM 2919 N N . GLN B 1 58 ? -11.328 -3.084 -29.781 1 87.38 58 GLN B N 1
ATOM 2920 C CA . GLN B 1 58 ? -12.242 -2.818 -30.891 1 87.38 58 GLN B CA 1
ATOM 2921 C C . GLN B 1 58 ? -12.625 -4.109 -31.609 1 87.38 58 GLN B C 1
ATOM 2923 O O . GLN B 1 58 ? -13.789 -4.297 -31.969 1 87.38 58 GLN B O 1
ATOM 2928 N N . GLN B 1 59 ? -11.656 -4.949 -31.688 1 87.25 59 GLN B N 1
ATOM 2929 C CA . GLN B 1 59 ? -11.914 -6.23 -32.344 1 87.25 59 GLN B CA 1
ATOM 2930 C C . GLN B 1 59 ? -12.867 -7.086 -31.5 1 87.25 59 GLN B C 1
ATOM 2932 O O . GLN B 1 59 ? -13.742 -7.758 -32.031 1 87.25 59 GLN B O 1
ATOM 2937 N N . GLU B 1 60 ? -12.641 -7.059 -30.203 1 85.69 60 GLU B N 1
ATOM 2938 C CA . GLU B 1 60 ? -13.5 -7.832 -29.312 1 85.69 60 GLU B CA 1
ATOM 2939 C C . GLU B 1 60 ? -14.93 -7.297 -29.328 1 85.69 60 GLU B C 1
ATOM 2941 O O . GLU B 1 60 ? -15.883 -8.07 -29.219 1 85.69 60 GLU B O 1
ATOM 2946 N N . LYS B 1 61 ? -15.055 -6.055 -29.453 1 84.75 61 LYS B N 1
ATOM 2947 C CA . LYS B 1 61 ? -16.391 -5.461 -29.531 1 84.75 61 LYS B CA 1
ATOM 2948 C C . LYS B 1 61 ? -17.109 -5.891 -30.812 1 84.75 61 LYS B C 1
ATOM 2950 O O . LYS B 1 61 ? -18.312 -6.141 -30.797 1 84.75 61 LYS B O 1
ATOM 2955 N N . VAL B 1 62 ? -16.375 -5.973 -31.812 1 86.56 62 VAL B N 1
ATOM 2956 C CA . VAL B 1 62 ? -16.938 -6.406 -33.094 1 86.56 62 VAL B CA 1
ATOM 2957 C C . VAL B 1 62 ? -17.359 -7.871 -33 1 86.56 62 VAL B C 1
ATOM 2959 O O . VAL B 1 62 ? -18.438 -8.25 -33.469 1 86.56 62 VAL B O 1
ATOM 2962 N N . ARG B 1 63 ? -16.5 -8.641 -32.344 1 86.75 63 ARG B N 1
ATOM 2963 C CA . ARG B 1 63 ? -16.812 -10.055 -32.156 1 86.75 63 ARG B CA 1
ATOM 2964 C C . ARG B 1 63 ? -18.047 -10.234 -31.297 1 86.75 63 ARG B C 1
ATOM 2966 O O . ARG B 1 63 ? -18.891 -11.102 -31.562 1 86.75 63 ARG B O 1
ATOM 2973 N N . GLU B 1 64 ? -18.125 -9.492 -30.312 1 86.19 64 GLU B N 1
ATOM 2974 C CA . GLU B 1 64 ? -19.297 -9.531 -29.438 1 86.19 64 GLU B CA 1
ATOM 2975 C C . GLU B 1 64 ? -20.562 -9.156 -30.188 1 86.19 64 GLU B C 1
ATOM 2977 O O . GLU B 1 64 ? -21.594 -9.805 -30.031 1 86.19 64 GLU B O 1
ATOM 2982 N N . GLN B 1 65 ? -20.484 -8.133 -30.953 1 86.31 65 GLN B N 1
ATOM 2983 C CA . GLN B 1 65 ? -21.641 -7.699 -31.734 1 86.31 65 GLN B CA 1
ATOM 2984 C C . GLN B 1 65 ? -22.078 -8.781 -32.719 1 86.31 65 GLN B C 1
ATOM 2986 O O . GLN B 1 65 ? -23.266 -9.023 -32.875 1 86.31 65 GLN B O 1
ATOM 2991 N N . LYS B 1 66 ? -21.062 -9.383 -33.219 1 87.31 66 LYS B N 1
ATOM 2992 C CA . LYS B 1 66 ? -21.375 -10.453 -34.156 1 87.31 66 LYS B CA 1
ATOM 2993 C C . LYS B 1 66 ? -22.016 -11.641 -33.469 1 87.31 66 LYS B C 1
ATOM 2995 O O . LYS B 1 66 ? -22.922 -12.273 -34.031 1 87.31 66 LYS B O 1
ATOM 3000 N N . PHE B 1 67 ? -21.516 -11.914 -32.312 1 87.38 67 PHE B N 1
ATOM 3001 C CA . PHE B 1 67 ? -22.062 -13.008 -31.516 1 87.38 67 PHE B CA 1
ATOM 3002 C C . PHE B 1 67 ? -23.531 -12.766 -31.219 1 87.38 67 PHE B C 1
ATOM 3004 O O . PHE B 1 67 ? -24.359 -13.656 -31.391 1 87.38 67 PHE B O 1
ATOM 3011 N N . TYR B 1 68 ? -23.875 -11.609 -30.75 1 87.5 68 TYR B N 1
ATOM 3012 C CA . TYR B 1 68 ? -25.25 -11.305 -30.406 1 87.5 68 TYR B CA 1
ATOM 3013 C C . TYR B 1 68 ? -26.125 -11.211 -31.641 1 87.5 68 TYR B C 1
ATOM 3015 O O . TYR B 1 68 ? -27.312 -11.57 -31.609 1 87.5 68 TYR B O 1
ATOM 3023 N N . GLU B 1 69 ? -25.531 -10.742 -32.719 1 88.88 69 GLU B N 1
ATOM 3024 C CA . GLU B 1 69 ? -26.266 -10.695 -33.969 1 88.88 69 GLU B CA 1
ATOM 3025 C C . GLU B 1 69 ? -26.609 -12.102 -34.469 1 88.88 69 GLU B C 1
ATOM 3027 O O . GLU B 1 69 ? -27.734 -12.352 -34.938 1 88.88 69 GLU B O 1
ATOM 3032 N N . GLN B 1 70 ? -25.641 -12.945 -34.344 1 89.12 70 GLN B N 1
ATOM 3033 C CA . GLN B 1 70 ? -25.875 -14.336 -34.75 1 89.12 70 GLN B CA 1
ATOM 3034 C C . GLN B 1 70 ? -26.922 -15 -33.844 1 89.12 70 GLN B C 1
ATOM 3036 O O . GLN B 1 70 ? -27.75 -15.781 -34.312 1 89.12 70 GLN B O 1
ATOM 3041 N N . GLN B 1 71 ? -26.781 -14.695 -32.562 1 89.19 71 GLN B N 1
ATOM 3042 C CA . GLN B 1 71 ? -27.766 -15.227 -31.625 1 89.19 71 GLN B CA 1
ATOM 3043 C C . GLN B 1 71 ? -29.172 -14.719 -31.969 1 89.19 71 GLN B C 1
ATOM 3045 O O . GLN B 1 71 ? -30.141 -15.469 -31.875 1 89.19 71 GLN B O 1
ATOM 3050 N N . ARG B 1 72 ? -29.266 -13.453 -32.312 1 88.19 72 ARG B N 1
ATOM 3051 C CA . ARG B 1 72 ? -30.547 -12.875 -32.688 1 88.19 72 ARG B CA 1
ATOM 3052 C C . ARG B 1 72 ? -31.125 -13.57 -33.906 1 88.19 72 ARG B C 1
ATOM 3054 O O . ARG B 1 72 ? -32.312 -13.898 -33.938 1 88.19 72 ARG B O 1
ATOM 3061 N N . ILE B 1 73 ? -30.266 -13.781 -34.875 1 90.38 73 ILE B N 1
ATOM 3062 C CA . ILE B 1 73 ? -30.688 -14.422 -36.094 1 90.38 73 ILE B CA 1
ATOM 3063 C C . ILE B 1 73 ? -31.141 -15.852 -35.812 1 90.38 73 ILE B C 1
ATOM 3065 O O . ILE B 1 73 ? -32.156 -16.297 -36.344 1 90.38 73 ILE B O 1
ATOM 3069 N N . ARG B 1 74 ? -30.406 -16.5 -34.906 1 89.19 74 ARG B N 1
ATOM 3070 C CA . ARG B 1 74 ? -30.734 -17.891 -34.562 1 89.19 74 ARG B CA 1
ATOM 3071 C C . ARG B 1 74 ? -32.062 -17.953 -33.812 1 89.19 74 ARG B C 1
ATOM 3073 O O . ARG B 1 74 ? -32.875 -18.844 -34.031 1 89.19 74 ARG B O 1
ATOM 3080 N N . ASN B 1 75 ? -32.188 -17.078 -32.875 1 89.62 75 ASN B N 1
ATOM 3081 C CA . ASN B 1 75 ? -33.438 -17.031 -32.094 1 89.62 75 ASN B CA 1
ATOM 3082 C C . ASN B 1 75 ? -34.625 -16.688 -32.969 1 89.62 75 ASN B C 1
ATOM 3084 O O . ASN B 1 75 ? -35.719 -17.25 -32.75 1 89.62 75 ASN B O 1
ATOM 3088 N N . GLU B 1 76 ? -34.469 -15.758 -33.875 1 89.25 76 GLU B N 1
ATOM 3089 C CA . GLU B 1 76 ? -35.562 -15.398 -34.781 1 89.25 76 GLU B CA 1
ATOM 3090 C C . GLU B 1 76 ? -35.969 -16.578 -35.656 1 89.25 76 GLU B C 1
ATOM 3092 O O . GLU B 1 76 ? -37.156 -16.812 -35.875 1 89.25 76 GLU B O 1
ATOM 3097 N N . LYS B 1 77 ? -35 -17.281 -36.094 1 90.31 77 LYS B N 1
ATOM 3098 C CA . LYS B 1 77 ? -35.281 -18.469 -36.906 1 90.31 77 LYS B CA 1
ATOM 3099 C C . LYS B 1 77 ? -36 -19.531 -36.094 1 90.31 77 LYS B C 1
ATOM 3101 O O . LYS B 1 77 ? -36.938 -20.188 -36.594 1 90.31 77 LYS B O 1
ATOM 3106 N N . LYS B 1 78 ? -35.562 -19.719 -34.812 1 89.12 78 LYS B N 1
ATOM 3107 C CA . LYS B 1 78 ? -36.188 -20.688 -33.938 1 89.12 78 LYS B CA 1
ATOM 3108 C C . LYS B 1 78 ? -37.656 -20.312 -33.656 1 89.12 78 LYS B C 1
ATOM 3110 O O . LYS B 1 78 ? -38.531 -21.188 -33.625 1 89.12 78 LYS B O 1
ATOM 3115 N N . LEU B 1 79 ? -37.875 -19.016 -33.5 1 89.12 79 LEU B N 1
ATOM 3116 C CA . LEU B 1 79 ? -39.219 -18.547 -33.188 1 89.12 79 LEU B CA 1
ATOM 3117 C C . LEU B 1 79 ? -40.094 -18.656 -34.438 1 89.12 79 LEU B C 1
ATOM 3119 O O . LEU B 1 79 ? -41.312 -18.844 -34.312 1 89.12 79 LEU B O 1
ATOM 3123 N N . GLN B 1 80 ? -39.531 -18.5 -35.625 1 89.25 80 GLN B N 1
ATOM 3124 C CA . GLN B 1 80 ? -40.281 -18.672 -36.844 1 89.25 80 GLN B CA 1
ATOM 3125 C C . GLN B 1 80 ? -40.75 -20.125 -37.031 1 89.25 80 GLN B C 1
ATOM 3127 O O . GLN B 1 80 ? -41.844 -20.391 -37.5 1 89.25 80 GLN B O 1
ATOM 3132 N N . GLU B 1 81 ? -39.969 -21.062 -36.5 1 89.75 81 GLU B N 1
ATOM 3133 C CA . GLU B 1 81 ? -40.25 -22.484 -36.625 1 89.75 81 GLU B CA 1
ATOM 3134 C C . GLU B 1 81 ? -41.219 -22.938 -35.531 1 89.75 81 GLU B C 1
ATOM 3136 O O . GLU B 1 81 ? -42.125 -23.719 -35.75 1 89.75 81 GLU B O 1
ATOM 3141 N N . ASN B 1 82 ? -40.906 -22.375 -34.375 1 88.31 82 ASN B N 1
ATOM 3142 C CA . ASN B 1 82 ? -41.75 -22.656 -33.219 1 88.31 82 ASN B CA 1
ATOM 3143 C C . ASN B 1 82 ? -42.031 -21.391 -32.406 1 88.31 82 ASN B C 1
ATOM 3145 O O . ASN B 1 82 ? -41.188 -20.984 -31.594 1 88.31 82 ASN B O 1
ATOM 3149 N N . PRO B 1 83 ? -43.188 -20.828 -32.594 1 87.56 83 PRO B N 1
ATOM 3150 C CA . PRO B 1 83 ? -43.5 -19.578 -31.906 1 87.56 83 PRO B CA 1
ATOM 3151 C C . PRO B 1 83 ? -43.469 -19.688 -30.391 1 87.56 83 PRO B C 1
ATOM 3153 O O . PRO B 1 83 ? -43.312 -18.688 -29.688 1 87.56 83 PRO B O 1
ATOM 3156 N N . ASN B 1 84 ? -43.562 -20.922 -29.906 1 86.62 84 ASN B N 1
ATOM 3157 C CA . ASN B 1 84 ? -43.562 -21.109 -28.453 1 86.62 84 ASN B CA 1
ATOM 3158 C C . ASN B 1 84 ? -42.219 -21.578 -27.938 1 86.62 84 ASN B C 1
ATOM 3160 O O . ASN B 1 84 ? -42.125 -22.078 -26.828 1 86.62 84 ASN B O 1
ATOM 3164 N N . ALA B 1 85 ? -41.156 -21.469 -28.812 1 84.88 85 ALA B N 1
ATOM 3165 C CA . ALA B 1 85 ? -39.844 -21.953 -28.438 1 84.88 85 ALA B CA 1
ATOM 3166 C C . ALA B 1 8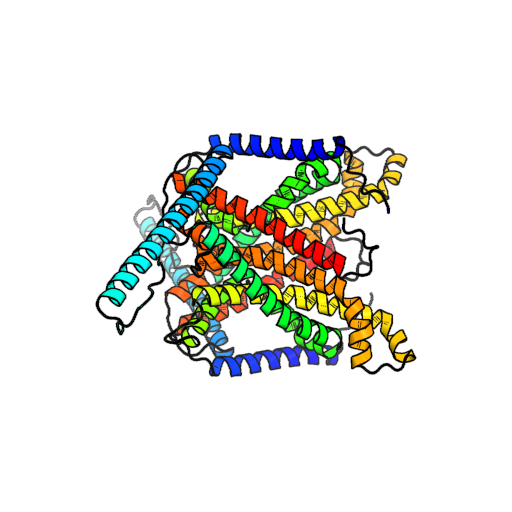5 ? -39.25 -21.125 -27.297 1 84.88 85 ALA B C 1
ATOM 3168 O O . ALA B 1 85 ? -39.469 -19.906 -27.234 1 84.88 85 ALA B O 1
ATOM 3169 N N . LYS B 1 86 ? -38.656 -21.734 -26.266 1 82.94 86 LYS B N 1
ATOM 3170 C CA . LYS B 1 86 ? -37.969 -21.047 -25.172 1 82.94 86 LYS B CA 1
ATOM 3171 C C . LYS B 1 86 ? -36.625 -20.484 -25.625 1 82.94 86 LYS B C 1
ATOM 3173 O O . LYS B 1 86 ? -35.75 -21.234 -26.062 1 82.94 86 LYS B O 1
ATOM 3178 N N . ILE B 1 87 ? -36.531 -19.109 -25.781 1 81.81 87 ILE B N 1
ATOM 3179 C CA . ILE B 1 87 ? -35.312 -18.422 -26.219 1 81.81 87 ILE B CA 1
ATOM 3180 C C . ILE B 1 87 ? -34.375 -18.234 -25.016 1 81.81 87 ILE B C 1
ATOM 3182 O O . ILE B 1 87 ? -34.812 -17.844 -23.938 1 81.81 87 ILE B O 1
ATOM 3186 N N . VAL B 1 88 ? -33.219 -18.859 -25.172 1 78.31 88 VAL B N 1
ATOM 3187 C CA . VAL B 1 88 ? -32.219 -18.672 -24.141 1 78.31 88 VAL B CA 1
ATOM 3188 C C . VAL B 1 88 ? -31.109 -17.75 -24.641 1 78.31 88 VAL B C 1
ATOM 3190 O O . VAL B 1 88 ? -30.516 -18 -25.703 1 78.31 88 VAL B O 1
ATOM 3193 N N . TRP B 1 89 ? -30.969 -16.562 -24.141 1 78.69 89 TRP B N 1
ATOM 3194 C CA . TRP B 1 89 ? -29.891 -15.656 -24.469 1 78.69 89 TRP B CA 1
ATOM 3195 C C . TRP B 1 89 ? -28.625 -16 -23.703 1 78.69 89 TRP B C 1
ATOM 3197 O O . TRP B 1 89 ? -28.641 -16.062 -22.469 1 78.69 89 TRP B O 1
ATOM 3207 N N . ARG B 1 90 ? -27.641 -16.391 -24.547 1 77.56 90 ARG B N 1
ATOM 3208 C CA . ARG B 1 90 ? -26.344 -16.672 -23.938 1 77.56 90 ARG B CA 1
ATOM 3209 C C . ARG B 1 90 ? -25.5 -15.422 -23.859 1 77.56 90 ARG B C 1
ATOM 3211 O O . ARG B 1 90 ? -25.5 -14.594 -24.781 1 77.56 90 ARG B O 1
ATOM 3218 N N . GLU B 1 91 ? -24.906 -15.156 -22.719 1 76.25 91 GLU B N 1
ATOM 3219 C CA . GLU B 1 91 ? -24.031 -14 -22.562 1 76.25 91 GLU B CA 1
ATOM 3220 C C . GLU B 1 91 ? -22.656 -14.266 -23.172 1 76.25 91 GLU B C 1
ATOM 3222 O O . GLU B 1 91 ? -22.172 -15.398 -23.156 1 76.25 91 GLU B O 1
ATOM 3227 N N . TYR B 1 92 ? -22.281 -13.227 -23.969 1 76.62 92 TYR B N 1
ATOM 3228 C CA . TYR B 1 92 ? -20.953 -13.32 -24.594 1 76.62 92 TYR B CA 1
ATOM 3229 C C . TYR B 1 92 ? -19.875 -13.508 -23.531 1 76.62 92 TYR B C 1
ATOM 3231 O O . TYR B 1 92 ? -19.766 -12.719 -22.594 1 76.62 92 TYR B O 1
ATOM 3239 N N . ARG B 1 93 ? -19.234 -14.664 -23.562 1 68.69 93 ARG B N 1
ATOM 3240 C CA . ARG B 1 93 ? -18.188 -14.969 -22.594 1 68.69 93 ARG B CA 1
ATOM 3241 C C . ARG B 1 93 ? -16.812 -14.773 -23.219 1 68.69 93 ARG B C 1
ATOM 3243 O O . ARG B 1 93 ? -16.016 -15.719 -23.312 1 68.69 93 ARG B O 1
ATOM 3250 N N . GLY B 1 94 ? -16.656 -13.555 -23.797 1 71.38 94 GLY B N 1
ATOM 3251 C CA . GLY B 1 94 ? -15.32 -13.32 -24.328 1 71.38 94 GLY B CA 1
ATOM 3252 C C . GLY B 1 94 ? -14.305 -12.945 -23.266 1 71.38 94 GLY B C 1
ATOM 3253 O O . GLY B 1 94 ? -14.664 -12.719 -22.109 1 71.38 94 GLY B O 1
ATOM 3254 N N . MET B 1 95 ? -13.062 -13.031 -23.562 1 78.44 95 MET B N 1
ATOM 3255 C CA . MET B 1 95 ? -11.984 -12.664 -22.656 1 78.44 95 MET B CA 1
ATOM 3256 C C . MET B 1 95 ? -12.055 -11.18 -22.297 1 78.44 95 MET B C 1
ATOM 3258 O O . MET B 1 95 ? -12.336 -10.352 -23.156 1 78.44 95 MET B O 1
ATOM 3262 N N . PRO B 1 96 ? -12.023 -10.875 -21.125 1 83.75 96 PRO B N 1
ATOM 3263 C CA . PRO B 1 96 ? -12.047 -9.461 -20.766 1 83.75 96 PRO B CA 1
ATOM 3264 C C . PRO B 1 96 ? -10.945 -8.656 -21.438 1 83.75 96 PRO B C 1
ATOM 3266 O O . PRO B 1 96 ? -9.812 -9.125 -21.562 1 83.75 96 PRO B O 1
ATOM 3269 N N . THR B 1 97 ? -11.398 -7.512 -22.016 1 89.06 97 THR B N 1
ATOM 3270 C CA . THR B 1 97 ? -10.461 -6.602 -22.672 1 89.06 97 THR B CA 1
ATOM 3271 C C . THR B 1 97 ? -9.742 -5.738 -21.641 1 89.06 97 THR B C 1
ATOM 3273 O O . THR B 1 97 ? -10.078 -5.766 -20.453 1 89.06 97 THR B O 1
ATOM 3276 N N . TYR B 1 98 ? -8.758 -5.012 -22.141 1 93.56 98 TYR B N 1
ATOM 3277 C CA . TYR B 1 98 ? -7.973 -4.125 -21.281 1 93.56 98 TYR B CA 1
ATOM 3278 C C . TYR B 1 98 ? -8.859 -3.072 -20.641 1 93.56 98 TYR B C 1
ATOM 3280 O O . TYR B 1 98 ? -8.727 -2.791 -19.438 1 93.56 98 TYR B O 1
ATOM 3288 N N . LEU B 1 99 ? -9.828 -2.545 -21.328 1 92.75 99 LEU B N 1
ATOM 3289 C CA . LEU B 1 99 ? -10.734 -1.535 -20.812 1 92.75 99 LEU B CA 1
ATOM 3290 C C . LEU B 1 99 ? -11.688 -2.141 -19.781 1 92.75 99 LEU B C 1
ATOM 3292 O O . LEU B 1 99 ? -12.07 -1.475 -18.812 1 92.75 99 LEU B O 1
ATOM 3296 N N . ASP B 1 100 ? -12.039 -3.367 -20 1 92.31 100 ASP B N 1
ATOM 3297 C CA . ASP B 1 100 ? -12.859 -4.066 -19.016 1 92.31 100 ASP B CA 1
ATOM 3298 C C . ASP B 1 100 ? -12.117 -4.23 -17.688 1 92.31 100 ASP B C 1
ATOM 3300 O O . ASP B 1 100 ? -12.711 -4.117 -16.625 1 92.31 100 ASP B O 1
ATOM 3304 N N . LYS B 1 101 ? -10.867 -4.473 -17.828 1 95 101 LYS B N 1
ATOM 3305 C CA . LYS B 1 101 ? -10.039 -4.645 -16.625 1 95 101 LYS B CA 1
ATOM 3306 C C . LYS B 1 101 ? -9.883 -3.33 -15.867 1 95 101 LYS B C 1
ATOM 3308 O O . LYS B 1 101 ? -9.875 -3.316 -14.641 1 95 101 LYS B O 1
ATOM 3313 N N . ILE B 1 102 ? -9.828 -2.26 -16.641 1 96.25 102 ILE B N 1
ATOM 3314 C CA . ILE B 1 102 ? -9.766 -0.936 -16.031 1 96.25 102 ILE B CA 1
ATOM 3315 C C . ILE B 1 102 ? -11.062 -0.654 -15.266 1 96.25 102 ILE B C 1
ATOM 3317 O O . ILE B 1 102 ? -11.031 -0.201 -14.125 1 96.25 102 ILE B O 1
ATOM 3321 N N . GLN B 1 103 ? -12.164 -0.949 -15.883 1 95.75 103 GLN B N 1
ATOM 3322 C CA . GLN B 1 103 ? -13.461 -0.713 -15.258 1 95.75 103 GLN B CA 1
ATOM 3323 C C . GLN B 1 103 ? -13.633 -1.559 -14 1 95.75 103 GLN B C 1
ATOM 3325 O O . GLN B 1 103 ? -14.18 -1.089 -13 1 95.75 103 GLN B O 1
ATOM 3330 N N . ARG B 1 104 ? -13.18 -2.766 -14.109 1 95.44 104 ARG B N 1
ATOM 3331 C CA . ARG B 1 104 ? -13.25 -3.658 -12.961 1 95.44 104 ARG B CA 1
ATOM 3332 C C . ARG B 1 104 ? -12.461 -3.094 -11.781 1 95.44 104 ARG B C 1
ATOM 3334 O O . ARG B 1 104 ? -12.945 -3.109 -10.641 1 95.44 104 ARG B O 1
ATOM 3341 N N . SER B 1 105 ? -11.281 -2.637 -12.039 1 97.56 105 SER B N 1
ATOM 3342 C CA . SER B 1 105 ? -10.469 -2.035 -10.992 1 97.56 105 SER B CA 1
ATOM 3343 C C . SER B 1 105 ? -11.148 -0.806 -10.398 1 97.56 105 SER B C 1
ATOM 3345 O O . SER B 1 105 ? -11.156 -0.623 -9.18 1 97.56 105 SER B O 1
ATOM 3347 N N . LEU B 1 106 ? -11.758 -0.011 -11.242 1 97.88 106 LEU B N 1
ATOM 3348 C CA . LEU B 1 106 ? -12.406 1.217 -10.789 1 97.88 106 LEU B CA 1
ATOM 3349 C C . LEU B 1 106 ? -13.625 0.904 -9.93 1 97.88 106 LEU B C 1
ATOM 3351 O O . LEU B 1 106 ? -13.852 1.553 -8.906 1 97.88 106 LEU B O 1
ATOM 3355 N N . ILE B 1 107 ? -14.367 -0.074 -10.312 1 97.25 107 ILE B N 1
ATOM 3356 C CA . ILE B 1 107 ? -15.547 -0.466 -9.555 1 97.25 107 ILE B CA 1
ATOM 3357 C C . ILE B 1 107 ? -15.133 -1.065 -8.219 1 97.25 107 ILE B C 1
ATOM 3359 O O . ILE B 1 107 ? -15.758 -0.794 -7.188 1 97.25 107 ILE B O 1
ATOM 3363 N N . THR B 1 108 ? -14.117 -1.844 -8.273 1 96.94 108 THR B N 1
ATOM 3364 C CA . THR B 1 108 ? -13.656 -2.504 -7.059 1 96.94 108 THR B CA 1
ATOM 3365 C C . THR B 1 108 ? -13.148 -1.481 -6.047 1 96.94 108 THR B C 1
ATOM 3367 O O . THR B 1 108 ? -13.484 -1.551 -4.863 1 96.94 108 THR B O 1
ATOM 3370 N N . VAL B 1 109 ? -12.328 -0.546 -6.5 1 97.31 109 VAL B N 1
ATOM 3371 C CA . VAL B 1 109 ? -11.773 0.45 -5.59 1 97.31 109 VAL B CA 1
ATOM 3372 C C . VAL B 1 109 ? -12.891 1.356 -5.078 1 97.31 109 VAL B C 1
ATOM 3374 O O . VAL B 1 109 ? -12.906 1.736 -3.904 1 97.31 109 VAL B O 1
ATOM 3377 N N . ALA B 1 110 ? -13.812 1.716 -5.941 1 97.31 110 ALA B N 1
ATOM 3378 C CA . ALA B 1 110 ? -14.93 2.566 -5.547 1 97.31 110 ALA B CA 1
ATOM 3379 C C . ALA B 1 110 ? -15.797 1.875 -4.496 1 97.31 110 ALA B C 1
ATOM 3381 O O . ALA B 1 110 ? -16.203 2.496 -3.514 1 97.31 110 ALA B O 1
ATOM 3382 N N . SER B 1 111 ? -16.062 0.649 -4.734 1 97.19 111 SER B N 1
ATOM 3383 C CA . SER B 1 111 ? -16.906 -0.108 -3.812 1 97.19 111 SER B CA 1
ATOM 3384 C C . SER B 1 111 ? -16.234 -0.247 -2.447 1 97.19 111 SER B C 1
ATOM 3386 O O . SER B 1 111 ? -16.875 -0.031 -1.415 1 97.19 111 SER B O 1
ATOM 3388 N N . GLY B 1 112 ? -15.023 -0.647 -2.432 1 97.25 112 GLY B N 1
ATOM 3389 C CA . GLY B 1 112 ? -14.305 -0.768 -1.177 1 97.25 112 GLY B CA 1
ATOM 3390 C C . GLY B 1 112 ? -14.148 0.552 -0.445 1 97.25 112 GLY B C 1
ATOM 3391 O O . GLY B 1 112 ? -14.336 0.618 0.771 1 97.25 112 GLY B O 1
ATOM 3392 N N . PHE B 1 113 ? -13.797 1.596 -1.206 1 97.31 113 PHE B N 1
ATOM 3393 C CA . PHE B 1 113 ? -13.609 2.93 -0.647 1 97.31 113 PHE B CA 1
ATOM 3394 C C . PHE B 1 113 ? -14.906 3.449 -0.04 1 97.31 113 PHE B C 1
ATOM 3396 O O . PHE B 1 113 ? -14.906 3.988 1.068 1 97.31 113 PHE B O 1
ATOM 3403 N N . LEU B 1 114 ? -15.969 3.287 -0.76 1 97.19 114 LEU B N 1
ATOM 3404 C CA . LEU B 1 114 ? -17.266 3.777 -0.289 1 97.19 114 LEU B CA 1
ATOM 3405 C C . LEU B 1 114 ? -17.719 3.008 0.947 1 97.19 114 LEU B C 1
ATOM 3407 O O . LEU B 1 114 ? -18.203 3.604 1.909 1 97.19 114 LEU B O 1
ATOM 3411 N N . LEU B 1 115 ? -17.578 1.736 0.901 1 96.94 115 LEU B N 1
ATOM 3412 C CA . LEU B 1 115 ? -17.953 0.923 2.053 1 96.94 115 LEU B CA 1
ATOM 3413 C C . LEU B 1 115 ? -17.094 1.265 3.264 1 96.94 115 LEU B C 1
ATOM 3415 O O . LEU B 1 115 ? -17.594 1.365 4.383 1 96.94 115 LEU B O 1
ATOM 3419 N N . GLY B 1 116 ? -15.797 1.386 3.057 1 97.06 116 GLY B N 1
ATOM 3420 C CA . GLY B 1 116 ? -14.898 1.781 4.129 1 97.06 116 GLY B CA 1
ATOM 3421 C C . GLY B 1 116 ? -15.219 3.15 4.703 1 97.06 116 GLY B C 1
ATOM 3422 O O . GLY B 1 116 ? -15.195 3.34 5.918 1 97.06 116 GLY B O 1
ATOM 3423 N N . SER B 1 117 ? -15.539 4.047 3.832 1 96 117 SER B N 1
ATOM 3424 C CA . SER B 1 117 ? -15.875 5.402 4.258 1 96 117 SER B CA 1
ATOM 3425 C C . SER B 1 117 ? -17.172 5.426 5.055 1 96 117 SER B C 1
ATOM 3427 O O . SER B 1 117 ? -17.312 6.184 6.016 1 96 117 SER B O 1
ATOM 3429 N N . LEU B 1 118 ? -18.141 4.621 4.594 1 96.38 118 LEU B N 1
ATOM 3430 C CA . LEU B 1 118 ? -19.438 4.551 5.266 1 96.38 118 LEU B CA 1
ATOM 3431 C C . LEU B 1 118 ? -19.281 4.07 6.703 1 96.38 118 LEU B C 1
ATOM 3433 O O . LEU B 1 118 ? -20.047 4.457 7.582 1 96.38 118 LEU B O 1
ATOM 3437 N N . ILE B 1 119 ? -18.281 3.322 6.934 1 96.25 119 ILE B N 1
ATOM 3438 C CA . ILE B 1 119 ? -18.031 2.797 8.273 1 96.25 119 ILE B CA 1
ATOM 3439 C C . ILE B 1 119 ? -17.109 3.748 9.031 1 96.25 119 ILE B C 1
ATOM 3441 O O . ILE B 1 119 ? -17.359 4.066 10.195 1 96.25 119 ILE B O 1
ATOM 3445 N N . ALA B 1 120 ? -16.094 4.23 8.406 1 96.56 120 ALA B N 1
ATOM 3446 C CA . ALA B 1 120 ? -15.039 5.012 9.039 1 96.56 120 ALA B CA 1
ATOM 3447 C C . ALA B 1 120 ? -15.562 6.371 9.5 1 96.56 120 ALA B C 1
ATOM 3449 O O . ALA B 1 120 ? -15.172 6.863 10.562 1 96.56 120 ALA B O 1
ATOM 3450 N N . ILE B 1 121 ? -16.406 6.988 8.719 1 93.94 121 ILE B N 1
ATOM 3451 C CA . ILE B 1 121 ? -16.891 8.336 9.016 1 93.94 121 ILE B CA 1
ATOM 3452 C C . ILE B 1 121 ? -17.703 8.32 10.305 1 93.94 121 ILE B C 1
ATOM 3454 O O . ILE B 1 121 ? -17.406 9.062 11.242 1 93.94 121 ILE B O 1
ATOM 3458 N N . PRO B 1 122 ? -18.75 7.438 10.438 1 92.88 122 PRO B N 1
ATOM 3459 C CA . PRO B 1 122 ? -19.5 7.402 11.688 1 92.88 122 PRO B CA 1
ATOM 3460 C C . PRO B 1 122 ? -18.641 7.035 12.891 1 92.88 122 PRO B C 1
ATOM 3462 O O . PRO B 1 122 ? -18.812 7.602 13.969 1 92.88 122 PRO B O 1
ATOM 3465 N N . VAL B 1 123 ? -17.766 6.113 12.742 1 93.56 123 VAL B N 1
ATOM 3466 C CA . VAL B 1 123 ? -16.891 5.703 13.836 1 93.56 123 VAL B CA 1
ATOM 3467 C C . VAL B 1 123 ? -15.984 6.867 14.234 1 93.56 123 VAL B C 1
ATOM 3469 O O . VAL B 1 123 ? -15.781 7.125 15.422 1 93.56 123 VAL B O 1
ATOM 3472 N N . GLY B 1 124 ? -15.398 7.539 13.234 1 93.25 124 GLY B N 1
ATOM 3473 C CA . GLY B 1 124 ? -14.57 8.711 13.5 1 93.25 124 GLY B CA 1
ATOM 3474 C C . GLY B 1 124 ? -15.32 9.812 14.227 1 93.25 124 GLY B C 1
ATOM 3475 O O . GLY B 1 124 ? -14.773 10.438 15.133 1 93.25 124 GLY B O 1
ATOM 3476 N N . LEU B 1 125 ? -16.562 10.031 13.844 1 89.56 125 LEU B N 1
ATOM 3477 C CA . LEU B 1 125 ? -17.391 11.039 14.5 1 89.56 125 LEU B CA 1
ATOM 3478 C C . LEU B 1 125 ? -17.656 10.664 15.953 1 89.56 125 LEU B C 1
ATOM 3480 O O . LEU B 1 125 ? -17.547 11.508 16.844 1 89.56 125 LEU B O 1
ATOM 3484 N N . LEU B 1 126 ? -17.922 9.391 16.125 1 88.31 126 LEU B N 1
ATOM 3485 C CA . LEU B 1 126 ? -18.25 8.914 17.469 1 88.31 126 LEU B CA 1
ATOM 3486 C C . LEU B 1 126 ? -17.031 9.016 18.391 1 88.31 126 LEU B C 1
ATOM 3488 O O . LEU B 1 126 ? -17.156 9.445 19.547 1 88.31 126 LEU B O 1
ATOM 3492 N N . ILE B 1 127 ? -15.906 8.703 17.953 1 89.69 127 ILE B N 1
ATOM 3493 C CA . ILE B 1 127 ? -14.695 8.711 18.75 1 89.69 127 ILE B CA 1
ATOM 3494 C C . ILE B 1 127 ? -14.211 10.148 18.953 1 89.69 127 ILE B C 1
ATOM 3496 O O . ILE B 1 127 ? -13.594 10.469 19.969 1 89.69 127 ILE B O 1
ATOM 3500 N N . GLY B 1 128 ? -14.523 10.969 18.016 1 86.75 128 GLY B N 1
ATOM 3501 C CA . GLY B 1 128 ? -14.109 12.359 18.094 1 86.75 128 GLY B CA 1
ATOM 3502 C C . GLY B 1 128 ? -14.914 13.164 19.094 1 86.75 128 GLY B C 1
ATOM 3503 O O . GLY B 1 128 ? -14.406 14.133 19.672 1 86.75 128 GLY B O 1
ATOM 3504 N N . ILE B 1 129 ? -16.125 12.82 19.328 1 83.81 129 ILE B N 1
ATOM 3505 C CA . ILE B 1 129 ? -17.016 13.57 20.203 1 83.81 129 ILE B CA 1
ATOM 3506 C C . ILE B 1 129 ? -16.719 13.219 21.656 1 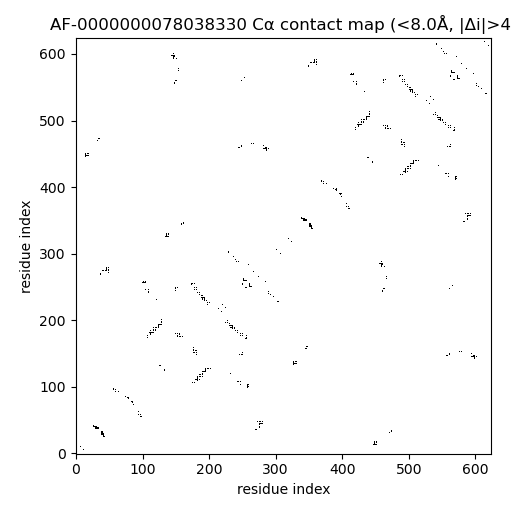83.81 129 ILE B C 1
ATOM 3508 O O . ILE B 1 129 ? -16.812 14.078 22.547 1 83.81 129 ILE B O 1
ATOM 3512 N N . SER B 1 130 ? -16.359 11.969 21.906 1 84.5 130 SER B N 1
ATOM 3513 C CA . SER B 1 130 ? -16.156 11.5 23.281 1 84.5 130 SER B CA 1
ATOM 3514 C C . SER B 1 130 ? -14.68 11.234 23.547 1 84.5 130 SER B C 1
ATOM 3516 O O . SER B 1 130 ? -14.07 10.367 22.922 1 84.5 130 SER B O 1
ATOM 3518 N N . LYS B 1 131 ? -14.172 11.859 24.531 1 83.12 131 LYS B N 1
ATOM 3519 C CA . LYS B 1 131 ? -12.781 11.648 24.922 1 83.12 131 LYS B CA 1
ATOM 3520 C C . LYS B 1 131 ? -12.57 10.242 25.469 1 83.12 131 LYS B C 1
ATOM 3522 O O . LYS B 1 131 ? -11.516 9.641 25.25 1 83.12 131 LYS B O 1
ATOM 3527 N N . THR B 1 132 ? -13.586 9.766 26.141 1 85 132 THR B N 1
ATOM 3528 C CA . THR B 1 132 ? -13.5 8.414 26.688 1 85 132 THR B CA 1
ATOM 3529 C C . THR B 1 132 ? -13.484 7.371 25.578 1 85 132 THR B C 1
ATOM 3531 O O . THR B 1 132 ? -12.719 6.41 25.641 1 85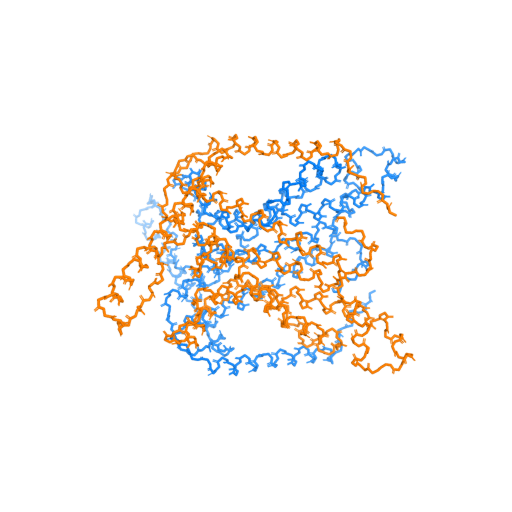 132 THR B O 1
ATOM 3534 N N . ALA B 1 133 ? -14.32 7.645 24.609 1 87.5 133 ALA B N 1
ATOM 3535 C CA . ALA B 1 133 ? -14.352 6.719 23.469 1 87.5 133 ALA B CA 1
ATOM 3536 C C . ALA B 1 133 ? -13.039 6.746 22.703 1 87.5 133 ALA B C 1
ATOM 3538 O O . ALA B 1 133 ? -12.531 5.699 22.297 1 87.5 133 ALA B O 1
ATOM 3539 N N . TYR B 1 134 ? -12.5 7.879 22.594 1 89.12 134 TYR B N 1
ATOM 3540 C CA . TYR B 1 134 ? -11.227 8.023 21.906 1 89.12 134 TYR B CA 1
ATOM 3541 C C . TYR B 1 134 ? -10.117 7.293 22.641 1 89.12 134 TYR B C 1
ATOM 3543 O O . TYR B 1 134 ? -9.336 6.551 22.031 1 89.12 134 TYR B O 1
ATOM 3551 N N . SER B 1 135 ? -10.094 7.445 23.906 1 88.81 135 SER B N 1
ATOM 3552 C CA . SER B 1 135 ? -9.047 6.836 24.719 1 88.81 135 SER B CA 1
ATOM 3553 C C . SER B 1 135 ? -9.172 5.312 24.719 1 88.81 135 SER B C 1
ATOM 3555 O O . SER B 1 135 ? -8.164 4.605 24.797 1 88.81 135 SER B O 1
ATOM 3557 N N . ALA B 1 136 ? -10.367 4.852 24.609 1 88.94 136 ALA B N 1
ATOM 3558 C CA . ALA B 1 136 ? -10.625 3.414 24.625 1 88.94 136 ALA B CA 1
ATOM 3559 C C . ALA B 1 136 ? -10.273 2.771 23.297 1 88.94 136 ALA B C 1
ATOM 3561 O O . ALA B 1 136 ? -9.75 1.657 23.25 1 88.94 136 ALA B O 1
ATOM 3562 N N . ILE B 1 137 ? -10.445 3.477 22.219 1 90.81 137 ILE B N 1
ATOM 3563 C CA . ILE B 1 137 ? -10.328 2.881 20.891 1 90.81 137 ILE B CA 1
ATOM 3564 C C . ILE B 1 137 ? -8.945 3.172 20.328 1 90.81 137 ILE B C 1
ATOM 3566 O O . ILE B 1 137 ? -8.445 2.418 19.484 1 90.81 137 ILE B O 1
ATOM 3570 N N . ASN B 1 138 ? -8.312 4.133 20.828 1 88.81 138 ASN B N 1
ATOM 3571 C CA . ASN B 1 138 ? -7.047 4.602 20.281 1 88.81 138 ASN B CA 1
ATOM 3572 C C . ASN B 1 138 ? -5.988 3.506 20.297 1 88.81 138 ASN B C 1
ATOM 3574 O O . ASN B 1 138 ? -5.293 3.289 19.312 1 88.81 138 ASN B O 1
ATOM 3578 N N . PRO B 1 139 ? -5.887 2.77 21.359 1 87.12 139 PRO B N 1
ATOM 3579 C CA . PRO B 1 139 ? -4.879 1.709 21.359 1 87.12 139 PRO B CA 1
ATOM 3580 C C . PRO B 1 139 ? -5.145 0.639 20.312 1 87.12 139 PRO B C 1
ATOM 3582 O O . PRO B 1 139 ? -4.203 0.069 19.75 1 87.12 139 PRO B O 1
ATOM 3585 N N . ILE B 1 140 ? -6.359 0.406 20.047 1 89.31 140 ILE B N 1
ATOM 3586 C CA . ILE B 1 140 ? -6.746 -0.57 19.031 1 89.31 140 ILE B CA 1
ATOM 3587 C C . ILE B 1 140 ? -6.352 -0.061 17.641 1 89.31 140 ILE B C 1
ATOM 3589 O O . ILE B 1 140 ? -5.77 -0.8 16.844 1 89.31 140 ILE B O 1
ATOM 3593 N N . ILE B 1 141 ? -6.57 1.186 17.438 1 90.38 141 ILE B N 1
ATOM 3594 C CA . ILE B 1 141 ? -6.234 1.812 16.172 1 90.38 141 ILE B CA 1
ATOM 3595 C C . ILE B 1 141 ? -4.723 1.778 15.961 1 90.38 141 ILE B C 1
ATOM 3597 O O . ILE B 1 141 ? -4.246 1.458 14.867 1 90.38 141 ILE B O 1
ATOM 3601 N N . GLN B 1 142 ? -3.943 1.983 16.953 1 87.38 142 GLN B N 1
ATOM 3602 C CA . GLN B 1 142 ? -2.49 2.078 16.875 1 87.38 142 GLN B CA 1
ATOM 3603 C C . GLN B 1 142 ? -1.869 0.731 16.516 1 87.38 142 GLN B C 1
ATOM 3605 O O . GLN B 1 142 ? -0.834 0.677 15.852 1 87.38 142 GLN B O 1
ATOM 3610 N N . VAL B 1 143 ? -2.521 -0.288 16.859 1 86.38 143 VAL B N 1
ATOM 3611 C CA . VAL B 1 143 ? -1.966 -1.614 16.609 1 86.38 143 VAL B CA 1
ATOM 3612 C C . VAL B 1 143 ? -2.475 -2.141 15.266 1 86.38 143 VAL B C 1
ATOM 3614 O O . VAL B 1 143 ? -1.747 -2.828 14.547 1 86.38 143 VAL B O 1
ATOM 3617 N N . LEU B 1 144 ? -3.668 -1.814 14.938 1 90.56 144 LEU B N 1
ATOM 3618 C CA . LEU B 1 144 ? -4.289 -2.363 13.742 1 90.56 144 LEU B CA 1
ATOM 3619 C C . LEU B 1 144 ? -3.9 -1.553 12.508 1 90.56 144 LEU B C 1
ATOM 3621 O O . LEU B 1 144 ? -3.777 -2.102 11.406 1 90.56 144 LEU B O 1
ATOM 3625 N N . LYS B 1 145 ? -3.654 -0.294 12.695 1 90.62 145 LYS B N 1
ATOM 3626 C CA . LYS B 1 145 ? -3.406 0.631 11.594 1 90.62 145 LYS B CA 1
ATOM 3627 C C . LYS B 1 145 ? -2.146 0.243 10.82 1 90.62 145 LYS B C 1
ATOM 3629 O O . LYS B 1 145 ? -2.137 0.259 9.594 1 90.62 145 LYS B O 1
ATOM 3634 N N . PRO B 1 146 ? -1.109 -0.19 11.531 1 90.88 146 PRO B N 1
ATOM 3635 C CA . PRO B 1 146 ? 0.128 -0.495 10.812 1 90.88 146 PRO B CA 1
ATOM 3636 C C . PRO B 1 146 ? 0.066 -1.827 10.07 1 90.88 146 PRO B C 1
ATOM 3638 O O . PRO B 1 146 ? 0.928 -2.115 9.234 1 90.88 146 PRO B O 1
ATOM 3641 N N . ILE B 1 147 ? -0.925 -2.586 10.367 1 93.19 147 ILE B N 1
ATOM 3642 C CA . ILE B 1 147 ? -1.057 -3.871 9.688 1 93.19 147 ILE B CA 1
ATOM 3643 C C . ILE B 1 147 ? -1.396 -3.648 8.219 1 93.19 147 ILE B C 1
ATOM 3645 O O . ILE B 1 147 ? -2.375 -2.971 7.895 1 93.19 147 ILE B O 1
ATOM 3649 N N . SER B 1 148 ? -0.571 -4.148 7.41 1 93.06 148 SER B N 1
ATOM 3650 C CA . SER B 1 148 ? -0.845 -4.066 5.98 1 93.06 148 SER B CA 1
ATOM 3651 C C . SER B 1 148 ? -2.203 -4.672 5.645 1 93.06 148 SER B C 1
ATOM 3653 O O . SER B 1 148 ? -2.514 -5.785 6.066 1 93.06 148 SER B O 1
ATOM 3655 N N . PRO B 1 149 ? -2.98 -3.961 4.91 1 93.62 149 PRO B N 1
ATOM 3656 C CA . PRO B 1 149 ? -4.25 -4.551 4.48 1 93.62 149 PRO B CA 1
ATOM 3657 C C . PRO B 1 149 ? -4.062 -5.855 3.707 1 93.62 149 PRO B C 1
ATOM 3659 O O . PRO B 1 149 ? -4.926 -6.734 3.758 1 93.62 149 PRO B O 1
ATOM 3662 N N . LEU B 1 150 ? -2.963 -5.977 3.082 1 93.69 150 LEU B N 1
ATOM 3663 C CA . LEU B 1 150 ? -2.703 -7.176 2.293 1 93.69 150 LEU B CA 1
ATOM 3664 C C . LEU B 1 150 ? -2.346 -8.352 3.193 1 93.69 150 LEU B C 1
ATOM 3666 O O . LEU B 1 150 ? -2.426 -9.508 2.771 1 93.69 150 LEU B O 1
ATOM 3670 N N . ALA B 1 151 ? -1.897 -8.07 4.414 1 94.56 151 ALA B N 1
ATOM 3671 C CA . ALA B 1 151 ? -1.646 -9.148 5.371 1 94.56 151 ALA B CA 1
ATOM 3672 C C . ALA B 1 151 ? -2.941 -9.859 5.75 1 94.56 151 ALA B C 1
ATOM 3674 O O . ALA B 1 151 ? -2.928 -11.031 6.121 1 94.56 151 ALA B O 1
ATOM 3675 N N . TRP B 1 152 ? -4.051 -9.156 5.57 1 94.38 152 TRP B N 1
ATOM 3676 C CA . TRP B 1 152 ? -5.363 -9.695 5.906 1 94.38 152 TRP B CA 1
ATOM 3677 C C . TRP B 1 152 ? -5.926 -10.523 4.75 1 94.38 152 TRP B C 1
ATOM 3679 O O . TRP B 1 152 ? -6.914 -11.242 4.918 1 94.38 152 TRP B O 1
ATOM 3689 N N . LEU B 1 153 ? -5.332 -10.445 3.6 1 94.44 153 LEU B N 1
ATOM 3690 C CA . LEU B 1 153 ? -5.902 -10.984 2.373 1 94.44 153 LEU B CA 1
ATOM 3691 C C . LEU B 1 153 ? -6.184 -12.477 2.52 1 94.44 153 LEU B C 1
ATOM 3693 O O . LEU B 1 153 ? -7.285 -12.938 2.203 1 94.44 153 LEU B O 1
ATOM 3697 N N . PRO B 1 154 ? -5.227 -13.242 3.061 1 92.56 154 PRO B N 1
ATOM 3698 C CA . PRO B 1 154 ? -5.504 -14.672 3.191 1 92.56 154 PRO B CA 1
ATOM 3699 C C . PRO B 1 154 ? -6.695 -14.961 4.105 1 92.56 154 PRO B C 1
ATOM 3701 O O . PRO B 1 154 ? -7.539 -15.797 3.775 1 92.56 154 PRO B O 1
ATOM 3704 N N . LEU B 1 155 ? -6.785 -14.258 5.184 1 90.81 155 LEU B N 1
ATOM 3705 C CA . LEU B 1 155 ? -7.883 -14.453 6.125 1 90.81 155 LEU B CA 1
ATOM 3706 C C . LEU B 1 155 ? -9.211 -14.008 5.516 1 90.81 155 LEU B C 1
ATOM 3708 O O . LEU B 1 155 ? -10.234 -14.68 5.688 1 90.81 155 LEU B O 1
ATOM 3712 N N . VAL B 1 156 ? -9.18 -12.906 4.812 1 92.31 156 VAL B N 1
ATOM 3713 C CA . VAL B 1 156 ? -10.367 -12.406 4.137 1 92.31 156 VAL B CA 1
ATOM 3714 C C . VAL B 1 156 ? -10.836 -13.414 3.09 1 92.31 156 VAL B C 1
ATOM 3716 O O . VAL B 1 156 ? -12.039 -13.664 2.953 1 92.31 156 VAL B O 1
ATOM 3719 N N . THR B 1 157 ? -9.906 -13.953 2.369 1 91.62 157 THR B N 1
ATOM 3720 C CA . THR B 1 157 ? -10.219 -14.922 1.327 1 91.62 157 THR B CA 1
ATOM 3721 C C . THR B 1 157 ? -10.93 -16.141 1.914 1 91.62 157 THR B C 1
ATOM 3723 O O . THR B 1 157 ? -11.938 -16.594 1.368 1 91.62 157 THR B O 1
ATOM 3726 N N . ILE B 1 158 ? -10.422 -16.625 3.016 1 88.31 158 ILE B N 1
ATOM 3727 C CA . ILE B 1 158 ? -10.984 -17.828 3.627 1 88.31 158 ILE B CA 1
ATOM 3728 C C . ILE B 1 158 ? -12.367 -17.516 4.184 1 88.31 158 ILE B C 1
ATOM 3730 O O . ILE B 1 158 ? -13.289 -18.328 4.051 1 88.31 158 ILE B O 1
ATOM 3734 N N . VAL B 1 159 ? -12.547 -16.375 4.758 1 87.75 159 VAL B N 1
ATOM 3735 C CA . VAL B 1 159 ? -13.828 -15.992 5.344 1 87.75 159 VAL B CA 1
ATOM 3736 C C . VAL B 1 159 ? -14.867 -15.82 4.238 1 87.75 159 VAL B C 1
ATOM 3738 O O . VAL B 1 159 ? -16 -16.281 4.375 1 87.75 159 VAL B O 1
ATOM 3741 N N . ILE B 1 160 ? -14.5 -15.156 3.189 1 88.81 160 ILE B N 1
ATOM 3742 C CA . ILE B 1 160 ? -15.422 -14.93 2.082 1 88.81 160 ILE B CA 1
ATOM 3743 C C . ILE B 1 160 ? -15.797 -16.266 1.44 1 88.81 160 ILE B C 1
ATOM 3745 O O . ILE B 1 160 ? -16.953 -16.484 1.078 1 88.81 160 ILE B O 1
ATOM 3749 N N . SER B 1 161 ? -14.82 -17.156 1.306 1 84.62 161 SER B N 1
ATOM 3750 C CA . SER B 1 161 ? -15.078 -18.469 0.717 1 84.62 161 SER B CA 1
ATOM 3751 C C . SER B 1 161 ? -16.031 -19.281 1.577 1 84.62 161 SER B C 1
ATOM 3753 O O . SER B 1 161 ? -16.828 -20.078 1.058 1 84.62 161 SER B O 1
ATOM 3755 N N . ALA B 1 162 ? -15.984 -19.062 2.805 1 80.75 162 ALA B N 1
ATOM 3756 C CA . ALA B 1 162 ? -16.812 -19.812 3.744 1 80.75 162 ALA B CA 1
ATOM 3757 C C . ALA B 1 162 ? -18.219 -19.234 3.814 1 80.75 162 ALA B C 1
ATOM 3759 O O . ALA B 1 162 ? -19.203 -19.969 3.936 1 80.75 162 ALA B O 1
ATOM 3760 N N . VAL B 1 163 ? -18.281 -17.953 3.738 1 78.19 163 VAL B N 1
ATOM 3761 C CA . VAL B 1 163 ? -19.562 -17.297 3.965 1 78.19 163 VAL B CA 1
ATOM 3762 C C . VAL B 1 163 ? -20.328 -17.188 2.648 1 78.19 163 VAL B C 1
ATOM 3764 O O . VAL B 1 163 ? -21.562 -17.281 2.629 1 78.19 163 VAL B O 1
ATOM 3767 N N . TYR B 1 164 ? -19.625 -16.906 1.651 1 74.06 164 TYR B N 1
ATOM 3768 C CA . TYR B 1 164 ? -20.266 -16.688 0.364 1 74.06 164 TYR B CA 1
ATOM 3769 C C . TYR B 1 164 ? -20.375 -18 -0.416 1 74.06 164 TYR B C 1
ATOM 3771 O O . TYR B 1 164 ? -19.844 -18.109 -1.527 1 74.06 164 TYR B O 1
ATOM 3779 N N . GLU B 1 165 ? -20.734 -19 0.146 1 67.25 165 GLU B N 1
ATOM 3780 C CA . GLU B 1 165 ? -20.922 -20.297 -0.517 1 67.25 165 GLU B CA 1
ATOM 3781 C C . GLU B 1 165 ? -22.219 -20.312 -1.331 1 67.25 165 GLU B C 1
ATOM 3783 O O . GLU B 1 165 ? -22.578 -21.359 -1.895 1 67.25 165 GLU B O 1
ATOM 3788 N N . SER B 1 166 ? -22.578 -19.188 -1.794 1 60 166 SER B N 1
ATOM 3789 C CA . SER B 1 166 ? -23.859 -19.25 -2.51 1 60 166 SER B CA 1
ATOM 3790 C C . SER B 1 166 ? -23.672 -19.828 -3.91 1 60 166 SER B C 1
ATOM 3792 O O . SER B 1 166 ? -22.609 -19.672 -4.516 1 60 166 SER B O 1
ATOM 3794 N N . GLU B 1 167 ? -24.438 -20.781 -4.328 1 56.06 167 GLU B N 1
ATOM 3795 C CA . GLU B 1 167 ? -24.516 -21.438 -5.633 1 56.06 167 GLU B CA 1
ATOM 3796 C C . GLU B 1 167 ? -24.578 -20.406 -6.758 1 56.06 167 GLU B C 1
ATOM 3798 O O . GLU B 1 167 ? -24.125 -20.672 -7.871 1 56.06 167 GLU B O 1
ATOM 3803 N N . SER B 1 168 ? -25.219 -19.359 -6.578 1 54.25 168 SER B N 1
ATOM 3804 C CA . SER B 1 168 ? -25.344 -18.312 -7.598 1 54.25 168 SER B CA 1
ATOM 3805 C C . SER B 1 168 ? -24.703 -17.016 -7.133 1 54.25 168 SER B C 1
ATOM 3807 O O . SER B 1 168 ? -25.406 -16.094 -6.703 1 54.25 168 SER B O 1
ATOM 3809 N N . PRO B 1 169 ? -23.375 -16.953 -7.156 1 61.94 169 PRO B N 1
ATOM 3810 C CA . PRO B 1 169 ? -22.734 -15.82 -6.477 1 61.94 169 PRO B CA 1
ATOM 3811 C C . PRO B 1 169 ?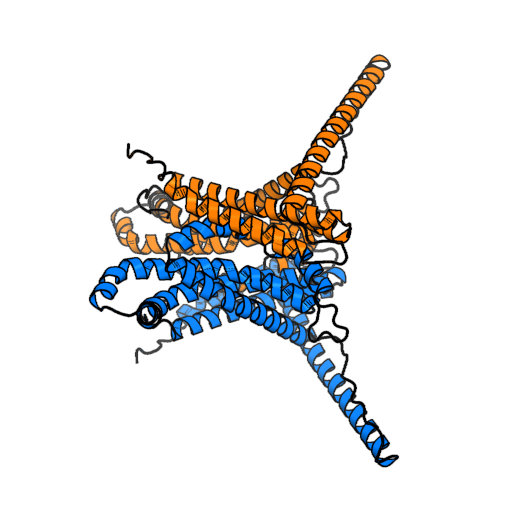 -22.922 -14.5 -7.207 1 61.94 169 PRO B C 1
ATOM 3813 O O . PRO B 1 169 ? -22.812 -14.445 -8.438 1 61.94 169 PRO B O 1
ATOM 3816 N N . LEU B 1 170 ? -23.75 -13.547 -6.719 1 65.25 170 LEU B N 1
ATOM 3817 C CA . LEU B 1 170 ? -23.938 -12.203 -7.266 1 65.25 170 LEU B CA 1
ATOM 3818 C C . LEU B 1 170 ? -22.594 -11.531 -7.527 1 65.25 170 LEU B C 1
ATOM 3820 O O . LEU B 1 170 ? -22.469 -10.742 -8.469 1 65.25 170 LEU B O 1
ATOM 3824 N N . PHE B 1 171 ? -21.609 -11.984 -6.75 1 81 171 PHE B N 1
ATOM 3825 C CA . PHE B 1 171 ? -20.312 -11.336 -6.898 1 81 171 PHE B CA 1
ATOM 3826 C C . PHE B 1 171 ? -19.203 -12.367 -6.93 1 81 171 PHE B C 1
ATOM 3828 O O . PHE B 1 171 ? -19.328 -13.453 -6.359 1 81 171 PHE B O 1
ATOM 3835 N N . ASP B 1 172 ? -18.234 -12.094 -7.766 1 87.5 172 ASP B N 1
ATOM 3836 C CA . ASP B 1 172 ? -17.031 -12.906 -7.828 1 87.5 172 ASP B CA 1
ATOM 3837 C C . ASP B 1 172 ? -16.266 -12.852 -6.504 1 87.5 172 ASP B C 1
ATOM 3839 O O . ASP B 1 172 ? -16.156 -11.789 -5.887 1 87.5 172 ASP B O 1
ATOM 3843 N N . LYS B 1 173 ? -15.875 -14.055 -6.027 1 90.44 173 LYS B N 1
ATOM 3844 C CA . LYS B 1 173 ? -15.133 -14.148 -4.773 1 90.44 173 LYS B CA 1
ATOM 3845 C C . LYS B 1 173 ? -13.891 -13.273 -4.805 1 90.44 173 LYS B C 1
ATOM 3847 O O . LYS B 1 173 ? -13.539 -12.641 -3.803 1 90.44 173 LYS B O 1
ATOM 3852 N N . ALA B 1 174 ? -13.266 -13.242 -5.98 1 92.62 174 ALA B N 1
ATOM 3853 C CA . ALA B 1 174 ? -12.062 -12.438 -6.137 1 92.62 174 ALA B CA 1
ATOM 3854 C C . ALA B 1 174 ? -12.375 -10.945 -5.988 1 92.62 174 ALA B C 1
ATOM 3856 O O . ALA B 1 174 ? -11.594 -10.203 -5.395 1 92.62 174 ALA B O 1
ATOM 3857 N N . TYR B 1 175 ? -13.547 -10.594 -6.484 1 94.31 175 TYR B N 1
ATOM 3858 C CA . TYR B 1 175 ? -14.008 -9.211 -6.355 1 94.31 175 TYR B CA 1
ATOM 3859 C C . TYR B 1 175 ? -14.258 -8.852 -4.898 1 94.31 175 TYR B C 1
ATOM 3861 O O . TYR B 1 175 ? -13.781 -7.816 -4.418 1 94.31 175 TYR B O 1
ATOM 3869 N N . LEU B 1 176 ? -14.93 -9.703 -4.219 1 94.56 176 LEU B N 1
ATOM 3870 C CA . LEU B 1 176 ? -15.273 -9.453 -2.82 1 94.56 176 LEU B CA 1
ATOM 3871 C C . LEU B 1 176 ? -14.023 -9.391 -1.957 1 94.56 176 LEU B C 1
ATOM 3873 O O . LEU B 1 176 ? -13.914 -8.539 -1.071 1 94.56 176 LEU B O 1
ATOM 3877 N N . THR B 1 177 ? -13.109 -10.273 -2.223 1 95.25 177 THR B N 1
ATOM 3878 C CA . THR B 1 177 ? -11.859 -10.312 -1.472 1 95.25 177 THR B CA 1
ATOM 3879 C C . THR B 1 177 ? -11.07 -9.016 -1.658 1 95.25 177 THR B C 1
ATOM 3881 O O . THR B 1 177 ? -10.633 -8.398 -0.682 1 95.25 177 THR B O 1
ATOM 3884 N N . SER B 1 178 ? -10.969 -8.609 -2.908 1 96.19 178 SER B N 1
ATOM 3885 C CA . SER B 1 178 ? -10.242 -7.379 -3.207 1 96.19 178 SER B CA 1
ATOM 3886 C C . SER B 1 178 ? -10.953 -6.16 -2.627 1 96.19 178 SER B C 1
ATOM 3888 O O . SER B 1 178 ? -10.312 -5.25 -2.104 1 96.19 178 SER B O 1
ATOM 3890 N N . MET B 1 179 ? -12.25 -6.18 -2.721 1 96.12 179 MET B N 1
ATOM 3891 C CA . MET B 1 179 ? -13.047 -5.066 -2.211 1 96.12 179 MET B CA 1
ATOM 3892 C C . MET B 1 179 ? -12.883 -4.926 -0.702 1 96.12 179 MET B C 1
ATOM 3894 O O . MET B 1 179 ? -12.727 -3.816 -0.191 1 96.12 179 MET B O 1
ATOM 3898 N N . PHE B 1 180 ? -12.883 -5.996 -0.003 1 96.06 180 PHE B N 1
ATOM 3899 C CA . PHE B 1 180 ? -12.773 -5.961 1.451 1 96.06 180 PHE B CA 1
ATOM 3900 C C . PHE B 1 180 ? -11.391 -5.484 1.88 1 96.06 180 PHE B C 1
ATOM 3902 O O . PHE B 1 180 ? -11.258 -4.766 2.873 1 96.06 180 PHE B O 1
ATOM 3909 N N . VAL B 1 181 ? -10.391 -5.941 1.193 1 95.25 181 VAL B N 1
ATOM 3910 C CA . VAL B 1 181 ? -9.031 -5.5 1.491 1 95.25 181 VAL B CA 1
ATOM 3911 C C . VAL B 1 181 ? -8.93 -3.99 1.29 1 95.25 181 VAL B C 1
ATOM 3913 O O . VAL B 1 181 ? -8.344 -3.287 2.119 1 95.25 181 VAL B O 1
ATOM 3916 N N . VAL B 1 182 ? -9.508 -3.498 0.221 1 95.5 182 VAL B N 1
ATOM 3917 C CA . VAL B 1 182 ? -9.523 -2.068 -0.071 1 95.5 182 VAL B CA 1
ATOM 3918 C C . VAL B 1 182 ? -10.312 -1.327 1.005 1 95.5 182 VAL B C 1
ATOM 3920 O O . VAL B 1 182 ? -9.938 -0.225 1.412 1 95.5 182 VAL B O 1
ATOM 3923 N N . MET B 1 183 ? -11.383 -1.911 1.44 1 96.31 183 MET B N 1
ATOM 3924 C CA . MET B 1 183 ? -12.195 -1.321 2.5 1 96.31 183 MET B CA 1
ATOM 3925 C C . MET B 1 183 ? -11.367 -1.098 3.76 1 96.31 183 MET B C 1
ATOM 3927 O O . MET B 1 183 ? -11.469 -0.045 4.395 1 96.31 183 MET B O 1
ATOM 3931 N N . LEU B 1 184 ? -10.547 -2.033 4.086 1 93.94 184 LEU B N 1
ATOM 3932 C CA . LEU B 1 184 ? -9.734 -1.96 5.293 1 93.94 184 LEU B CA 1
ATOM 3933 C C . LEU B 1 184 ? -8.75 -0.799 5.219 1 93.94 184 LEU B C 1
ATOM 3935 O O . LEU B 1 184 ? -8.469 -0.144 6.227 1 93.94 184 LEU B O 1
ATOM 3939 N N . CYS B 1 185 ? -8.273 -0.491 4.023 1 89.31 185 CYS B N 1
ATOM 3940 C CA . CYS B 1 185 ? -7.316 0.59 3.805 1 89.31 185 CYS B CA 1
ATOM 3941 C C . CYS B 1 185 ? -7.969 1.948 4.023 1 89.31 185 CYS B C 1
ATOM 3943 O O . CYS B 1 185 ? -7.297 2.912 4.398 1 89.31 185 CYS B O 1
ATOM 3945 N N . SER B 1 186 ? -9.203 2.008 3.807 1 90.62 186 SER B N 1
ATOM 3946 C CA . SER B 1 186 ? -9.906 3.283 3.846 1 90.62 186 SER B CA 1
ATOM 3947 C C . SER B 1 186 ? -10.367 3.615 5.262 1 90.62 186 SER B C 1
ATOM 3949 O O . SER B 1 186 ? -10.82 4.73 5.527 1 90.62 186 SER B O 1
ATOM 3951 N N . LEU B 1 187 ? -10.219 2.703 6.16 1 94.19 187 LEU B N 1
ATOM 3952 C CA . LEU B 1 187 ? -10.781 2.852 7.5 1 94.19 187 LEU B CA 1
ATOM 3953 C C . LEU B 1 187 ? -9.938 3.797 8.344 1 94.19 187 LEU B C 1
ATOM 3955 O O . LEU B 1 187 ? -10.43 4.816 8.828 1 94.19 187 LEU B O 1
ATOM 3959 N N . TRP B 1 188 ? -8.68 3.604 8.32 1 93.12 188 TRP B N 1
ATOM 3960 C CA . TRP B 1 188 ? -7.84 4.168 9.375 1 93.12 188 TRP B CA 1
ATOM 3961 C C . TRP B 1 188 ? -7.578 5.652 9.125 1 93.12 188 TRP B C 1
ATOM 3963 O O . TRP B 1 188 ? -7.824 6.484 10 1 93.12 188 TRP B O 1
ATOM 3973 N N . PRO B 1 189 ? -7.113 6.055 7.934 1 92.12 189 PRO B N 1
ATOM 3974 C CA . PRO B 1 189 ? -6.918 7.492 7.723 1 92.12 189 PRO B CA 1
ATOM 3975 C C . PRO B 1 189 ? -8.211 8.289 7.875 1 92.12 189 PRO B C 1
ATOM 3977 O O . PRO B 1 189 ? -8.188 9.398 8.422 1 92.12 189 PRO B O 1
ATOM 3980 N N . THR B 1 190 ? -9.297 7.742 7.457 1 95.56 190 THR B N 1
ATOM 3981 C CA . THR B 1 190 ? -10.578 8.43 7.547 1 95.56 190 THR B CA 1
ATOM 3982 C C . THR B 1 190 ? -11.016 8.57 9 1 95.56 190 THR B C 1
ATOM 3984 O O . THR B 1 190 ? -11.453 9.641 9.422 1 95.56 190 THR B O 1
ATOM 3987 N N . ILE B 1 191 ? -10.852 7.535 9.773 1 95.69 191 ILE B N 1
ATOM 3988 C CA . ILE B 1 191 ? -11.234 7.559 11.18 1 95.69 191 ILE B CA 1
ATOM 3989 C C . ILE B 1 191 ? -10.398 8.602 11.922 1 95.69 191 ILE B C 1
ATOM 3991 O O . ILE B 1 191 ? -10.938 9.445 12.641 1 95.69 191 ILE B O 1
ATOM 3995 N N . ILE B 1 192 ? -9.141 8.594 11.719 1 92.81 192 ILE B N 1
ATOM 3996 C CA . ILE B 1 192 ? -8.203 9.43 12.453 1 92.81 192 ILE B CA 1
ATOM 3997 C C . ILE B 1 192 ? -8.422 10.898 12.094 1 92.81 192 ILE B C 1
ATOM 3999 O O . ILE B 1 192 ? -8.516 11.75 12.977 1 92.81 192 ILE B O 1
ATOM 4003 N N . ASN B 1 193 ? -8.555 11.195 10.797 1 92.94 193 ASN B N 1
ATOM 4004 C CA . ASN B 1 193 ? -8.727 12.578 10.367 1 92.94 193 ASN B CA 1
ATOM 4005 C C . ASN B 1 193 ? -10.102 13.117 10.766 1 92.94 193 ASN B C 1
ATOM 4007 O O . ASN B 1 193 ? -10.227 14.289 11.125 1 92.94 193 ASN B O 1
ATOM 4011 N N . THR B 1 194 ? -11.062 12.25 10.664 1 93.62 194 THR B N 1
ATOM 4012 C CA . THR B 1 194 ? -12.391 12.664 11.094 1 93.62 194 THR B CA 1
ATOM 4013 C C . THR B 1 194 ? -12.422 12.938 12.602 1 93.62 194 THR B C 1
ATOM 4015 O O . THR B 1 194 ? -12.938 13.961 13.039 1 93.62 194 THR B O 1
ATOM 4018 N N . ALA B 1 195 ? -11.852 12.086 13.367 1 93.06 195 ALA B N 1
ATOM 4019 C CA . ALA B 1 195 ? -11.805 12.258 14.812 1 93.06 195 ALA B CA 1
ATOM 4020 C C . ALA B 1 195 ? -11.016 13.508 15.188 1 93.06 195 ALA B C 1
ATOM 4022 O O . ALA B 1 195 ? -11.414 14.258 16.078 1 93.06 195 ALA B O 1
ATOM 4023 N N . ALA B 1 196 ? -9.938 13.695 14.523 1 89.31 196 ALA B N 1
ATOM 4024 C CA . ALA B 1 196 ? -9.125 14.883 14.773 1 89.31 196 ALA B CA 1
ATOM 4025 C C . ALA B 1 196 ? -9.898 16.156 14.445 1 89.31 196 ALA B C 1
ATOM 4027 O O . ALA B 1 196 ? -9.789 17.156 15.156 1 89.31 196 ALA B O 1
ATOM 4028 N N . GLY B 1 197 ? -10.586 16.109 13.344 1 87.94 197 GLY B N 1
ATOM 4029 C CA . GLY B 1 197 ? -11.406 17.25 12.977 1 87.94 197 GLY B CA 1
ATOM 4030 C C . GLY B 1 197 ? -12.461 17.578 14.016 1 87.94 197 GLY B C 1
ATOM 4031 O O . GLY B 1 197 ? -12.617 18.734 14.414 1 87.94 197 GLY B O 1
ATOM 4032 N N . VAL B 1 198 ? -13.133 16.609 14.492 1 87.31 198 VAL B N 1
ATOM 4033 C CA . VAL B 1 198 ? -14.172 16.781 15.5 1 87.31 198 VAL B CA 1
ATOM 4034 C C . VAL B 1 198 ? -13.547 17.266 16.797 1 87.31 198 VAL B C 1
ATOM 4036 O O . VAL B 1 198 ? -14.094 18.156 17.469 1 87.31 198 VAL B O 1
ATOM 4039 N N . GLY B 1 199 ? -12.477 16.703 17.125 1 84.25 199 GLY B N 1
ATOM 4040 C CA . GLY B 1 199 ? -11.789 17.109 18.344 1 84.25 199 GLY B CA 1
ATOM 4041 C C . GLY B 1 199 ? -11.375 18.562 18.328 1 84.25 199 GLY B C 1
ATOM 4042 O O . GLY B 1 199 ? -11.484 19.25 19.344 1 84.25 199 GLY B O 1
ATOM 4043 N N . SER B 1 200 ? -10.953 19.016 17.234 1 82.25 200 SER B N 1
ATOM 4044 C CA . SER B 1 200 ? -10.523 20.406 17.109 1 82.25 200 SER B CA 1
ATOM 4045 C C . SER B 1 200 ? -11.703 21.359 17.25 1 82.25 200 SER B C 1
ATOM 4047 O O . SER B 1 200 ? -11.594 22.406 17.875 1 82.25 200 SER B O 1
ATOM 4049 N N . VAL B 1 201 ? -12.758 21.016 16.734 1 78.19 201 VAL B N 1
ATOM 4050 C CA . VAL B 1 201 ? -13.945 21.859 16.75 1 78.19 201 VAL B CA 1
ATOM 4051 C C . VAL B 1 201 ? -14.539 21.875 18.156 1 78.19 201 VAL B C 1
ATOM 4053 O O . VAL B 1 201 ? -14.984 22.938 18.625 1 78.19 201 VAL B O 1
ATOM 4056 N N . THR B 1 202 ? -14.547 20.766 18.734 1 69.69 202 THR B N 1
ATOM 4057 C CA . THR B 1 202 ? -15.141 20.672 20.078 1 69.69 202 THR B CA 1
ATOM 4058 C C . THR B 1 202 ? -14.336 21.5 21.078 1 69.69 202 THR B C 1
ATOM 4060 O O . THR B 1 202 ? -14.914 22.094 22 1 69.69 202 THR B O 1
ATOM 4063 N N . ARG B 1 203 ? -13.188 21.5 20.844 1 72.38 203 ARG B N 1
ATOM 4064 C CA . ARG B 1 203 ? -12.344 22.281 21.75 1 72.38 203 ARG B CA 1
ATOM 4065 C C . ARG B 1 203 ? -12.531 23.766 21.516 1 72.38 203 ARG B C 1
ATOM 4067 O O . ARG B 1 203 ? -12.562 24.562 22.453 1 72.38 203 ARG B O 1
ATOM 4074 N N . ASP B 1 204 ? -12.711 24.078 20.312 1 68.75 204 ASP B N 1
ATOM 4075 C CA . ASP B 1 204 ? -12.797 25.5 19.953 1 68.75 204 ASP B CA 1
ATOM 4076 C C . ASP B 1 204 ? -14.211 26.031 20.172 1 68.75 204 ASP B C 1
ATOM 4078 O O . ASP B 1 204 ? -14.398 27.203 20.5 1 68.75 204 ASP B O 1
ATOM 4082 N N . MET B 1 205 ? -15.117 25.094 19.859 1 65.38 205 MET B N 1
ATOM 4083 C CA . MET B 1 205 ? -16.484 25.609 19.828 1 65.38 205 MET B CA 1
ATOM 4084 C C . MET B 1 205 ? -17.266 25.156 21.062 1 65.38 205 MET B C 1
ATOM 4086 O O . MET B 1 205 ? -18.484 25.312 21.109 1 65.38 205 MET B O 1
ATOM 4090 N N . GLN B 1 206 ? -16.625 24.406 22 1 62.78 206 GLN B N 1
ATOM 4091 C CA . GLN B 1 206 ? -17.344 23.906 23.172 1 62.78 206 GLN B CA 1
ATOM 4092 C C . GLN B 1 206 ? -18 25.047 23.938 1 62.78 206 GLN B C 1
ATOM 4094 O O . GLN B 1 206 ? -19.125 24.906 24.438 1 62.78 206 GLN B O 1
ATOM 4099 N N . ASN B 1 207 ? -17.328 26.094 23.859 1 62.88 207 ASN B N 1
ATOM 4100 C CA . ASN B 1 207 ? -17.875 27.234 24.594 1 62.88 207 ASN B CA 1
ATOM 4101 C C . ASN B 1 207 ? -19.062 27.859 23.875 1 62.88 207 ASN B C 1
ATOM 4103 O O . ASN B 1 207 ? -20.016 28.312 24.5 1 62.88 207 ASN B O 1
ATOM 4107 N N . VAL B 1 208 ? -18.938 27.734 22.594 1 62.78 208 VAL B N 1
ATOM 4108 C CA . VAL B 1 208 ? -19.984 28.359 21.812 1 62.78 208 VAL B CA 1
ATOM 4109 C C . VAL B 1 208 ? -21.281 27.562 21.922 1 62.78 208 VAL B C 1
ATOM 4111 O O . VAL B 1 208 ? -22.375 28.125 22.047 1 62.78 208 VAL B O 1
ATOM 4114 N N . SER B 1 209 ? -21.234 26.281 21.969 1 60 209 SER B N 1
ATOM 4115 C CA . SER B 1 209 ? -22.422 25.422 22 1 60 209 SER B CA 1
ATOM 4116 C C . SER B 1 209 ? -23.109 25.484 23.375 1 60 209 SER B C 1
ATOM 4118 O O . SER B 1 209 ? -24.328 25.359 23.453 1 60 209 SER B O 1
ATOM 4120 N N . ARG B 1 210 ? -22.328 25.625 24.328 1 62.22 210 ARG B N 1
ATOM 4121 C CA . ARG B 1 210 ? -22.875 25.703 25.688 1 62.22 210 ARG B CA 1
ATOM 4122 C C . ARG B 1 210 ? -23.719 26.969 25.859 1 62.22 210 ARG B C 1
ATOM 4124 O O . ARG B 1 210 ? -24.75 26.953 26.547 1 62.22 210 ARG B O 1
ATOM 4131 N N . VAL B 1 211 ? -23.281 27.844 25.094 1 63.84 211 VAL B N 1
ATOM 4132 C CA . VAL B 1 211 ? -24 29.094 25.219 1 63.84 211 VAL B CA 1
ATOM 4133 C C . VAL B 1 211 ? -25.312 29.031 24.422 1 63.84 211 VAL B C 1
ATOM 4135 O O . VAL B 1 211 ? -26.344 29.547 24.859 1 63.84 211 VAL B O 1
ATOM 4138 N N . LEU B 1 212 ? -25.297 28.328 23.359 1 67 212 LEU B N 1
ATOM 4139 C CA . LEU B 1 212 ? -26.453 28.312 22.469 1 67 212 LEU B CA 1
ATOM 4140 C C . LEU B 1 212 ? -27.422 27.203 22.875 1 67 212 LEU B C 1
ATOM 4142 O O . LEU B 1 212 ? -28.531 27.109 22.328 1 67 212 LEU B O 1
ATOM 4146 N N . ARG B 1 213 ? -27.219 26.531 23.938 1 69.06 213 ARG B N 1
ATOM 4147 C CA . ARG B 1 213 ? -28.062 25.469 24.469 1 69.06 213 ARG B CA 1
ATOM 4148 C C . ARG B 1 213 ? -28.531 24.531 23.359 1 69.06 213 ARG B C 1
ATOM 4150 O O . ARG B 1 213 ? -29.719 24.219 23.25 1 69.06 213 ARG B O 1
ATOM 4157 N N . LEU B 1 214 ? -27.781 24.188 22.391 1 69.56 214 LEU B N 1
ATOM 4158 C CA . LEU B 1 214 ? -28.141 23.297 21.281 1 69.56 214 LEU B CA 1
ATOM 4159 C C . LEU B 1 214 ? -28.172 21.844 21.734 1 69.56 214 LEU B C 1
ATOM 4161 O O . LEU B 1 214 ? -27.438 21.453 22.656 1 69.56 214 LEU B O 1
ATOM 4165 N N . SER B 1 215 ? -29.25 21.172 21.203 1 77.88 215 SER B N 1
ATOM 4166 C CA . SER B 1 215 ? -29.281 19.734 21.438 1 77.88 215 SER B CA 1
ATOM 4167 C C . SER B 1 215 ? -28.047 19.062 20.844 1 77.88 215 SER B C 1
ATOM 4169 O O . SER B 1 215 ? -27.453 19.562 19.891 1 77.88 215 SER B O 1
ATOM 4171 N N . PRO B 1 216 ? -27.562 18.047 21.516 1 74.06 216 PRO B N 1
ATOM 4172 C CA . PRO B 1 216 ? -26.359 17.359 21.062 1 74.06 216 PRO B CA 1
ATOM 4173 C C . PRO B 1 216 ? -26.422 16.969 19.578 1 74.06 216 PRO B C 1
ATOM 4175 O O . PRO B 1 216 ? -25.422 17.062 18.875 1 74.06 216 PRO B O 1
ATOM 4178 N N . LEU B 1 217 ? -27.547 16.609 19.125 1 79.25 217 LEU B N 1
ATOM 4179 C CA . LEU B 1 217 ? -27.688 16.203 17.734 1 79.25 217 LEU B CA 1
ATOM 4180 C C . LEU B 1 217 ? -27.641 17.422 16.812 1 79.25 217 LEU B C 1
ATOM 4182 O O . LEU B 1 217 ? -27.094 17.344 15.711 1 79.25 217 LEU B O 1
ATOM 4186 N N . THR B 1 218 ? -28.234 18.484 17.297 1 77.81 218 THR B N 1
ATOM 4187 C CA . THR B 1 218 ? -28.219 19.719 16.516 1 77.81 218 THR B CA 1
ATOM 4188 C C . THR B 1 218 ? -26.812 20.312 16.484 1 77.81 218 THR B C 1
ATOM 4190 O O . THR B 1 218 ? -26.375 20.828 15.453 1 77.81 218 THR B O 1
ATOM 4193 N N . HIS B 1 219 ? -26.172 20.203 17.609 1 76.31 219 HIS B N 1
ATOM 4194 C CA . HIS B 1 219 ? -24.781 20.656 17.672 1 76.31 219 HIS B CA 1
ATOM 4195 C C . HIS B 1 219 ? -23.891 19.859 16.734 1 76.31 219 HIS B C 1
ATOM 4197 O O . HIS B 1 219 ? -23.047 20.438 16.047 1 76.31 219 HIS B O 1
ATOM 4203 N N . LEU B 1 220 ? -24.156 18.641 16.656 1 75.81 220 LEU B N 1
ATOM 4204 C CA . LEU B 1 220 ? -23.359 17.766 15.797 1 75.81 220 LEU B CA 1
ATOM 4205 C C . LEU B 1 220 ? -23.641 18.062 14.328 1 75.81 220 LEU B C 1
ATOM 4207 O O . LEU B 1 220 ? -22.703 18.188 13.531 1 75.81 220 LEU B O 1
ATOM 4211 N N . ARG B 1 221 ? -24.797 18.203 13.992 1 79.94 221 ARG B N 1
ATOM 4212 C CA . ARG B 1 221 ? -25.188 18.328 12.594 1 79.94 221 ARG B CA 1
ATOM 4213 C C . ARG B 1 221 ? -24.906 19.734 12.07 1 79.94 221 ARG B C 1
ATOM 4215 O O . ARG B 1 221 ? -24.516 19.906 10.922 1 79.94 221 ARG B O 1
ATOM 4222 N N . LYS B 1 222 ? -24.984 20.75 12.945 1 77.81 222 LYS B N 1
ATOM 4223 C CA . LYS B 1 222 ? -24.953 22.125 12.453 1 77.81 222 LYS B CA 1
ATOM 4224 C C . LYS B 1 222 ? -23.594 22.766 12.695 1 77.81 222 LYS B C 1
ATOM 4226 O O . LYS B 1 222 ? -23.203 23.703 11.992 1 77.81 222 LYS B O 1
ATOM 4231 N N . ILE B 1 223 ? -22.922 22.219 13.594 1 76.44 223 ILE B N 1
ATOM 4232 C CA . ILE B 1 223 ? -21.672 22.891 13.922 1 76.44 223 ILE B CA 1
ATOM 4233 C C . ILE B 1 223 ? -20.5 21.938 13.695 1 76.44 223 ILE B C 1
ATOM 4235 O O . ILE B 1 223 ? -19.609 22.203 12.875 1 76.44 223 ILE B O 1
ATOM 4239 N N . VAL B 1 224 ? -20.609 20.828 14.297 1 78.81 224 VAL B N 1
ATOM 4240 C CA . VAL B 1 224 ? -19.469 19.922 14.305 1 78.81 224 VAL B CA 1
ATOM 4241 C C . VAL B 1 224 ? -19.266 19.344 12.906 1 78.81 224 VAL B C 1
ATOM 4243 O O . VAL B 1 224 ? -18.141 19.359 12.383 1 78.81 224 VAL B O 1
ATOM 4246 N N . LEU B 1 225 ? -20.344 18.922 12.258 1 82.25 225 LEU B N 1
ATOM 4247 C CA . LEU B 1 225 ? -20.234 18.234 10.977 1 82.25 225 LEU B CA 1
ATOM 4248 C C . LEU B 1 225 ? -19.688 19.172 9.898 1 82.25 225 LEU B C 1
ATOM 4250 O O . LEU B 1 225 ? -18.75 18.812 9.18 1 82.25 225 LEU B O 1
ATOM 4254 N N . PRO B 1 226 ? -20.203 20.344 9.828 1 81.19 226 PRO B N 1
ATOM 4255 C CA . PRO B 1 226 ? -19.688 21.25 8.812 1 81.19 226 PRO B CA 1
ATOM 4256 C C . PRO B 1 226 ? -18.219 21.641 9.062 1 81.19 226 PRO B C 1
ATOM 4258 O O . PRO B 1 226 ? -17.453 21.828 8.109 1 81.19 226 PRO B O 1
ATOM 4261 N N . CYS B 1 227 ? -17.797 21.734 10.289 1 81.38 227 CYS B N 1
ATOM 4262 C CA . CYS B 1 227 ? -16.453 22.156 10.641 1 81.38 227 CYS B CA 1
ATOM 4263 C C . CYS B 1 227 ? -15.461 21 10.461 1 81.38 227 CYS B C 1
ATOM 4265 O O . CYS B 1 227 ? -14.258 21.234 10.32 1 81.38 227 CYS B O 1
ATOM 4267 N N . THR B 1 228 ? -16 19.812 10.43 1 88.44 228 THR B N 1
ATOM 4268 C CA . THR B 1 228 ? -15.148 18.625 10.352 1 88.44 228 THR B CA 1
ATOM 4269 C C . THR B 1 228 ? -15.008 18.172 8.898 1 88.44 228 THR B C 1
ATOM 4271 O O . THR B 1 228 ? -14.148 17.344 8.594 1 88.44 228 THR B O 1
ATOM 4274 N N . ILE B 1 229 ? -15.711 18.766 7.949 1 88.56 229 ILE B N 1
ATOM 4275 C CA . ILE B 1 229 ? -15.797 18.312 6.566 1 88.56 229 ILE B CA 1
ATOM 4276 C C . ILE B 1 229 ? -14.422 18.391 5.906 1 88.56 229 ILE B C 1
ATOM 4278 O O . ILE B 1 229 ? -13.961 17.438 5.293 1 88.56 229 ILE B O 1
ATOM 4282 N N . PRO B 1 230 ? -13.68 19.516 6.137 1 86.62 230 PRO B N 1
ATOM 4283 C CA . PRO B 1 230 ? -12.367 19.609 5.488 1 86.62 230 PRO B CA 1
ATOM 4284 C C . PRO B 1 230 ? -11.391 18.531 5.98 1 86.62 230 PRO B C 1
ATOM 4286 O O . PRO B 1 230 ? -10.711 17.891 5.172 1 86.62 230 PRO B O 1
ATOM 4289 N N . SER B 1 231 ? -11.406 18.344 7.266 1 89.38 231 SER B N 1
ATOM 4290 C CA . SER B 1 231 ? -10.531 17.312 7.832 1 89.38 231 SER B CA 1
ATOM 4291 C C . SER B 1 231 ? -10.961 15.922 7.406 1 89.38 231 SER B C 1
ATOM 4293 O O . SER B 1 231 ? -10.125 15.047 7.164 1 89.38 231 SER B O 1
ATOM 4295 N N . MET B 1 232 ? -12.211 15.711 7.332 1 92.75 232 MET B N 1
ATOM 4296 C CA . MET B 1 232 ? -12.758 14.43 6.883 1 92.75 232 MET B CA 1
ATOM 4297 C C . MET B 1 232 ? -12.344 14.141 5.441 1 92.75 232 MET B C 1
ATOM 4299 O O . MET B 1 232 ? -11.945 13.023 5.117 1 92.75 232 MET B O 1
ATOM 4303 N N . PHE B 1 233 ? -12.383 15.156 4.609 1 92.5 233 PHE B N 1
ATOM 4304 C CA . PHE B 1 233 ? -12.055 14.969 3.203 1 92.5 233 PHE B CA 1
ATOM 4305 C C . PHE B 1 233 ? -10.555 14.75 3.021 1 92.5 233 PHE B C 1
ATOM 4307 O O . PHE B 1 233 ? -10.133 14.047 2.105 1 92.5 233 PHE B O 1
ATOM 4314 N N . THR B 1 234 ? -9.773 15.367 3.92 1 89.56 234 THR B N 1
ATOM 4315 C CA . THR B 1 234 ? -8.344 15.078 3.902 1 89.56 234 THR B CA 1
ATOM 4316 C C . THR B 1 234 ? -8.094 13.594 4.152 1 89.56 234 THR B C 1
ATOM 4318 O O . THR B 1 234 ? -7.285 12.969 3.461 1 89.56 234 THR B O 1
ATOM 4321 N N . GLY B 1 235 ? -8.836 13.055 5.082 1 92.81 235 GLY B N 1
ATOM 4322 C CA . GLY B 1 235 ? -8.734 11.633 5.363 1 92.81 235 GLY B CA 1
ATOM 4323 C C . GLY B 1 235 ? -9.219 10.758 4.219 1 92.81 235 GLY B C 1
ATOM 4324 O O . GLY B 1 235 ? -8.602 9.742 3.902 1 92.81 235 GLY B O 1
ATOM 4325 N N . LEU B 1 236 ? -10.273 11.234 3.586 1 95.5 236 LEU B N 1
ATOM 4326 C CA . LEU B 1 236 ? -10.828 10.5 2.457 1 95.5 236 LEU B CA 1
ATOM 4327 C C . LEU B 1 236 ? -9.867 10.508 1.273 1 95.5 236 LEU B C 1
ATOM 4329 O O . LEU B 1 236 ? -9.703 9.5 0.59 1 95.5 236 LEU B O 1
ATOM 4333 N N . ARG B 1 237 ? -9.234 11.617 1.072 1 93.38 237 ARG B N 1
ATOM 4334 C CA . ARG B 1 237 ? -8.273 11.734 -0.02 1 93.38 237 ARG B CA 1
ATOM 4335 C C . ARG B 1 237 ? -7.074 10.82 0.208 1 93.38 237 ARG B C 1
ATOM 4337 O O . ARG B 1 237 ? -6.652 10.102 -0.701 1 93.38 237 ARG B O 1
ATOM 4344 N N . ILE B 1 238 ? -6.586 10.797 1.391 1 89.94 238 ILE B N 1
ATOM 4345 C CA . ILE B 1 238 ? -5.461 9.938 1.75 1 89.94 238 ILE B CA 1
ATOM 4346 C C . ILE B 1 238 ? -5.859 8.469 1.604 1 89.94 238 ILE B C 1
ATOM 4348 O O . ILE B 1 238 ? -5.117 7.676 1.024 1 89.94 238 ILE B O 1
ATOM 4352 N N . SER B 1 239 ? -7.039 8.172 2.064 1 95.38 239 SER B N 1
ATOM 4353 C CA . SER B 1 239 ? -7.535 6.801 2.014 1 95.38 239 SER B CA 1
ATOM 4354 C C . SER B 1 239 ? -7.703 6.328 0.574 1 95.38 239 SER B C 1
ATOM 4356 O O . SER B 1 239 ? -7.41 5.172 0.258 1 95.38 239 SER B O 1
ATOM 4358 N N . LEU B 1 240 ? -8.172 7.203 -0.259 1 95.88 240 LEU B N 1
ATOM 4359 C CA . LEU B 1 240 ? -8.367 6.824 -1.653 1 95.88 240 LEU B CA 1
ATOM 4360 C C . LEU B 1 240 ? -7.027 6.543 -2.332 1 95.88 240 LEU B C 1
ATOM 4362 O O . LEU B 1 240 ? -6.914 5.598 -3.117 1 95.88 240 LEU B O 1
ATOM 4366 N N . GLY B 1 241 ? -6.082 7.406 -2.059 1 93.19 241 GLY B N 1
ATOM 4367 C CA . GLY B 1 241 ? -4.75 7.168 -2.588 1 93.19 241 GLY B CA 1
ATOM 4368 C C . GLY B 1 241 ? -4.168 5.828 -2.164 1 93.19 241 GLY B C 1
ATOM 4369 O O . GLY B 1 241 ? -3.645 5.082 -2.994 1 93.19 241 GLY B O 1
ATOM 4370 N N . ILE B 1 242 ? -4.344 5.516 -0.937 1 91.88 242 ILE B N 1
ATOM 4371 C CA . ILE B 1 242 ? -3.834 4.262 -0.396 1 91.88 242 ILE B CA 1
ATOM 4372 C C . ILE B 1 242 ? -4.629 3.092 -0.97 1 91.88 242 ILE B C 1
ATOM 4374 O O . ILE B 1 242 ? -4.059 2.051 -1.308 1 91.88 242 ILE B O 1
ATOM 4378 N N . ALA B 1 243 ? -5.922 3.309 -1.062 1 96.06 243 ALA B N 1
ATOM 4379 C CA . ALA B 1 243 ? -6.797 2.268 -1.596 1 96.06 243 ALA B CA 1
ATOM 4380 C C . ALA B 1 243 ? -6.398 1.895 -3.021 1 96.06 243 ALA B C 1
ATOM 4382 O O . ALA B 1 243 ? -6.344 0.711 -3.367 1 96.06 243 ALA B O 1
ATOM 4383 N N . TRP B 1 244 ? -6.121 2.871 -3.824 1 95.81 244 TRP B N 1
ATOM 4384 C CA . TRP B 1 244 ? -5.715 2.637 -5.207 1 95.81 244 TRP B CA 1
ATOM 4385 C C . TRP B 1 244 ? -4.391 1.886 -5.266 1 95.81 244 TRP B C 1
ATOM 4387 O O . TRP B 1 244 ? -4.238 0.944 -6.047 1 95.81 244 TRP B O 1
ATOM 4397 N N . MET B 1 245 ? -3.502 2.26 -4.402 1 93.38 245 MET B N 1
ATOM 4398 C CA . MET B 1 245 ? -2.182 1.64 -4.352 1 93.38 245 MET B CA 1
ATOM 4399 C C . MET B 1 245 ? -2.283 0.174 -3.941 1 93.38 245 MET B C 1
ATOM 4401 O O . MET B 1 245 ? -1.645 -0.69 -4.543 1 93.38 245 MET B O 1
ATOM 4405 N N . VAL B 1 246 ? -3.098 -0.114 -2.982 1 93.75 246 VAL B N 1
ATOM 4406 C CA . VAL B 1 246 ? -3.225 -1.452 -2.416 1 93.75 246 VAL B CA 1
ATOM 4407 C C . VAL B 1 246 ? -4.043 -2.334 -3.355 1 93.75 246 VAL B C 1
ATOM 4409 O O . VAL B 1 246 ? -3.803 -3.539 -3.455 1 93.75 246 VAL B O 1
ATOM 4412 N N . LEU B 1 247 ? -4.969 -1.729 -4.094 1 96.5 247 LEU B N 1
ATOM 4413 C CA . LEU B 1 247 ? -5.855 -2.473 -4.98 1 96.5 247 LEU B CA 1
ATOM 4414 C C . LEU B 1 247 ? -5.059 -3.258 -6.016 1 96.5 247 LEU B C 1
ATOM 4416 O O . LEU B 1 247 ? -5.383 -4.41 -6.312 1 96.5 247 LEU B O 1
ATOM 4420 N N . ILE B 1 248 ? -4.039 -2.654 -6.543 1 96.12 248 ILE B N 1
ATOM 4421 C CA . ILE B 1 248 ? -3.252 -3.283 -7.598 1 96.12 248 ILE B CA 1
ATOM 4422 C C . ILE B 1 248 ? -2.631 -4.578 -7.078 1 96.12 248 ILE B C 1
ATOM 4424 O O . ILE B 1 248 ? -2.715 -5.621 -7.73 1 96.12 248 ILE B O 1
ATOM 4428 N N . ALA B 1 249 ? -2.133 -4.508 -5.879 1 94.75 249 ALA B N 1
ATOM 4429 C CA . ALA B 1 249 ? -1.533 -5.695 -5.277 1 94.75 249 ALA B CA 1
ATOM 4430 C C . ALA B 1 249 ? -2.6 -6.73 -4.922 1 94.75 249 ALA B C 1
ATOM 4432 O O . ALA B 1 249 ? -2.391 -7.93 -5.102 1 94.75 249 ALA B O 1
ATOM 4433 N N . ALA B 1 250 ? -3.707 -6.254 -4.43 1 95.81 250 ALA B N 1
ATOM 4434 C CA . ALA B 1 250 ? -4.797 -7.152 -4.059 1 95.81 250 ALA B CA 1
ATOM 4435 C C . ALA B 1 250 ? -5.305 -7.93 -5.27 1 95.81 250 ALA B C 1
ATOM 4437 O O . ALA B 1 250 ? -5.602 -9.125 -5.172 1 95.81 250 ALA B O 1
ATOM 4438 N N . GLU B 1 251 ? -5.375 -7.258 -6.41 1 95.88 251 GLU B N 1
ATOM 4439 C CA . GLU B 1 251 ? -5.859 -7.891 -7.633 1 95.88 251 GLU B CA 1
ATOM 4440 C C . GLU B 1 251 ? -4.859 -8.922 -8.148 1 95.88 251 GLU B C 1
ATOM 4442 O O . GLU B 1 251 ? -5.25 -9.914 -8.766 1 95.88 251 GLU B O 1
ATOM 4447 N N . MET B 1 252 ? -3.566 -8.664 -7.879 1 95.12 252 MET B N 1
ATOM 4448 C CA . MET B 1 252 ? -2.547 -9.633 -8.266 1 95.12 252 MET B CA 1
ATOM 4449 C C . MET B 1 252 ? -2.672 -10.914 -7.445 1 95.12 252 MET B C 1
ATOM 4451 O O . MET B 1 252 ? -2.594 -12.016 -7.992 1 95.12 252 MET B O 1
ATOM 4455 N N . LEU B 1 253 ? -2.939 -10.734 -6.188 1 94.19 253 LEU B N 1
ATOM 4456 C CA . LEU B 1 253 ? -2.898 -11.867 -5.266 1 94.19 253 LEU B CA 1
ATOM 4457 C C . LEU B 1 253 ? -4.23 -12.602 -5.258 1 94.19 253 LEU B C 1
ATOM 4459 O O . LEU B 1 253 ? -4.262 -13.836 -5.211 1 94.19 253 LEU B O 1
ATOM 4463 N N . ALA B 1 254 ? -5.32 -11.836 -5.297 1 93.75 254 ALA B N 1
ATOM 4464 C CA . ALA B 1 254 ? -6.652 -12.438 -5.266 1 93.75 254 ALA B CA 1
ATOM 4465 C C . ALA B 1 254 ? -7.098 -12.852 -6.664 1 93.75 254 ALA B C 1
ATOM 4467 O O . ALA B 1 254 ? -8.141 -13.484 -6.828 1 93.75 254 ALA B O 1
ATOM 4468 N N . GLN B 1 255 ? -6.395 -12.422 -7.625 1 92.06 255 GLN B N 1
ATOM 4469 C CA . GLN B 1 255 ? -6.664 -12.766 -9.016 1 92.06 255 GLN B CA 1
ATOM 4470 C C . GLN B 1 255 ? -7.984 -12.164 -9.484 1 92.06 255 GLN B C 1
ATOM 4472 O O . GLN B 1 255 ? -8.766 -12.82 -10.18 1 92.06 255 GLN B O 1
ATOM 4477 N N . ASN B 1 256 ? -8.297 -11.016 -8.969 1 92.88 256 ASN B N 1
ATOM 4478 C CA . ASN B 1 256 ? -9.398 -10.219 -9.5 1 92.88 256 ASN B CA 1
ATOM 4479 C C . ASN B 1 256 ? -9.07 -9.648 -10.875 1 92.88 256 ASN B C 1
ATOM 4481 O O . ASN B 1 256 ? -8.023 -9.023 -11.055 1 92.88 256 ASN B O 1
ATOM 4485 N N . PRO B 1 257 ? -9.898 -9.883 -11.836 1 93.44 257 PRO B N 1
ATOM 4486 C CA . PRO B 1 257 ? -9.57 -9.508 -13.211 1 93.44 257 PRO B CA 1
ATOM 4487 C C . PRO B 1 257 ? -9.57 -7.996 -13.43 1 93.44 257 PRO B C 1
ATOM 4489 O O . PRO B 1 257 ? -10.328 -7.488 -14.258 1 93.44 257 PRO B O 1
ATOM 4492 N N . GLY B 1 258 ? -8.758 -7.312 -12.836 1 96.19 258 GLY B N 1
ATOM 4493 C CA . GLY B 1 258 ? -8.5 -5.895 -13 1 96.19 258 GLY B CA 1
ATOM 4494 C C . GLY B 1 258 ? -7.109 -5.598 -13.539 1 96.19 258 GLY B C 1
ATOM 4495 O O . GLY B 1 258 ? -6.492 -6.449 -14.188 1 96.19 258 GLY B O 1
ATOM 4496 N N . LEU B 1 259 ? -6.648 -4.449 -13.414 1 96.38 259 LEU B N 1
ATOM 4497 C CA . LEU B 1 259 ? -5.344 -4.004 -13.898 1 96.38 259 LEU B CA 1
ATOM 4498 C C . LEU B 1 259 ? -4.219 -4.773 -13.219 1 96.38 259 LEU B C 1
ATOM 4500 O O . LEU B 1 259 ? -3.215 -5.105 -13.852 1 96.38 259 LEU B O 1
ATOM 4504 N N . GLY B 1 260 ? -4.418 -5.012 -11.969 1 96.12 260 GLY B N 1
ATOM 4505 C CA . GLY B 1 260 ? -3.404 -5.758 -11.242 1 96.12 260 GLY B CA 1
ATOM 4506 C C . GLY B 1 260 ? -3.197 -7.16 -11.781 1 96.12 260 GLY B C 1
ATOM 4507 O O . GLY B 1 260 ? -2.061 -7.605 -11.953 1 96.12 260 GLY B O 1
ATOM 4508 N N . LYS B 1 261 ? -4.242 -7.836 -11.953 1 96 261 LYS B N 1
ATOM 4509 C CA . LYS B 1 261 ? -4.141 -9.18 -12.516 1 96 261 LYS B CA 1
ATOM 4510 C C . LYS B 1 261 ? -3.543 -9.148 -13.922 1 96 261 LYS B C 1
ATOM 4512 O O . LYS B 1 261 ? -2.811 -10.055 -14.312 1 96 261 LYS B O 1
ATOM 4517 N N . PHE B 1 262 ? -3.943 -8.125 -14.703 1 95.44 262 PHE B N 1
ATOM 4518 C CA . PHE B 1 262 ? -3.375 -7.973 -16.047 1 95.44 262 PHE B CA 1
ATOM 4519 C C . PHE B 1 262 ? -1.853 -7.914 -15.977 1 95.44 262 PHE B C 1
ATOM 4521 O O . PHE B 1 262 ? -1.168 -8.609 -16.734 1 95.44 262 PHE B O 1
ATOM 4528 N N . VAL B 1 263 ? -1.354 -7.129 -15.055 1 94.94 263 VAL B N 1
ATOM 4529 C CA . VAL B 1 263 ? 0.086 -6.969 -14.883 1 94.94 263 VAL B CA 1
ATOM 4530 C C . VAL B 1 263 ? 0.713 -8.305 -14.5 1 94.94 263 VAL B C 1
ATOM 4532 O O . VAL B 1 263 ? 1.734 -8.703 -15.062 1 94.94 263 VAL B O 1
ATOM 4535 N N . TRP B 1 264 ? 0.066 -9 -13.633 1 93.75 264 TRP B N 1
ATOM 4536 C CA . TRP B 1 264 ? 0.588 -10.266 -13.133 1 93.75 264 TRP B CA 1
ATOM 4537 C C . TRP B 1 264 ? 0.56 -11.336 -14.219 1 93.75 264 TRP B C 1
ATOM 4539 O O . TRP B 1 264 ? 1.512 -12.102 -14.367 1 93.75 264 TRP B O 1
ATOM 4549 N N . ASP B 1 265 ? -0.502 -11.375 -14.945 1 93.5 265 ASP B N 1
ATOM 4550 C CA . ASP B 1 265 ? -0.635 -12.344 -16.031 1 93.5 265 ASP B CA 1
ATOM 4551 C C . ASP B 1 265 ? 0.423 -12.117 -17.109 1 93.5 265 ASP B C 1
ATOM 4553 O O . ASP B 1 265 ? 1.015 -13.07 -17.609 1 93.5 265 ASP B O 1
ATOM 4557 N N . GLU B 1 266 ? 0.59 -10.898 -17.438 1 91.44 266 GLU B N 1
ATOM 4558 C CA . GLU B 1 266 ? 1.599 -10.586 -18.438 1 91.44 266 GLU B CA 1
ATOM 4559 C C . GLU B 1 266 ? 3 -10.938 -17.953 1 91.44 266 GLU B C 1
ATOM 4561 O O . GLU B 1 266 ? 3.842 -11.383 -18.734 1 91.44 266 GLU B O 1
ATOM 4566 N N . PHE B 1 267 ? 3.23 -10.766 -16.719 1 91.38 267 PHE B N 1
ATOM 4567 C CA . PHE B 1 267 ? 4.512 -11.109 -16.125 1 91.38 267 PHE B CA 1
ATOM 4568 C C . PHE B 1 267 ? 4.758 -12.617 -16.203 1 91.38 267 PHE B C 1
ATOM 4570 O O . PHE B 1 267 ? 5.867 -13.055 -16.5 1 91.38 267 PHE B O 1
ATOM 4577 N N . GLN B 1 268 ? 3.744 -13.344 -15.945 1 89.12 268 GLN B N 1
ATOM 4578 C CA . GLN B 1 268 ? 3.867 -14.797 -15.945 1 89.12 268 GLN B CA 1
ATOM 4579 C C . GLN B 1 268 ? 3.994 -15.344 -17.359 1 89.12 268 GLN B C 1
ATOM 4581 O O . GLN B 1 268 ? 4.629 -16.375 -17.578 1 89.12 268 GLN B O 1
ATOM 4586 N N . ASN B 1 269 ? 3.35 -14.719 -18.297 1 86.94 269 ASN B N 1
ATOM 4587 C CA . ASN B 1 269 ? 3.434 -15.141 -19.688 1 86.94 269 ASN B CA 1
ATOM 4588 C C . ASN B 1 269 ? 4.859 -15.016 -20.234 1 86.94 269 ASN B C 1
ATOM 4590 O O . ASN B 1 269 ? 5.305 -15.859 -21 1 86.94 269 ASN B O 1
ATOM 4594 N N . GLY B 1 270 ? 5.57 -13.93 -19.891 1 79.56 270 GLY B N 1
ATOM 4595 C CA . GLY B 1 270 ? 6.992 -13.805 -20.172 1 79.56 270 GLY B CA 1
ATOM 4596 C C . GLY B 1 270 ? 7.289 -13.555 -21.625 1 79.56 270 GLY B C 1
ATOM 4597 O O . GLY B 1 270 ? 8.398 -13.812 -22.094 1 79.56 270 GLY B O 1
ATOM 4598 N N . SER B 1 271 ? 6.336 -13.156 -22.375 1 78.62 271 SER B N 1
ATOM 4599 C CA . SER B 1 271 ? 6.586 -12.852 -23.781 1 78.62 271 SER B CA 1
ATOM 4600 C C . SER B 1 271 ? 7.289 -11.508 -23.953 1 78.62 271 SER B C 1
ATOM 4602 O O . SER B 1 271 ? 7.348 -10.719 -23.016 1 78.62 271 SER B O 1
ATOM 4604 N N . SER B 1 272 ? 7.91 -11.352 -25.062 1 75.38 272 SER B N 1
ATOM 4605 C CA . SER B 1 272 ? 8.617 -10.109 -25.344 1 75.38 272 SER B CA 1
ATOM 4606 C C . SER B 1 272 ? 7.676 -8.914 -25.312 1 75.38 272 SER B C 1
ATOM 4608 O O . SER B 1 272 ? 8.062 -7.816 -24.906 1 75.38 272 SER B O 1
ATOM 4610 N N . GLN B 1 273 ? 6.48 -9.156 -25.656 1 83.12 273 GLN B N 1
ATOM 4611 C CA . GLN B 1 273 ? 5.5 -8.078 -25.688 1 83.12 273 GLN B CA 1
ATOM 4612 C C . GLN B 1 273 ? 4.934 -7.816 -24.297 1 83.12 273 GLN B C 1
ATOM 4614 O O . GLN B 1 273 ? 4.348 -6.762 -24.047 1 83.12 273 GLN B O 1
ATOM 4619 N N . SER B 1 274 ? 5.191 -8.719 -23.469 1 88.25 274 SER B N 1
ATOM 4620 C CA . SER B 1 274 ? 4.621 -8.656 -22.125 1 88.25 274 SER B CA 1
ATOM 4621 C C . SER B 1 274 ? 5.199 -7.492 -21.328 1 88.25 274 SER B C 1
ATOM 4623 O O . SER B 1 274 ? 4.48 -6.832 -20.578 1 88.25 274 SER B O 1
ATOM 4625 N N . LEU B 1 275 ? 6.414 -7.145 -21.625 1 88.44 275 LEU B N 1
ATOM 4626 C CA . LEU B 1 275 ? 7.047 -6.074 -20.875 1 88.44 275 LEU B CA 1
ATOM 4627 C C . LEU B 1 275 ? 6.449 -4.723 -21.234 1 88.44 275 LEU B C 1
ATOM 4629 O O . LEU B 1 275 ? 6.18 -3.902 -20.344 1 88.44 275 LEU B O 1
ATOM 4633 N N . ALA B 1 276 ? 6.211 -4.59 -22.453 1 91.12 276 ALA B N 1
ATOM 4634 C CA . ALA B 1 276 ? 5.625 -3.332 -22.906 1 91.12 276 ALA B CA 1
ATOM 4635 C C . ALA B 1 276 ? 4.176 -3.201 -22.453 1 91.12 276 ALA B C 1
ATOM 4637 O O . ALA B 1 276 ? 3.715 -2.104 -22.141 1 91.12 276 ALA B O 1
ATOM 4638 N N . ARG B 1 277 ? 3.496 -4.305 -22.5 1 92.69 277 ARG B N 1
ATOM 4639 C CA . ARG B 1 277 ? 2.111 -4.301 -22.031 1 92.69 277 ARG B CA 1
ATOM 4640 C C . ARG B 1 277 ? 2.033 -3.977 -20.547 1 92.69 277 ARG B C 1
ATOM 4642 O O . ARG B 1 277 ? 1.114 -3.283 -20.094 1 92.69 277 ARG B O 1
ATOM 4649 N N . ILE B 1 278 ? 2.992 -4.469 -19.812 1 93.75 278 ILE B N 1
ATOM 4650 C CA . ILE B 1 278 ? 3.066 -4.156 -18.391 1 93.75 278 ILE B CA 1
ATOM 4651 C C . ILE B 1 278 ? 3.312 -2.662 -18.203 1 93.75 278 ILE B C 1
ATOM 4653 O O . ILE B 1 278 ? 2.693 -2.029 -17.344 1 93.75 278 ILE B O 1
ATOM 4657 N N . MET B 1 279 ? 4.168 -2.137 -19.062 1 93.75 279 MET B N 1
ATOM 4658 C CA . MET B 1 279 ? 4.465 -0.71 -18.969 1 93.75 279 MET B CA 1
ATOM 4659 C C . MET B 1 279 ? 3.225 0.123 -19.266 1 93.75 279 MET B C 1
ATOM 4661 O O . MET B 1 279 ? 3.004 1.162 -18.641 1 93.75 279 MET B O 1
ATOM 4665 N N . VAL B 1 280 ? 2.451 -0.318 -20.203 1 94.62 280 VAL B N 1
ATOM 4666 C CA . VAL B 1 280 ? 1.198 0.368 -20.5 1 94.62 280 VAL B CA 1
ATOM 4667 C C . VAL B 1 280 ? 0.303 0.378 -19.266 1 94.62 280 VAL B C 1
ATOM 4669 O O . VAL B 1 280 ? -0.302 1.402 -18.938 1 94.62 280 VAL B O 1
ATOM 4672 N N . ALA B 1 281 ? 0.224 -0.766 -18.641 1 95.56 281 ALA B N 1
ATOM 4673 C CA . ALA B 1 281 ? -0.601 -0.88 -17.438 1 95.56 281 ALA B CA 1
ATOM 4674 C C . ALA B 1 281 ? -0.085 0.032 -16.328 1 95.56 281 ALA B C 1
ATOM 4676 O O . ALA B 1 281 ? -0.872 0.67 -15.625 1 95.56 281 ALA B O 1
ATOM 4677 N N . VAL B 1 282 ? 1.195 0.134 -16.172 1 94.94 282 VAL B N 1
ATOM 4678 C CA . VAL B 1 282 ? 1.816 0.96 -15.141 1 94.94 282 VAL B CA 1
ATOM 4679 C C . VAL B 1 282 ? 1.493 2.432 -15.398 1 94.94 282 VAL B C 1
ATOM 4681 O O . VAL B 1 282 ? 1.119 3.158 -14.469 1 94.94 282 VAL B O 1
ATOM 4684 N N . VAL B 1 283 ? 1.599 2.828 -16.594 1 94.06 283 VAL B N 1
ATOM 4685 C CA . VAL B 1 283 ? 1.297 4.207 -16.969 1 94.06 283 VAL B CA 1
ATOM 4686 C C . VAL B 1 283 ? -0.192 4.48 -16.766 1 94.06 283 VAL B C 1
ATOM 4688 O O . VAL B 1 283 ? -0.573 5.539 -16.266 1 94.06 283 VAL B O 1
ATOM 4691 N N . THR B 1 284 ? -1.002 3.537 -17.141 1 96.12 284 THR B N 1
ATOM 4692 C CA . THR B 1 284 ? -2.445 3.662 -16.969 1 96.12 284 THR B CA 1
ATOM 4693 C C . THR B 1 284 ? -2.801 3.807 -15.492 1 96.12 284 THR B C 1
ATOM 4695 O O . THR B 1 284 ? -3.635 4.637 -15.125 1 96.12 284 THR B O 1
ATOM 4698 N N . ILE B 1 285 ? -2.166 3.025 -14.648 1 96.56 285 ILE B N 1
ATOM 4699 C CA . ILE B 1 285 ? -2.385 3.068 -13.203 1 96.56 285 ILE B CA 1
ATOM 4700 C C . ILE B 1 285 ? -2.025 4.453 -12.672 1 96.56 285 ILE B C 1
ATOM 4702 O O . ILE B 1 285 ? -2.758 5.02 -11.859 1 96.56 285 ILE B O 1
ATOM 4706 N N . GLY B 1 286 ? -0.94 4.996 -13.188 1 95.56 286 GLY B N 1
ATOM 4707 C CA . GLY B 1 286 ? -0.525 6.328 -12.773 1 95.56 286 GLY B CA 1
ATOM 4708 C C . GLY B 1 286 ? -1.503 7.41 -13.195 1 95.56 286 GLY B C 1
ATOM 4709 O O . GLY B 1 286 ? -1.876 8.258 -12.383 1 95.56 286 GLY B O 1
ATOM 4710 N N . ILE B 1 287 ? -1.967 7.34 -14.359 1 95.44 287 ILE B N 1
ATOM 4711 C CA . ILE B 1 287 ? -2.877 8.344 -14.891 1 95.44 287 ILE B CA 1
ATOM 4712 C C . ILE B 1 287 ? -4.211 8.281 -14.156 1 95.44 287 ILE B C 1
ATOM 4714 O O . ILE B 1 287 ? -4.758 9.312 -13.75 1 95.44 287 ILE B O 1
ATOM 4718 N N . ILE B 1 288 ? -4.715 7.105 -13.961 1 96.62 288 ILE B N 1
ATOM 4719 C CA . ILE B 1 288 ? -5.992 6.938 -13.273 1 96.62 288 ILE B CA 1
ATOM 4720 C C . ILE B 1 288 ? -5.863 7.395 -11.828 1 96.62 288 ILE B C 1
ATOM 4722 O O . ILE B 1 288 ? -6.75 8.07 -11.297 1 96.62 288 ILE B O 1
ATOM 4726 N N . GLY B 1 289 ? -4.758 6.973 -11.227 1 95.25 289 GLY B N 1
ATOM 4727 C CA . GLY B 1 289 ? -4.523 7.445 -9.867 1 95.25 289 GLY B CA 1
ATOM 4728 C C . GLY B 1 289 ? -4.496 8.961 -9.758 1 95.25 289 GLY B C 1
ATOM 4729 O O . GLY B 1 289 ? -5.043 9.531 -8.812 1 95.25 289 GLY B O 1
ATOM 4730 N N . PHE B 1 290 ? -3.855 9.586 -10.648 1 94.5 290 PHE B N 1
ATOM 4731 C CA . PHE B 1 290 ? -3.807 11.039 -10.695 1 94.5 290 PHE B CA 1
ATOM 4732 C C . PHE B 1 290 ? -5.203 11.625 -10.867 1 94.5 290 PHE B C 1
ATOM 4734 O O . PHE B 1 290 ? -5.566 12.594 -10.195 1 94.5 290 PHE B O 1
ATOM 4741 N N . LEU B 1 291 ? -5.949 11.016 -11.727 1 96 291 LEU B N 1
ATOM 4742 C CA . LEU B 1 291 ? -7.305 11.492 -11.984 1 96 291 LEU B CA 1
ATOM 4743 C C . LEU B 1 291 ? -8.188 11.312 -10.75 1 96 291 LEU B C 1
ATOM 4745 O O . LEU B 1 291 ? -9.023 12.164 -10.453 1 96 291 LEU B O 1
ATOM 4749 N N . LEU B 1 292 ? -8.055 10.234 -10.117 1 95.56 292 LEU B N 1
ATOM 4750 C CA . LEU B 1 292 ? -8.812 9.992 -8.898 1 95.56 292 LEU B CA 1
ATOM 4751 C C . LEU B 1 292 ? -8.477 11.039 -7.836 1 95.56 292 LEU B C 1
ATOM 4753 O O . LEU B 1 292 ? -9.359 11.531 -7.141 1 95.56 292 LEU B O 1
ATOM 4757 N N . ASP B 1 293 ? -7.234 11.32 -7.707 1 92.19 293 ASP B N 1
ATOM 4758 C CA . ASP B 1 293 ? -6.793 12.336 -6.754 1 92.19 293 ASP B CA 1
ATOM 4759 C C . ASP B 1 293 ? -7.383 13.703 -7.102 1 92.19 293 ASP B C 1
ATOM 4761 O O . ASP B 1 293 ? -7.816 14.445 -6.215 1 92.19 293 ASP B O 1
ATOM 4765 N N . ARG B 1 294 ? -7.387 14.07 -8.344 1 92.19 294 ARG B N 1
ATOM 4766 C CA . ARG B 1 294 ? -7.941 15.336 -8.797 1 92.19 294 ARG B CA 1
ATOM 4767 C C . ARG B 1 294 ? -9.445 15.398 -8.555 1 92.19 294 ARG B C 1
ATOM 4769 O O . ARG B 1 294 ? -9.984 16.453 -8.195 1 92.19 294 ARG B O 1
ATOM 4776 N N . LEU B 1 295 ? -10.023 14.289 -8.812 1 93.5 295 LEU B N 1
ATOM 4777 C CA . LEU B 1 295 ? -11.461 14.219 -8.57 1 93.5 295 LEU B CA 1
ATOM 4778 C C . LEU B 1 295 ? -11.781 14.445 -7.098 1 93.5 295 LEU B C 1
ATOM 4780 O O . LEU B 1 295 ? -12.75 15.133 -6.766 1 93.5 295 LEU B O 1
ATOM 4784 N N . MET B 1 296 ? -11.031 13.867 -6.285 1 92 296 MET B N 1
ATOM 4785 C CA . MET B 1 296 ? -11.227 14.047 -4.852 1 92 296 MET B CA 1
ATOM 4786 C C . MET B 1 296 ? -10.953 15.484 -4.434 1 92 296 MET B C 1
ATOM 4788 O O . MET B 1 296 ? -11.656 16.031 -3.58 1 92 296 MET B O 1
ATOM 4792 N N . LEU B 1 297 ? -9.984 16.141 -5.008 1 88.88 297 LEU B N 1
ATOM 4793 C CA . LEU B 1 297 ? -9.68 17.531 -4.719 1 88.88 297 LEU B CA 1
ATOM 4794 C C . LEU B 1 297 ? -10.836 18.438 -5.148 1 88.88 297 LEU B C 1
ATOM 4796 O O . LEU B 1 297 ? -11.18 19.391 -4.438 1 88.88 297 LEU B O 1
ATOM 4800 N N . LEU B 1 298 ? -11.367 18.125 -6.234 1 89.94 298 LEU B N 1
ATOM 4801 C CA . LEU B 1 298 ? -12.508 18.891 -6.727 1 89.94 298 LEU B CA 1
ATOM 4802 C C . LEU B 1 298 ? -13.711 18.719 -5.809 1 89.94 298 LEU B C 1
ATOM 4804 O O . LEU B 1 298 ? -14.43 19.672 -5.527 1 89.94 298 LEU B O 1
ATOM 4808 N N . ALA B 1 299 ? -13.906 17.516 -5.379 1 89.88 299 ALA B N 1
ATOM 4809 C CA . ALA B 1 299 ? -15 17.25 -4.453 1 89.88 299 ALA B CA 1
ATOM 4810 C C . ALA B 1 299 ? -14.797 17.984 -3.133 1 89.88 299 ALA B C 1
ATOM 4812 O O . ALA B 1 299 ? -15.75 18.516 -2.559 1 89.88 299 ALA B O 1
ATOM 4813 N N . GLN B 1 300 ? -13.609 18 -2.682 1 85.94 300 GLN B N 1
ATOM 4814 C CA . GLN B 1 300 ? -13.281 18.703 -1.447 1 85.94 300 GLN B CA 1
ATOM 4815 C C . GLN B 1 300 ? -13.547 20.188 -1.581 1 85.94 300 GLN B C 1
ATOM 4817 O O . GLN B 1 300 ? -14.062 20.828 -0.658 1 85.94 300 GLN B O 1
ATOM 4822 N N . ARG B 1 301 ? -13.211 20.797 -2.693 1 84.25 301 ARG B N 1
ATOM 4823 C CA . ARG B 1 301 ? -13.406 22.219 -2.939 1 84.25 301 ARG B CA 1
ATOM 4824 C C . ARG B 1 301 ? -14.891 22.578 -2.98 1 84.25 301 ARG B C 1
ATOM 4826 O O . ARG B 1 301 ? -15.297 23.656 -2.559 1 84.25 301 ARG B O 1
ATOM 4833 N N . TRP B 1 302 ? -15.562 21.672 -3.457 1 83.25 302 TRP B N 1
ATOM 4834 C CA . TRP B 1 302 ? -17 21.891 -3.568 1 83.25 302 TRP B CA 1
ATOM 4835 C C . TRP B 1 302 ? -17.656 21.875 -2.195 1 83.25 302 TRP B C 1
ATOM 4837 O O . TRP B 1 302 ? -18.641 22.594 -1.959 1 83.25 302 TRP B O 1
ATOM 4847 N N . VAL B 1 303 ? -17.172 21.094 -1.359 1 77.19 303 VAL B N 1
ATOM 4848 C CA . VAL B 1 303 ? -17.812 20.922 -0.063 1 77.19 303 VAL B CA 1
ATOM 4849 C C . VAL B 1 303 ? -17.219 21.891 0.95 1 77.19 303 VAL B C 1
ATOM 4851 O O . VAL B 1 303 ? -17.906 22.328 1.879 1 77.19 303 VAL B O 1
ATOM 4854 N N . SER B 1 304 ? -15.859 22.109 0.883 1 69.75 304 SER B N 1
ATOM 4855 C CA . SER B 1 304 ? -15.219 22.984 1.854 1 69.75 304 SER B CA 1
ATOM 4856 C C . SER B 1 304 ? -15.609 24.438 1.62 1 69.75 304 SER B C 1
ATOM 4858 O O . SER B 1 304 ? -15.656 24.906 0.477 1 69.75 304 SER B O 1
ATOM 4860 N N . TRP B 1 305 ? -16.5 24.906 2.33 1 57.03 305 TRP B N 1
ATOM 4861 C CA . TRP B 1 305 ? -16.953 26.297 2.307 1 57.03 305 TRP B CA 1
ATOM 4862 C C . TRP B 1 305 ? -15.773 27.25 2.475 1 57.03 305 TRP B C 1
ATOM 4864 O O . TRP B 1 305 ? -15.883 28.438 2.139 1 57.03 305 TRP B O 1
ATOM 4874 N N . ASP B 1 306 ? -14.734 26.703 3.299 1 53.34 306 ASP B N 1
ATOM 4875 C CA . ASP B 1 306 ? -13.672 27.672 3.561 1 53.34 306 ASP B CA 1
ATOM 4876 C C . ASP B 1 306 ? -12.781 27.844 2.336 1 53.34 306 ASP B C 1
ATOM 4878 O O . ASP B 1 306 ? -11.992 26.953 2.004 1 53.34 306 ASP B O 1
ATOM 4882 N N . LYS B 1 307 ? -13.359 28.5 1.426 1 49.19 307 LYS B N 1
ATOM 4883 C CA . LYS B 1 307 ? -12.766 28.906 0.161 1 49.19 307 LYS B CA 1
ATOM 4884 C C . LYS B 1 307 ? -11.352 29.453 0.372 1 49.19 307 LYS B C 1
ATOM 4886 O O . LYS B 1 307 ? -10.664 29.797 -0.59 1 49.19 307 LYS B O 1
ATOM 4891 N N . THR B 1 308 ? -10.961 29.859 1.521 1 43.88 308 THR B N 1
ATOM 4892 C CA . THR B 1 308 ? -9.688 30.531 1.706 1 43.88 308 THR B CA 1
ATOM 4893 C C . THR B 1 308 ? -8.539 29.531 1.775 1 43.88 308 THR B C 1
ATOM 4895 O O . THR B 1 308 ? -7.371 29.906 1.847 1 43.88 308 THR B O 1
ATOM 4898 N N . ALA B 1 309 ? -8.836 28.328 2.125 1 43.78 309 ALA B N 1
ATOM 4899 C CA . ALA B 1 309 ? -7.699 27.406 2.207 1 43.78 309 ALA B CA 1
ATOM 4900 C C . ALA B 1 309 ? -7.035 27.234 0.845 1 43.78 309 ALA B C 1
ATOM 4902 O O . ALA B 1 309 ? -7.648 26.734 -0.095 1 43.78 309 ALA B O 1
ATOM 4903 N N . THR B 1 310 ? -6.293 28.094 0.355 1 39.06 310 THR B N 1
ATOM 4904 C CA . THR B 1 310 ? -5.477 28.062 -0.854 1 39.06 310 THR B CA 1
ATOM 4905 C C . THR B 1 310 ? -4.902 26.656 -1.072 1 39.06 310 THR B C 1
ATOM 4907 O O . THR B 1 310 ? -4.102 26.188 -0.269 1 39.06 310 THR B O 1
ATOM 4910 N N . LEU B 1 311 ? -5.617 25.766 -1.478 1 40.16 311 LEU B N 1
ATOM 4911 C CA . LEU B 1 311 ? -5.203 24.422 -1.871 1 40.16 311 LEU B CA 1
ATOM 4912 C C . LEU B 1 311 ? -4.027 24.484 -2.84 1 40.16 311 LEU B C 1
ATOM 4914 O O . LEU B 1 311 ? -4.195 24.844 -4.008 1 40.16 311 LEU B O 1
ATOM 4918 N N . ARG B 1 312 ? -2.773 24.922 -2.438 1 32.66 312 ARG B N 1
ATOM 4919 C CA . ARG B 1 312 ? -1.631 24.891 -3.344 1 32.66 312 ARG B CA 1
ATOM 4920 C C . ARG B 1 312 ? -1.156 23.469 -3.59 1 32.66 312 ARG B C 1
ATOM 4922 O O . ARG B 1 312 ? -1.186 22.625 -2.684 1 32.66 312 ARG B O 1
#

Secondary structure (DSSP, 8-state):
--------HHHHHHHHHHHHHHHHHHHHHHHH-EETTEEPP-HHHHHHHHHHHHHHHHHHHHHHHHHHHHHHHHHHHHHHH-TT----PPP--PPPPHHHHHHHHHHHHHHHHHHHHHHHHHHHHHHHH-HHHHHHHHHHHHHHTTS-GGGGHHHHHHHHHHH---SS-SS-HHHHHHHHHHHHHHHHHHHHHHHHHHHHHHHHHHHHHHHHT--HHHHIIIIIHHHHHHHHHHHHHHHHHHHHHHHHHHHHHHT-TTHHHHHHHHHHH--HHHHHHHHHHHHHHHHHHHHHHHHHHHHHHHH---TTS---/--------HHHHHHHHHHHHHHHHHHHHHHHH-EETTEEPP-HHHHHHHHHHHHHHHHHHHHHHHHHHHHHHHHHHHHHHH-TT---------PPPPHHHHHHHHHHHHHHHHHHHHHHHHHHHHHHHH-HHHHHHHHHHHHHHTTS-GGGGHHHHHHHHHHH---SS-SS-HHHHHHHHHHHHHHHHHHHHHHHHHHHHHHHHHHHHHHHHT--HHHHIIIIIHHHHHHHHHHHHHHHHHHHHHHHHHHHHHHT-TTHHHHHHHHHHH--HHHHHHHHHHHHHHHHHHHHHHHHHHHHHHHH---TTS---

Nearest PDB structures (foldseek):
  8wm8-assembly1_A  TM=8.888E-01  e=6.824E-12  Nostoc sp. PCC 7120 = FACHB-418
  8wm7-assembly1_B  TM=8.603E-01  e=1.677E-11  Nostoc sp. PCC 7120 = FACHB-418
  8w9m-assembly1_B  TM=7.855E-01  e=2.402E-11  Nostoc sp. PCC 7120 = FACHB-418
  7ahd-assembly1_A  TM=7.355E-01  e=6.406E-06  Lactococcus lactis subsp. lactis
  2onk-assembly2_I  TM=5.963E-01  e=3.658E-04  Archaeoglobus fulgidus

Sequence (624 aa):
MVPFRLPPLRSLLAPLIGLTLFLAVWQGVASQIDTSLGKFPGPIETWQQFTNLIEEYQQEKVREQKFYEQQRIRNEKKLQENPNAKIVWREYRGMPTYLDKIQRSLITVASGFLLGSLIAIPVGLLIGISKTAYSAINPIIQVLKPISPLAWLPLVTIVISAVYESESPLFDKAYLTSMFVVMLCSLWPTIINTAAGVGSVTRDMQNVSRVLRLSPLTHLRKIVLPCTIPSMFTGLRISLGIAWMVLIAAEMLAQNPGLGKFVWDEFQNGSSQSLARIMVAVVTIGIIGFLLDRLMLLAQRWVSWDKTATLRMVPFRLPPLRSLLAPLIGLTLFLAVWQGVASQIDTSLGKFPGPIETWQQFTNLIEEYQQEKVREQKFYEQQRIRNEKKLQENPNAKIVWREYRGMPTYLDKIQRSLITVASGFLLGSLIAIPVGLLIGISKTAYSAINPIIQVLKPISPLAWLPLVTIVISAVYESESPLFDKAYLTSMFVVMLCSLWPTIINTAAGVGSVTRDMQNVSRVLRLSPLTHLRKIVLPCTIPSMFTGLRISLGIAWMVLIAAEMLAQNPGLGKFVWDEFQNGSSQSLARIMVAVVTIGIIGFLLDRLMLLAQRWVSWDKTATLR

Solvent-accessible surface area (backbone atoms only — not comparable to full-atom values): 31388 Å² total; per-residue (Å²): 129,78,75,81,69,68,73,56,74,73,66,52,46,39,32,52,49,31,50,51,50,49,52,49,50,43,35,55,54,19,73,69,37,64,35,91,51,38,65,42,55,26,64,67,49,20,51,52,38,45,50,50,48,52,47,49,38,54,50,49,50,52,50,48,51,47,51,53,49,51,48,49,52,50,48,52,52,46,36,73,77,32,80,81,58,86,82,78,85,77,75,84,81,67,79,82,40,67,66,52,14,49,50,42,41,51,51,36,46,49,50,9,40,51,55,13,40,67,51,14,48,59,51,8,49,54,31,20,74,30,69,65,49,32,47,16,45,45,61,55,48,52,37,54,60,41,29,32,45,66,69,45,41,60,60,46,42,44,48,47,58,41,69,60,60,56,92,74,62,94,58,56,69,31,49,53,39,35,17,51,34,22,15,56,43,15,26,51,45,18,21,53,28,22,17,51,23,31,39,54,43,47,67,70,40,46,64,56,46,65,69,64,68,54,52,72,66,51,40,39,63,69,47,42,47,64,68,15,44,56,35,29,44,52,12,44,48,52,12,50,55,49,19,56,32,48,40,38,51,36,14,43,73,50,57,19,75,16,54,23,22,51,42,46,50,32,55,70,67,54,44,59,64,25,54,18,47,38,47,34,51,41,52,49,43,4,51,50,37,37,49,52,52,51,51,45,51,52,52,41,57,70,66,35,76,69,72,74,66,75,82,124,131,79,74,80,69,68,73,57,74,73,66,52,45,39,32,51,49,31,50,52,50,49,52,50,48,43,36,56,54,18,74,69,38,65,35,91,51,38,64,42,57,25,63,66,49,19,50,53,39,45,51,50,47,52,48,50,40,53,51,49,51,50,50,47,51,47,51,53,49,50,48,48,54,50,48,51,52,47,36,72,75,30,79,83,56,85,83,77,86,78,76,85,84,68,79,81,40,66,68,51,13,47,50,43,39,52,50,37,46,49,51,9,38,50,53,14,39,66,50,15,48,59,52,8,50,54,32,20,74,30,70,65,48,33,47,16,45,45,61,54,48,51,37,54,59,40,31,33,44,65,67,44,41,60,59,46,42,45,48,48,57,41,70,62,61,55,91,74,60,92,58,56,69,31,49,52,38,34,18,51,34,22,15,56,44,16,25,51,46,18,20,52,28,21,17,50,24,33,39,54,43,48,69,70,41,46,65,55,46,64,70,64,67,55,52,71,67,55,41,40,62,70,46,41,46,66,65,17,46,56,36,29,42,54,11,46,49,52,11,50,55,49,20,56,30,49,39,38,51,36,14,44,74,52,58,18,75,15,54,25,21,50,42,47,51,32,55,70,67,54,43,61,63,24,53,18,46,36,48,36,50,41,53,50,44,5,50,50,37,36,49,52,52,51,50,47,51,54,52,42,57,71,66,35,76,68,72,73,67,74,84,123